Protein AF-0000000080269291 (afdb_homodimer)

Sequence (770 aa):
MTKKIFLEDVLQRSSEAVVTDCVELKTGFGIVLDQTVFYPEGGGQLSDTGKLICGDREVVVTHVRETEGRILHETAEPLSVGTQVLAEIDWQTRFDHMQQHCGEHLLSYGFWKICGADNVGFHMSPEMVTIDLSREVTSAEIAQVEALANLHIQENRPIKAEWMEAEKAAKCATRKFNDKLTGSVRVVQIEGSDACTCCGTHPPMTGMVGLVKIFKAEKHKQGTRIYFLCGRLAMEKISRCWQELSGAVQLLSIKDEEIRLGVERLQDEIKELKEKLSGAELRWVQEKARQLLQDTPLTDGVKSIILQEEDISADAARKLAQVLSEDPQAEVTIYYSSGGRINYVLASGSEVKVSCRERIKAINERLGGRGGGKDNFAQGSAEVRMTKKIFLEDVLQRSSEAVVTDCVELKTGFGIVLDQTVFYPEGGGQLSDTGKLICGDREVVVTHVRETEGRILHETAEPLSVGTQVLAEIDWQTRFDHMQQHCGEHLLSYGFWKICGADNVGFHMSPEMVTIDLSREVTSAEIAQVEALANLHIQENRPIKAEWMEAEKAAKCATRKFNDKLTGSVRVVQIEGSDACTCCGTHPPMTGMVGLVKIFKAEKHKQGTRIYFLCGRLAMEKISRCWQELSGAVQLLSIKDEEIRLGVERLQDEIKELKEKLSGAELRWVQEKARQLLQDTPLTDGVKSIILQEEDISADAARKLAQVLSEDPQAEVTIYYSSGGRINYVLASGSEVKVSCRERIKAINERLGGRGGGKDNFAQGSAEVR

InterPro domains:
  IPR003156 DHHA1 domain [PF02272] (304-382)
  IPR009000 Translation protein, beta-barrel domain superfamily [SSF50447] (1-89)
  IPR012947 Threonyl/alanyl tRNA synthetase, SAD [PF07973] (185-227)
  IPR012947 Threonyl/alanyl tRNA synthetase, SAD [SM00863] (185-227)
  IPR018163 Threonyl/alanyl tRNA synthetase, class II-like, putative editing domain superfamily [SSF55186] (90-231)
  IPR018164 Alanyl-tRNA synthetase, class IIc, N-terminal [PF01411] (26-92)
  IPR018165 Alanyl-tRNA synthetase, class IIc, core domain [PS50860] (1-225)
  IPR051335 Alanyl-tRNA Editing Enzymes [PTHR43462] (2-230)

pLDDT: mean 94.76, std 4.74, range [57.72, 98.88]

Structure (mmCIF, N/CA/C/O backbone):
data_AF-0000000080269291-model_v1
#
loop_
_entity.id
_entity.type
_entity.pdbx_description
1 polymer 'Alanyl-tRNA synthetase'
#
loop_
_atom_site.group_PDB
_atom_site.id
_atom_site.type_symbol
_atom_site.label_atom_id
_atom_site.label_alt_id
_atom_site.label_comp_id
_atom_site.label_asym_id
_atom_site.label_entity_id
_atom_site.label_seq_id
_atom_site.pdbx_PDB_ins_code
_atom_site.Cartn_x
_atom_site.Cartn_y
_atom_site.Cartn_z
_atom_site.occupancy
_atom_site.B_iso_or_equiv
_atom_site.auth_seq_id
_atom_site.auth_comp_id
_atom_site.auth_asym_id
_atom_site.auth_atom_id
_atom_site.pdbx_PDB_model_num
ATOM 1 N N . MET A 1 1 ? 33.375 -31.594 -16.406 1 85.38 1 MET A N 1
ATOM 2 C CA . MET A 1 1 ? 32.469 -30.453 -16.422 1 85.38 1 MET A CA 1
ATOM 3 C C . MET A 1 1 ? 31.328 -30.656 -15.453 1 85.38 1 MET A C 1
ATOM 5 O O . MET A 1 1 ? 30.812 -31.766 -15.32 1 85.38 1 MET A O 1
ATOM 9 N N . THR A 1 2 ? 31.047 -29.688 -14.602 1 94.94 2 THR A N 1
ATOM 10 C CA . THR A 1 2 ? 30.016 -29.766 -13.57 1 94.94 2 THR A CA 1
ATOM 11 C C . THR A 1 2 ? 28.641 -29.922 -14.211 1 94.94 2 THR A C 1
ATOM 13 O O . THR A 1 2 ? 28.281 -29.188 -15.125 1 94.94 2 THR A O 1
ATOM 16 N N . LYS A 1 3 ? 27.922 -31.031 -13.859 1 96.81 3 LYS A N 1
ATOM 17 C CA . LYS A 1 3 ? 26.531 -31.156 -14.305 1 96.81 3 LYS A CA 1
ATOM 18 C C . LYS A 1 3 ? 25.641 -30.094 -13.664 1 96.81 3 LYS A C 1
ATOM 20 O O . LYS A 1 3 ? 25.594 -29.969 -12.438 1 96.81 3 LYS A O 1
ATOM 25 N N . LYS A 1 4 ? 24.969 -29.406 -14.5 1 96.44 4 LYS A N 1
ATOM 26 C CA . LYS A 1 4 ? 24.156 -28.281 -14.055 1 96.44 4 LYS A CA 1
ATOM 27 C C . LYS A 1 4 ? 22.719 -28.719 -13.773 1 96.44 4 LYS A C 1
ATOM 29 O O . LYS A 1 4 ? 21.828 -28.516 -14.594 1 96.44 4 LYS A O 1
ATOM 34 N N . ILE A 1 5 ? 22.422 -29.188 -12.57 1 97 5 ILE A N 1
ATOM 35 C CA . ILE A 1 5 ? 21.125 -29.703 -12.148 1 97 5 ILE A CA 1
ATOM 36 C C . ILE A 1 5 ? 20.109 -28.562 -12.102 1 97 5 ILE A C 1
ATOM 38 O O . ILE A 1 5 ? 18.922 -28.766 -12.406 1 97 5 ILE A O 1
ATOM 42 N N . PHE A 1 6 ? 20.578 -27.344 -11.789 1 95.81 6 PHE A N 1
ATOM 43 C CA . PHE A 1 6 ? 19.703 -26.172 -11.664 1 95.81 6 PHE A CA 1
ATOM 44 C C . PHE A 1 6 ? 19.031 -25.844 -12.992 1 95.81 6 PHE A C 1
ATOM 46 O O . PHE A 1 6 ? 18.047 -25.109 -13.031 1 95.81 6 PHE A O 1
ATOM 53 N N . LEU A 1 7 ? 19.5 -26.312 -14.102 1 92.81 7 LEU A N 1
ATOM 54 C CA . LEU A 1 7 ? 18.906 -26.078 -15.414 1 92.81 7 LEU A CA 1
ATOM 55 C C . LEU A 1 7 ? 17.906 -27.188 -15.75 1 92.81 7 LEU A C 1
ATOM 57 O O . LEU A 1 7 ? 16.984 -26.984 -16.547 1 92.81 7 LEU A O 1
ATOM 61 N N . GLU A 1 8 ? 18.094 -28.344 -15.148 1 92.75 8 GLU A N 1
ATOM 62 C CA . GLU A 1 8 ? 17.266 -29.5 -15.422 1 92.75 8 GLU A CA 1
ATOM 63 C C . GLU A 1 8 ? 16.016 -29.516 -14.539 1 92.75 8 GLU A C 1
ATOM 65 O O . GLU A 1 8 ? 14.922 -29.828 -15 1 92.75 8 GLU A O 1
ATOM 70 N N . ASP A 1 9 ? 16.219 -29.219 -13.344 1 95.5 9 ASP A N 1
ATOM 71 C CA . ASP A 1 9 ? 15.141 -29.156 -12.359 1 95.5 9 ASP A CA 1
ATOM 72 C C . ASP A 1 9 ? 15.312 -27.969 -11.43 1 95.5 9 ASP A C 1
ATOM 74 O O . ASP A 1 9 ? 16 -28.062 -10.414 1 95.5 9 ASP A O 1
ATOM 78 N N . VAL A 1 10 ? 14.562 -26.984 -11.727 1 96 10 VAL A N 1
ATOM 79 C CA . VAL A 1 10 ? 14.742 -25.719 -11.016 1 96 10 VAL A CA 1
ATOM 80 C C . VAL A 1 10 ? 14.195 -25.844 -9.602 1 96 10 VAL A C 1
ATOM 82 O O . VAL A 1 10 ? 14.508 -25.031 -8.734 1 96 10 VAL A O 1
ATOM 85 N N . LEU A 1 11 ? 13.383 -26.875 -9.328 1 97 11 LEU A N 1
ATOM 86 C CA . LEU A 1 11 ? 12.734 -27 -8.031 1 97 11 LEU A CA 1
ATOM 87 C C . LEU A 1 11 ? 13.531 -27.922 -7.105 1 97 11 LEU A C 1
ATOM 89 O O . LEU A 1 11 ? 13.219 -28.031 -5.922 1 97 11 LEU A O 1
ATOM 93 N N . GLN A 1 12 ? 14.539 -28.641 -7.68 1 97.88 12 GLN A N 1
ATOM 94 C CA . GLN A 1 12 ? 15.352 -29.5 -6.84 1 97.88 12 GLN A CA 1
ATOM 95 C C . GLN A 1 12 ? 16.203 -28.688 -5.863 1 97.88 12 GLN A C 1
ATOM 97 O O . GLN A 1 12 ? 16.938 -27.797 -6.273 1 97.88 12 GLN A O 1
ATOM 102 N N . ARG A 1 13 ? 16.156 -29.047 -4.574 1 98.31 13 ARG A N 1
ATOM 103 C CA . ARG A 1 13 ? 16.719 -28.188 -3.541 1 98.31 13 ARG A CA 1
ATOM 104 C C . ARG A 1 13 ? 18.062 -28.734 -3.045 1 98.31 13 ARG A C 1
ATOM 106 O O . ARG A 1 13 ? 18.812 -28.016 -2.381 1 98.31 13 ARG A O 1
ATOM 113 N N . SER A 1 14 ? 18.312 -30 -3.33 1 98.56 14 SER A N 1
ATOM 114 C CA . SER A 1 14 ? 19.562 -30.594 -2.877 1 98.56 14 SER A CA 1
ATOM 115 C C . SER A 1 14 ? 20 -31.719 -3.809 1 98.56 14 SER A C 1
ATOM 117 O O . SER A 1 14 ? 19.203 -32.219 -4.609 1 98.56 14 SER A O 1
ATOM 119 N N . SER A 1 15 ? 21.297 -32 -3.801 1 98.12 15 SER A N 1
ATOM 120 C CA . SER A 1 15 ? 21.859 -33.125 -4.582 1 98.12 15 SER A CA 1
ATOM 121 C C . SER A 1 15 ? 23.156 -33.625 -3.979 1 98.12 15 SER A C 1
ATOM 123 O O . SER A 1 15 ? 23.969 -32.812 -3.479 1 98.12 15 SER A O 1
ATOM 125 N N . GLU A 1 16 ? 23.281 -34.875 -4.051 1 98.31 16 GLU A N 1
ATOM 126 C CA . GLU A 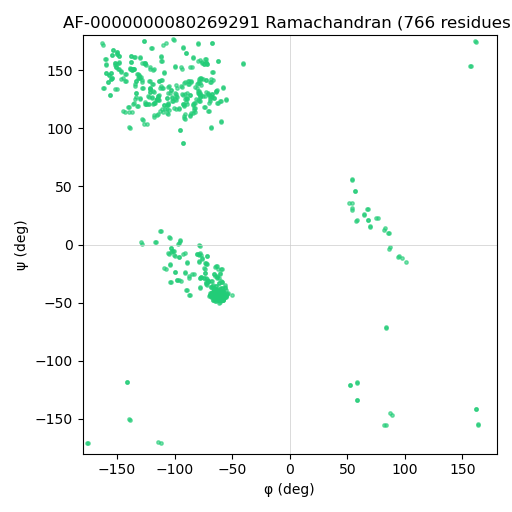1 16 ? 24.594 -35.438 -3.734 1 98.31 16 GLU A CA 1
ATOM 127 C C . GLU A 1 16 ? 25.625 -35.062 -4.797 1 98.31 16 GLU A C 1
ATOM 129 O O . GLU A 1 16 ? 25.312 -35.031 -5.988 1 98.31 16 GLU A O 1
ATOM 134 N N . ALA A 1 17 ? 26.828 -34.75 -4.289 1 98.56 17 ALA A N 1
ATOM 135 C CA . ALA A 1 17 ? 27.891 -34.375 -5.215 1 98.56 17 ALA A CA 1
ATOM 136 C C . ALA A 1 17 ? 29.25 -34.75 -4.668 1 98.56 17 ALA A C 1
ATOM 138 O O . ALA A 1 17 ? 29.375 -35.156 -3.506 1 98.56 17 ALA A O 1
ATOM 139 N N . VAL A 1 18 ? 30.219 -34.719 -5.551 1 98.44 18 VAL A N 1
ATOM 140 C CA . VAL A 1 18 ? 31.594 -35 -5.184 1 98.44 18 VAL A CA 1
ATOM 141 C C . VAL A 1 18 ? 32.469 -33.781 -5.527 1 98.44 18 VAL A C 1
ATOM 143 O O . VAL A 1 18 ? 32.344 -33.219 -6.605 1 98.44 18 VAL A O 1
ATOM 146 N N . VAL A 1 19 ? 33.344 -33.438 -4.543 1 98.44 19 VAL A N 1
ATOM 147 C CA . VAL A 1 19 ? 34.25 -32.344 -4.781 1 98.44 19 VAL A CA 1
ATOM 148 C C . VAL A 1 19 ? 35.281 -32.75 -5.824 1 98.44 19 VAL A C 1
ATOM 150 O O . VAL A 1 19 ? 36 -33.75 -5.652 1 98.44 19 VAL A O 1
ATOM 153 N N . THR A 1 20 ? 35.375 -31.969 -6.836 1 98.44 20 THR A N 1
ATOM 154 C CA . THR A 1 20 ? 36.312 -32.312 -7.902 1 98.44 20 THR A CA 1
ATOM 155 C C . THR A 1 20 ? 37.531 -31.391 -7.891 1 98.44 20 THR A C 1
ATOM 157 O O . THR A 1 20 ? 38.562 -31.703 -8.492 1 98.44 20 THR A O 1
ATOM 160 N N . ASP A 1 21 ? 37.344 -30.25 -7.27 1 97.81 21 ASP A N 1
ATOM 161 C CA . ASP A 1 21 ? 38.438 -29.297 -7.148 1 97.81 21 ASP A CA 1
ATOM 162 C C . ASP A 1 21 ? 38.188 -28.312 -6.008 1 97.81 21 ASP A C 1
ATOM 164 O O . ASP A 1 21 ? 37.062 -28.172 -5.543 1 97.81 21 ASP A O 1
ATOM 168 N N . CYS A 1 22 ? 39.219 -27.812 -5.5 1 97.75 22 CYS A N 1
ATOM 169 C CA . CYS A 1 22 ? 39.188 -26.766 -4.477 1 97.75 22 CYS A CA 1
ATOM 170 C C . CYS A 1 22 ? 40.219 -25.703 -4.75 1 97.75 22 CYS A C 1
ATOM 172 O O . CYS A 1 22 ? 41.438 -25.984 -4.66 1 97.75 22 CYS A O 1
ATOM 174 N N . VAL A 1 23 ? 39.75 -24.453 -5.059 1 96.38 23 VAL A N 1
ATOM 175 C CA . VAL A 1 23 ? 40.688 -23.406 -5.434 1 96.38 23 VAL A CA 1
ATOM 176 C C . VAL A 1 23 ? 40.75 -22.328 -4.348 1 96.38 23 VAL A C 1
ATOM 178 O O . VAL A 1 23 ? 39.719 -22 -3.762 1 96.38 23 VAL A O 1
ATOM 181 N N . GLU A 1 24 ? 41.906 -21.828 -4.094 1 96.56 24 GLU A N 1
ATOM 182 C CA . GLU A 1 24 ? 42.031 -20.719 -3.158 1 96.56 24 GLU A CA 1
ATOM 183 C C . GLU A 1 24 ? 41.656 -19.406 -3.812 1 96.56 24 GLU A C 1
ATOM 185 O O . GLU A 1 24 ? 42.062 -19.094 -4.926 1 96.56 24 GLU A O 1
ATOM 190 N N . LEU A 1 25 ? 40.812 -18.672 -3.137 1 95.75 25 LEU A N 1
ATOM 191 C CA . LEU A 1 25 ? 40.375 -17.359 -3.6 1 95.75 25 LEU A CA 1
ATOM 192 C C . LEU A 1 25 ? 41 -16.266 -2.746 1 95.75 25 LEU A C 1
ATOM 194 O O . LEU A 1 25 ? 41.75 -16.547 -1.795 1 95.75 25 LEU A O 1
ATOM 198 N N . LYS A 1 26 ? 40.812 -14.898 -3.137 1 92.94 26 LYS A N 1
ATOM 199 C CA . LYS A 1 26 ? 41.344 -13.789 -2.33 1 92.94 26 LYS A CA 1
ATOM 200 C C . LYS A 1 26 ? 40.875 -13.898 -0.883 1 92.94 26 LYS A C 1
ATOM 202 O O . LYS A 1 26 ? 41.656 -13.672 0.046 1 92.94 26 LYS A O 1
ATOM 207 N N . THR A 1 27 ? 39.594 -14.258 -0.859 1 92.88 27 THR A N 1
ATOM 208 C CA . THR A 1 27 ? 38.969 -14.523 0.443 1 92.88 27 THR A CA 1
ATOM 209 C C . THR A 1 27 ? 38.281 -15.875 0.449 1 92.88 27 THR A C 1
ATOM 211 O O . THR A 1 27 ? 37.312 -16.094 -0.304 1 92.88 27 THR A O 1
ATOM 214 N N . GLY A 1 28 ? 38.781 -16.828 1.103 1 97 28 GLY A N 1
ATOM 215 C CA . GLY A 1 28 ? 38.188 -18.141 1.234 1 97 28 GLY A CA 1
ATOM 216 C C . GLY A 1 28 ? 38.562 -19.094 0.113 1 97 28 GLY A C 1
ATOM 217 O O . GLY A 1 28 ? 39.688 -19.078 -0.355 1 97 28 GLY A O 1
ATOM 218 N N . PHE A 1 29 ? 37.531 -19.984 -0.259 1 98 29 PHE A N 1
ATOM 219 C CA . PHE A 1 29 ? 37.812 -21.047 -1.22 1 98 29 PHE A CA 1
ATOM 220 C C . PHE A 1 29 ? 36.688 -21.188 -2.223 1 98 29 PHE A C 1
ATOM 222 O O . PHE A 1 29 ? 35.531 -20.812 -1.925 1 98 29 PHE A O 1
ATOM 229 N N . GLY A 1 30 ? 37 -21.594 -3.375 1 98 30 GLY A N 1
ATOM 230 C CA . GLY A 1 30 ? 36.031 -22 -4.383 1 98 30 GLY A CA 1
ATOM 231 C C . GLY A 1 30 ? 36 -23.516 -4.59 1 98 30 GLY A C 1
ATOM 232 O O . GLY A 1 30 ? 36.938 -24.094 -5.109 1 98 30 GLY A O 1
ATOM 233 N N . ILE A 1 31 ? 34.875 -24.047 -4.211 1 98.25 31 ILE A N 1
ATOM 234 C CA . ILE A 1 31 ? 34.719 -25.5 -4.305 1 98.25 31 ILE A CA 1
ATOM 235 C C . ILE A 1 31 ? 34.062 -25.859 -5.625 1 98.25 31 ILE A C 1
ATOM 237 O O . ILE A 1 31 ? 33.031 -25.281 -5.988 1 98.25 31 ILE A O 1
ATOM 241 N N . VAL A 1 32 ? 34.656 -26.797 -6.359 1 98.5 32 VAL A N 1
ATOM 242 C CA . VAL A 1 32 ? 34.062 -27.297 -7.602 1 98.5 32 VAL A CA 1
ATOM 243 C C . VAL A 1 32 ? 33.438 -28.672 -7.379 1 98.5 32 VAL A C 1
ATOM 245 O O . VAL A 1 32 ? 34.094 -29.547 -6.797 1 98.5 32 VAL A O 1
ATOM 248 N N . LEU A 1 33 ? 32.219 -28.812 -7.805 1 98.56 33 LEU A N 1
ATOM 249 C CA . LEU A 1 33 ? 31.484 -30.078 -7.648 1 98.56 33 LEU A CA 1
ATOM 250 C C . LEU A 1 33 ? 31.25 -30.734 -9 1 98.56 33 LEU A C 1
ATOM 252 O O . LEU A 1 33 ? 31.219 -30.062 -10.031 1 98.56 33 LEU A O 1
ATOM 256 N N . ASP A 1 34 ? 31.031 -32.031 -8.992 1 98.38 34 ASP A N 1
ATOM 257 C CA . ASP A 1 34 ? 30.75 -32.75 -10.234 1 98.38 34 ASP A CA 1
ATOM 258 C C . ASP A 1 34 ? 29.359 -32.406 -10.758 1 98.38 34 ASP A C 1
ATOM 260 O O . ASP A 1 34 ? 29.094 -32.531 -11.961 1 98.38 34 ASP A O 1
ATOM 264 N N . GLN A 1 35 ? 28.469 -32.094 -9.906 1 98.25 35 GLN A N 1
ATOM 265 C CA . GLN A 1 35 ? 27.125 -31.641 -10.219 1 98.25 35 GLN A CA 1
ATOM 266 C C . GLN A 1 35 ? 26.625 -30.672 -9.156 1 98.25 35 GLN A C 1
ATOM 268 O O . GLN A 1 35 ? 27.078 -30.703 -8.016 1 98.25 35 GLN A O 1
ATOM 273 N N . THR A 1 36 ? 25.719 -29.875 -9.5 1 98.25 36 THR A N 1
ATOM 274 C CA . THR A 1 36 ? 25.297 -28.922 -8.484 1 98.25 36 THR A CA 1
ATOM 275 C C . THR A 1 36 ? 23.891 -28.406 -8.766 1 98.25 36 THR A C 1
ATOM 277 O O . THR A 1 36 ? 23.516 -28.203 -9.922 1 98.25 36 THR A O 1
ATOM 280 N N . VAL A 1 37 ? 23.125 -28.141 -7.711 1 98.44 37 VAL A N 1
ATOM 281 C CA . VAL A 1 37 ? 21.797 -27.531 -7.773 1 98.44 37 VAL A CA 1
ATOM 282 C C . VAL A 1 37 ? 21.938 -26.016 -7.629 1 98.44 37 VAL A C 1
ATOM 284 O O . VAL A 1 37 ? 20.969 -25.266 -7.828 1 98.44 37 VAL A O 1
ATOM 287 N N . PHE A 1 38 ? 23.172 -25.547 -7.316 1 98.62 38 PHE A N 1
ATOM 288 C CA . PHE A 1 38 ? 23.406 -24.109 -7.109 1 98.62 38 PHE A CA 1
ATOM 289 C C . PHE A 1 38 ? 23.484 -23.375 -8.445 1 98.62 38 PHE A C 1
ATOM 291 O O . PHE A 1 38 ? 24.266 -23.766 -9.328 1 98.62 38 PHE A O 1
ATOM 298 N N . TYR A 1 39 ? 22.688 -22.391 -8.656 1 97.88 39 TYR A N 1
ATOM 299 C CA . TYR A 1 39 ? 22.812 -21.5 -9.812 1 97.88 39 TYR A CA 1
ATOM 300 C C . TYR A 1 39 ? 23.922 -20.484 -9.602 1 97.88 39 TYR A C 1
ATOM 302 O O . TYR A 1 39 ? 23.953 -19.781 -8.586 1 97.88 39 TYR A O 1
ATOM 310 N N . PRO A 1 40 ? 24.734 -20.5 -10.578 1 95.44 40 PRO A N 1
ATOM 311 C CA . PRO A 1 40 ? 25.703 -19.406 -10.508 1 95.44 40 PRO A CA 1
ATOM 312 C C . PRO A 1 40 ? 25.141 -18.078 -10.977 1 95.44 40 PRO A C 1
ATOM 314 O O . PRO A 1 40 ? 24.078 -18.031 -11.617 1 95.44 40 PRO A O 1
ATOM 317 N N . GLU A 1 41 ? 25.406 -16.984 -10.469 1 91.19 41 GLU A N 1
ATOM 318 C CA . GLU A 1 41 ? 24.953 -15.688 -10.953 1 91.19 41 GLU A CA 1
ATOM 319 C C . GLU A 1 41 ? 25 -15.617 -12.477 1 91.19 41 GLU A C 1
ATOM 321 O O . GLU A 1 41 ? 25.656 -16.438 -13.117 1 91.19 41 GLU A O 1
ATOM 326 N N . GLY A 1 42 ? 24.203 -14.758 -13.086 1 89.19 42 GLY A N 1
ATOM 327 C CA . GLY A 1 42 ? 24.141 -14.594 -14.531 1 89.19 42 GLY A CA 1
ATOM 328 C C . GLY A 1 42 ? 22.828 -14.008 -15.008 1 89.19 42 GLY A C 1
ATOM 329 O O . GLY A 1 42 ? 21.797 -14.172 -14.352 1 89.19 42 GLY A O 1
ATOM 330 N N . GLY A 1 43 ? 22.875 -13.344 -16.156 1 84.31 43 GLY A N 1
ATOM 331 C CA . GLY A 1 43 ? 21.672 -12.75 -16.719 1 84.31 43 GLY A CA 1
ATOM 332 C C . GLY A 1 43 ? 21 -11.75 -15.781 1 84.31 43 GLY A C 1
ATOM 333 O O . GLY A 1 43 ? 19.781 -11.602 -15.805 1 84.31 43 GLY A O 1
ATOM 334 N N . GLY A 1 44 ? 21.703 -11.258 -14.875 1 89.56 44 GLY A N 1
ATOM 335 C CA . GLY A 1 44 ? 21.172 -10.281 -13.938 1 89.56 44 GLY A CA 1
ATOM 336 C C . GLY A 1 44 ? 20.672 -10.898 -12.648 1 89.56 44 GLY A C 1
ATOM 337 O O . GLY A 1 44 ? 20.391 -10.195 -11.68 1 89.56 44 GLY A O 1
ATOM 338 N N . GLN A 1 45 ? 20.594 -12.234 -12.617 1 94.69 45 GLN A N 1
ATOM 339 C CA . GLN A 1 45 ? 20.109 -12.938 -11.43 1 94.69 45 GLN A CA 1
ATOM 340 C C . GLN A 1 45 ? 21.266 -13.234 -10.469 1 94.69 45 GLN A C 1
ATOM 342 O O . GLN A 1 45 ? 22.344 -13.641 -10.891 1 94.69 45 GLN A O 1
ATOM 347 N N . LEU A 1 46 ? 21.016 -13.039 -9.234 1 96.5 46 LEU A N 1
ATOM 348 C CA . LEU A 1 46 ? 22 -13.305 -8.188 1 96.5 46 LEU A CA 1
ATOM 349 C C . LEU A 1 46 ? 22.172 -14.805 -7.984 1 96.5 46 LEU A C 1
ATOM 351 O O . LEU A 1 46 ? 21.297 -15.594 -8.336 1 96.5 46 LEU A O 1
ATOM 355 N N . SER A 1 47 ? 23.312 -15.141 -7.465 1 97.31 47 SER A N 1
ATOM 356 C CA . SER A 1 47 ? 23.641 -16.547 -7.25 1 97.31 47 SER A CA 1
ATOM 357 C C . SER A 1 47 ? 22.844 -17.125 -6.09 1 97.31 47 SER A C 1
ATOM 359 O O . SER A 1 47 ? 22.359 -16.391 -5.23 1 97.31 47 SER A O 1
ATOM 361 N N . ASP A 1 48 ? 22.75 -18.438 -6.102 1 98 48 ASP A N 1
ATOM 362 C CA . ASP A 1 48 ? 22.203 -19.141 -4.945 1 98 48 ASP A CA 1
ATOM 363 C C . ASP A 1 48 ? 23.188 -19.109 -3.777 1 98 48 ASP A C 1
ATOM 365 O O . ASP A 1 48 ? 24.391 -18.875 -3.969 1 98 48 ASP A O 1
ATOM 369 N N . THR A 1 49 ? 22.688 -19.234 -2.631 1 98.5 49 THR A N 1
ATOM 370 C CA . THR A 1 49 ? 23.438 -19.516 -1.41 1 98.5 49 THR A CA 1
ATOM 371 C C . THR A 1 49 ? 22.984 -20.812 -0.768 1 98.5 49 THR A C 1
ATOM 373 O O . THR A 1 49 ? 22 -21.422 -1.217 1 98.5 49 THR A O 1
ATOM 376 N N . GLY A 1 50 ? 23.703 -21.297 0.211 1 98.62 50 GLY A N 1
ATOM 377 C CA . GLY A 1 50 ? 23.328 -22.547 0.876 1 98.62 50 GLY A CA 1
ATOM 378 C C . GLY A 1 50 ? 24.469 -23.172 1.65 1 98.62 50 GLY A C 1
ATOM 379 O O . GLY A 1 50 ? 25.219 -22.484 2.348 1 98.62 50 GLY A O 1
ATOM 380 N N . LYS A 1 51 ? 24.516 -24.531 1.572 1 98.62 51 LYS A N 1
ATOM 381 C CA . LYS A 1 51 ? 25.547 -25.219 2.34 1 98.62 51 LYS A CA 1
ATOM 382 C C . LYS A 1 51 ? 25.953 -26.531 1.671 1 98.62 51 LYS A C 1
ATOM 384 O O . LYS A 1 51 ? 25.172 -27.094 0.889 1 98.62 51 LYS A O 1
ATOM 389 N N . LEU A 1 52 ? 27.141 -26.938 1.907 1 98.56 52 LEU A N 1
ATOM 390 C CA . LEU A 1 52 ? 27.656 -28.266 1.618 1 98.56 52 LEU A CA 1
ATOM 391 C C . LEU A 1 52 ? 27.812 -29.078 2.898 1 98.56 52 LEU A C 1
ATOM 393 O O . LEU A 1 52 ? 28.547 -28.672 3.807 1 98.56 52 LEU A O 1
ATOM 397 N N . ILE A 1 53 ? 27.109 -30.156 2.904 1 98.25 53 ILE A N 1
ATOM 398 C CA . ILE A 1 53 ? 27.078 -30.953 4.129 1 98.25 53 ILE A CA 1
ATOM 399 C C . ILE A 1 53 ? 27.938 -32.219 3.951 1 98.25 53 ILE A C 1
ATOM 401 O O . ILE A 1 53 ? 27.719 -32.969 3.014 1 98.25 53 ILE A O 1
ATOM 405 N N . CYS A 1 54 ? 28.891 -32.406 4.727 1 94.44 54 CYS A N 1
ATOM 406 C CA . CYS A 1 54 ? 29.75 -33.594 4.773 1 94.44 54 CYS A CA 1
ATOM 407 C C . CYS A 1 54 ? 29.766 -34.219 6.172 1 94.44 54 CYS A C 1
ATOM 409 O O . CYS A 1 54 ? 30.562 -33.812 7.02 1 94.44 54 CYS A O 1
ATOM 411 N N . GLY A 1 55 ? 29.047 -35.312 6.344 1 91.56 55 GLY A N 1
ATOM 412 C CA . GLY A 1 55 ? 28.906 -35.844 7.691 1 91.56 55 GLY A CA 1
ATOM 413 C C . GLY A 1 55 ? 28.281 -34.844 8.656 1 91.56 55 GLY A C 1
ATOM 414 O O . GLY A 1 55 ? 27.188 -34.312 8.414 1 91.56 55 GLY A O 1
ATOM 415 N N . ASP A 1 56 ? 29.031 -34.469 9.68 1 91.56 56 ASP A N 1
ATOM 416 C CA . ASP A 1 56 ? 28.547 -33.531 10.68 1 91.56 56 ASP A CA 1
ATOM 417 C C . ASP A 1 56 ? 29.016 -32.125 10.398 1 91.56 56 ASP A C 1
ATOM 419 O O . ASP A 1 56 ? 28.656 -31.188 11.109 1 91.56 56 ASP A O 1
ATOM 423 N N . ARG A 1 57 ? 29.75 -32.062 9.312 1 94.25 57 ARG A N 1
ATOM 424 C CA . ARG A 1 57 ? 30.312 -30.75 8.961 1 94.25 57 ARG A CA 1
ATOM 425 C C . ARG A 1 57 ? 29.469 -30.047 7.902 1 94.25 57 ARG A C 1
ATOM 427 O O . ARG A 1 57 ? 29.031 -30.688 6.934 1 94.25 57 ARG A O 1
ATOM 434 N N . GLU A 1 58 ? 29.141 -28.781 8.211 1 97.12 58 GLU A N 1
ATOM 435 C CA . GLU A 1 58 ? 28.438 -27.922 7.246 1 97.12 58 GLU A CA 1
ATOM 436 C C . GLU A 1 58 ? 29.328 -26.766 6.789 1 97.12 58 GLU A C 1
ATOM 438 O O . GLU A 1 58 ? 29.844 -26.016 7.613 1 97.12 58 GLU A O 1
ATOM 443 N N . VAL A 1 59 ? 29.5 -26.672 5.551 1 97.75 59 VAL A N 1
ATOM 444 C CA . VAL A 1 59 ? 30.266 -25.578 4.969 1 97.75 59 VAL A CA 1
ATOM 445 C C . VAL A 1 59 ? 29.328 -24.625 4.234 1 97.75 59 VAL A C 1
ATOM 447 O O . VAL A 1 59 ? 28.703 -25 3.24 1 97.75 59 VAL A O 1
ATOM 450 N N . VAL A 1 60 ? 29.328 -23.359 4.68 1 98.44 60 VAL A N 1
ATOM 451 C CA . VAL A 1 60 ? 28.391 -22.375 4.152 1 98.44 60 VAL A CA 1
ATOM 452 C C . VAL A 1 60 ? 28.859 -21.891 2.785 1 98.44 60 VAL A C 1
ATOM 454 O O . VAL A 1 60 ? 30.031 -21.578 2.602 1 98.44 60 VAL A O 1
ATOM 457 N N . VAL A 1 61 ? 27.953 -21.938 1.785 1 98.62 61 VAL A N 1
ATOM 458 C CA . VAL A 1 61 ? 28.188 -21.359 0.469 1 98.62 61 VAL A CA 1
ATOM 459 C C . VAL A 1 61 ? 27.578 -19.969 0.399 1 98.62 61 VAL A C 1
ATOM 461 O O . VAL A 1 61 ? 26.344 -19.828 0.417 1 98.62 61 VAL A O 1
ATOM 464 N N . THR A 1 62 ? 28.375 -18.953 0.216 1 97.81 62 THR A N 1
ATOM 465 C CA . THR A 1 62 ? 27.891 -17.578 0.294 1 97.81 62 THR A CA 1
ATOM 466 C C . THR A 1 62 ? 27.641 -17.016 -1.102 1 97.81 62 THR A C 1
ATOM 468 O O . THR A 1 62 ? 26.906 -16.031 -1.259 1 97.81 62 THR A O 1
ATOM 471 N N . HIS A 1 63 ? 28.281 -17.562 -2.023 1 97.44 63 HIS A N 1
ATOM 472 C CA . HIS A 1 63 ? 28.203 -17.109 -3.404 1 97.44 63 HIS A CA 1
ATOM 473 C C . HIS A 1 63 ? 28.656 -18.188 -4.375 1 97.44 63 HIS A C 1
ATOM 475 O O . HIS A 1 63 ? 29.484 -19.031 -4.031 1 97.44 63 HIS A O 1
ATOM 481 N N . VAL A 1 64 ? 28.062 -18.172 -5.5 1 98.19 64 VAL A N 1
ATOM 482 C CA . VAL A 1 64 ? 28.469 -19.094 -6.559 1 98.19 64 VAL A CA 1
ATOM 483 C C . VAL A 1 64 ? 28.734 -18.328 -7.844 1 98.19 64 VAL A C 1
ATOM 485 O O . VAL A 1 64 ? 27.938 -17.469 -8.234 1 98.19 64 VAL A O 1
ATOM 488 N N . ARG A 1 65 ? 29.797 -18.625 -8.492 1 96.12 65 ARG A N 1
ATOM 489 C CA . ARG A 1 65 ? 30.125 -17.938 -9.75 1 96.12 65 ARG A CA 1
ATOM 490 C C . ARG A 1 65 ? 30.641 -18.938 -10.781 1 96.12 65 ARG A C 1
ATOM 492 O O . ARG A 1 65 ? 31.188 -19.984 -10.43 1 96.12 65 ARG A O 1
ATOM 499 N N . GLU A 1 66 ? 30.438 -18.656 -11.945 1 94.69 66 GLU A N 1
ATOM 500 C CA . GLU A 1 66 ? 31.016 -19.438 -13.039 1 94.69 66 GLU A CA 1
ATOM 501 C C . GLU A 1 66 ? 32.156 -18.688 -13.711 1 94.69 66 GLU A C 1
ATOM 503 O O . GLU A 1 66 ? 31.984 -17.562 -14.172 1 94.69 66 GLU A O 1
ATOM 508 N N . THR A 1 67 ? 33.281 -19.203 -13.633 1 90.25 67 THR A N 1
ATOM 509 C CA . THR A 1 67 ? 34.5 -18.625 -14.234 1 90.25 67 THR A CA 1
ATOM 510 C C . THR A 1 67 ? 35.25 -19.672 -15.055 1 90.25 67 THR A C 1
ATOM 512 O O . THR A 1 67 ? 35.594 -20.75 -14.547 1 90.25 67 THR A O 1
ATOM 515 N N . GLU A 1 68 ? 35.5 -19.281 -16.328 1 88.31 68 GLU A N 1
ATOM 516 C CA . GLU A 1 68 ? 36.219 -20.156 -17.234 1 88.31 68 GLU A CA 1
ATOM 517 C C . GLU A 1 68 ? 35.625 -21.547 -17.297 1 88.31 68 GLU A C 1
ATOM 519 O O . GLU A 1 68 ? 36.312 -22.547 -17.188 1 88.31 68 GLU A O 1
ATOM 524 N N . GLY A 1 69 ? 34.344 -21.594 -17.203 1 87.25 69 GLY A N 1
ATOM 525 C CA . GLY A 1 69 ? 33.625 -22.844 -17.375 1 87.25 69 GLY A CA 1
ATOM 526 C C . GLY A 1 69 ? 33.5 -23.656 -16.094 1 87.25 69 GLY A C 1
ATOM 527 O O . GLY A 1 69 ? 32.938 -24.75 -16.094 1 87.25 69 GLY A O 1
ATOM 528 N N . ARG A 1 70 ? 34.094 -23.141 -15.016 1 94.5 70 ARG A N 1
ATOM 529 C CA . ARG A 1 70 ? 34.031 -23.797 -13.719 1 94.5 70 ARG A CA 1
ATOM 530 C C . ARG A 1 70 ? 33.031 -23.094 -12.805 1 94.5 70 ARG A C 1
ATOM 532 O O . ARG A 1 70 ? 33 -21.859 -12.766 1 94.5 70 ARG A O 1
ATOM 539 N N . ILE A 1 71 ? 32.219 -23.859 -12.203 1 97.81 71 ILE A N 1
ATOM 540 C CA . ILE A 1 71 ? 31.281 -23.312 -11.219 1 97.81 71 ILE A CA 1
ATOM 541 C C . ILE A 1 71 ? 31.906 -23.375 -9.828 1 97.81 71 ILE A C 1
ATOM 543 O O . ILE A 1 71 ? 32.094 -24.469 -9.273 1 97.81 71 ILE A O 1
ATOM 547 N N . LEU A 1 72 ? 32.219 -22.219 -9.32 1 98 72 LEU A N 1
ATOM 548 C CA . LEU A 1 72 ? 32.875 -22.109 -8.031 1 98 72 LEU A CA 1
ATOM 549 C C . LEU A 1 72 ? 31.891 -21.781 -6.922 1 98 72 LEU A C 1
ATOM 551 O O . LEU A 1 72 ? 31.25 -20.734 -6.957 1 98 72 LEU A O 1
ATOM 555 N N . HIS A 1 73 ? 31.75 -22.703 -5.961 1 98.69 73 HIS A N 1
ATOM 556 C CA . HIS A 1 73 ? 31 -22.422 -4.738 1 98.69 73 HIS A CA 1
ATOM 557 C C . HIS A 1 73 ? 31.891 -21.781 -3.684 1 98.69 73 HIS A C 1
ATOM 559 O O . HIS A 1 73 ? 32.781 -22.422 -3.141 1 98.69 73 HIS A O 1
ATOM 565 N N . GLU A 1 74 ? 31.656 -20.547 -3.381 1 98.44 74 GLU A N 1
ATOM 566 C CA . GLU A 1 74 ? 32.562 -19.797 -2.486 1 98.44 74 GLU A CA 1
ATOM 567 C C . GLU A 1 74 ? 32.25 -20.125 -1.024 1 98.44 74 GLU A C 1
ATOM 569 O O . GLU A 1 74 ? 31.109 -19.984 -0.57 1 98.44 74 GLU A O 1
ATOM 574 N N . THR A 1 75 ? 33.312 -20.562 -0.319 1 98.31 75 THR A N 1
ATOM 575 C CA . THR A 1 75 ? 33.188 -20.953 1.082 1 98.31 75 THR A CA 1
ATOM 576 C C . THR A 1 75 ? 34.344 -20.359 1.896 1 98.31 75 THR A C 1
ATOM 578 O O . THR A 1 75 ? 35.344 -19.922 1.334 1 98.31 75 THR A O 1
ATOM 581 N N . ALA A 1 76 ? 34.125 -20.328 3.186 1 97.06 76 ALA A N 1
ATOM 582 C CA . ALA A 1 76 ? 35.188 -19.859 4.078 1 97.06 76 ALA A CA 1
ATOM 583 C C . ALA A 1 76 ? 36.25 -20.938 4.297 1 97.06 76 ALA A C 1
ATOM 585 O O . ALA A 1 76 ? 37.406 -20.641 4.52 1 97.06 76 ALA A O 1
ATOM 586 N N . GLU A 1 77 ? 35.844 -22.266 4.211 1 95.88 77 GLU A N 1
ATOM 587 C CA . GLU A 1 77 ? 36.719 -23.391 4.484 1 95.88 77 GLU A CA 1
ATOM 588 C C . GLU A 1 77 ? 36.875 -24.281 3.256 1 95.88 77 GLU A C 1
ATOM 590 O O . GLU A 1 77 ? 35.969 -24.375 2.434 1 95.88 77 GLU A O 1
ATOM 595 N N . PRO A 1 78 ? 38.031 -24.906 3.168 1 96.62 78 PRO A N 1
ATOM 596 C CA . PRO A 1 78 ? 38.281 -25.812 2.037 1 96.62 78 PRO A CA 1
ATOM 597 C C . PRO A 1 78 ? 37.594 -27.172 2.229 1 96.62 78 PRO A C 1
ATOM 599 O O . PRO A 1 78 ? 37.219 -27.531 3.344 1 96.62 78 PRO A O 1
ATOM 602 N N . LEU A 1 79 ? 37.406 -27.812 1.156 1 97.25 79 LEU A N 1
ATOM 603 C CA . LEU A 1 79 ? 37.031 -29.219 1.128 1 97.25 79 LEU A CA 1
ATOM 604 C C . LEU A 1 79 ? 37.969 -30.016 0.222 1 97.25 79 LEU A C 1
ATOM 606 O O . LEU A 1 79 ? 38.344 -29.547 -0.86 1 97.25 79 LEU A O 1
ATOM 610 N N . SER A 1 80 ? 38.312 -31.172 0.656 1 96.5 80 SER A N 1
ATOM 611 C CA . SER A 1 80 ? 39.281 -31.984 -0.098 1 96.5 80 SER A CA 1
ATOM 612 C C . SER A 1 80 ? 38.625 -32.594 -1.328 1 96.5 80 SER A C 1
ATOM 614 O O . SER A 1 80 ? 37.469 -33.031 -1.271 1 96.5 80 SER A O 1
ATOM 616 N N . VAL A 1 81 ? 39.438 -32.625 -2.371 1 97.88 81 VAL A N 1
ATOM 617 C CA . VAL A 1 81 ? 38.969 -33.312 -3.586 1 97.88 81 VAL A CA 1
ATOM 618 C C . VAL A 1 81 ? 38.625 -34.75 -3.264 1 97.88 81 VAL A C 1
ATOM 620 O O . VAL A 1 81 ? 39.312 -35.438 -2.51 1 97.88 81 VAL A O 1
ATOM 623 N N . GLY A 1 82 ? 37.5 -35.188 -3.783 1 97.75 82 GLY A N 1
ATOM 624 C CA . GLY A 1 82 ? 37.031 -36.531 -3.531 1 97.75 82 GLY A CA 1
ATOM 625 C C . GLY A 1 82 ? 36 -36.625 -2.428 1 97.75 82 GLY A C 1
ATOM 626 O O . GLY A 1 82 ? 35.312 -37.625 -2.291 1 97.75 82 GLY A O 1
ATOM 627 N N . THR A 1 83 ? 35.844 -35.562 -1.699 1 97.25 83 THR A N 1
ATOM 628 C CA . THR A 1 83 ? 34.906 -35.531 -0.599 1 97.25 83 THR A CA 1
ATOM 629 C C . THR A 1 83 ? 33.469 -35.594 -1.125 1 97.25 83 THR A C 1
ATOM 631 O O . THR A 1 83 ? 33.125 -34.875 -2.074 1 97.25 83 THR A O 1
ATOM 634 N N . GLN A 1 84 ? 32.688 -36.531 -0.584 1 97.94 84 GLN A N 1
ATOM 635 C CA . GLN A 1 84 ? 31.266 -36.594 -0.881 1 97.94 84 GLN A CA 1
ATOM 636 C C . GLN A 1 84 ? 30.5 -35.562 -0.042 1 97.94 84 GLN A C 1
ATOM 638 O O . GLN A 1 84 ? 30.719 -35.438 1.165 1 97.94 84 GLN A O 1
ATOM 643 N N . VAL A 1 85 ? 29.625 -34.812 -0.71 1 98.38 85 VAL A N 1
ATOM 644 C CA . VAL A 1 85 ? 28.859 -33.812 0.014 1 98.38 85 VAL A CA 1
ATOM 645 C C . VAL A 1 85 ? 27.391 -33.844 -0.414 1 98.38 85 VAL A C 1
ATOM 647 O O . VAL A 1 85 ? 27.062 -34.375 -1.494 1 98.38 85 VAL A O 1
ATOM 650 N N . LEU A 1 86 ? 26.5 -33.469 0.48 1 98.69 86 LEU A N 1
ATOM 651 C CA . LEU A 1 86 ? 25.141 -33.062 0.119 1 98.69 86 LEU A CA 1
ATOM 652 C C . LEU A 1 86 ? 25.062 -31.562 -0.118 1 98.69 86 LEU A C 1
ATOM 654 O O . LEU A 1 86 ? 25.219 -30.766 0.817 1 98.69 86 LEU A O 1
ATOM 658 N N . ALA A 1 87 ? 24.922 -31.156 -1.373 1 98.75 87 ALA A N 1
ATOM 659 C CA . ALA A 1 87 ? 24.75 -29.734 -1.712 1 98.75 87 ALA A CA 1
ATOM 660 C C . ALA A 1 87 ? 23.297 -29.297 -1.555 1 98.75 87 ALA A C 1
ATOM 662 O O . ALA A 1 87 ? 22.422 -29.797 -2.248 1 98.75 87 ALA A O 1
ATOM 663 N N . GLU A 1 88 ? 23.062 -28.375 -0.653 1 98.69 88 GLU A N 1
ATOM 664 C CA . GLU A 1 88 ? 21.703 -27.922 -0.359 1 98.69 88 GLU A CA 1
ATOM 665 C C . GLU A 1 88 ? 21.594 -26.406 -0.491 1 98.69 88 GLU A C 1
ATOM 667 O O . GLU A 1 88 ? 22.312 -25.656 0.177 1 98.69 88 GLU A O 1
ATOM 672 N N . ILE A 1 89 ? 20.719 -25.953 -1.318 1 98.75 89 ILE A N 1
ATOM 673 C CA . ILE A 1 89 ? 20.578 -24.516 -1.515 1 98.75 89 ILE A CA 1
ATOM 674 C C . ILE A 1 89 ? 19.625 -23.938 -0.469 1 98.75 89 ILE A C 1
ATOM 676 O O . ILE A 1 89 ? 18.781 -24.672 0.077 1 98.75 89 ILE A O 1
ATOM 680 N N . ASP A 1 90 ? 19.828 -22.625 -0.155 1 98.38 90 ASP A N 1
ATOM 681 C CA . ASP A 1 90 ? 18.766 -21.875 0.527 1 98.38 90 ASP A CA 1
ATOM 682 C C . ASP A 1 90 ? 17.562 -21.656 -0.389 1 98.38 90 ASP A C 1
ATOM 684 O O . ASP A 1 90 ? 17.578 -20.766 -1.236 1 98.38 90 ASP A O 1
ATOM 688 N N . TRP A 1 91 ? 16.594 -22.406 -0.207 1 98.06 91 TRP A N 1
ATOM 689 C CA . TRP A 1 91 ? 15.461 -22.453 -1.119 1 98.06 91 TRP A CA 1
ATOM 690 C C . TRP A 1 91 ? 14.797 -21.078 -1.213 1 98.06 91 TRP A C 1
ATOM 692 O O . TRP A 1 91 ? 14.43 -20.625 -2.303 1 98.06 91 TRP A O 1
ATOM 702 N N . GLN A 1 92 ? 14.617 -20.469 -0.096 1 97.06 92 GLN A N 1
ATOM 703 C CA . GLN A 1 92 ? 13.945 -19.172 -0.107 1 97.06 92 GLN A CA 1
ATOM 704 C C . GLN A 1 92 ? 14.68 -18.172 -0.993 1 97.06 92 GLN A C 1
ATOM 706 O O . GLN A 1 92 ? 14.062 -17.422 -1.748 1 97.06 92 GLN A O 1
ATOM 711 N N . THR A 1 93 ? 15.977 -18.172 -0.878 1 96.94 93 THR A N 1
ATOM 712 C CA . THR A 1 93 ? 16.797 -17.281 -1.696 1 96.94 93 THR A CA 1
ATOM 713 C C . THR A 1 93 ? 16.609 -17.578 -3.18 1 96.94 93 THR A C 1
ATOM 715 O O . THR A 1 93 ? 16.344 -16.688 -3.979 1 96.94 93 THR A O 1
ATOM 718 N N . ARG A 1 94 ? 16.719 -18.859 -3.555 1 97.5 94 ARG A N 1
ATOM 719 C CA . ARG A 1 94 ? 16.5 -19.281 -4.934 1 97.5 94 ARG A CA 1
ATOM 720 C C . ARG A 1 94 ? 15.117 -18.875 -5.418 1 97.5 94 ARG A C 1
ATOM 722 O O . ARG A 1 94 ? 14.977 -18.328 -6.512 1 97.5 94 ARG A O 1
ATOM 729 N N . PHE A 1 95 ? 14.172 -19.109 -4.59 1 97.69 95 PHE A N 1
ATOM 730 C CA . PHE A 1 95 ? 12.781 -18.875 -4.965 1 97.69 95 PHE A CA 1
ATOM 731 C C . PHE A 1 95 ? 12.531 -17.375 -5.18 1 97.69 95 PHE A C 1
ATOM 733 O O . PHE A 1 95 ? 11.906 -16.984 -6.164 1 97.69 95 PHE A O 1
ATOM 740 N N . ASP A 1 96 ? 13.047 -16.578 -4.27 1 97.56 96 ASP A N 1
ATOM 741 C CA . ASP A 1 96 ? 12.953 -15.125 -4.418 1 97.56 96 ASP A CA 1
ATOM 742 C C . ASP A 1 96 ? 13.578 -14.672 -5.73 1 97.56 96 ASP A C 1
ATOM 744 O O . ASP A 1 96 ? 12.992 -13.859 -6.453 1 97.56 96 ASP A O 1
ATOM 748 N N . HIS A 1 97 ? 14.703 -15.188 -5.992 1 97.69 97 HIS A N 1
ATOM 749 C CA . HIS A 1 97 ? 15.414 -14.789 -7.203 1 97.69 97 HIS A CA 1
ATOM 750 C C . HIS A 1 97 ? 14.625 -15.18 -8.453 1 97.69 97 HIS A C 1
ATOM 752 O O . HIS A 1 97 ? 14.539 -14.398 -9.406 1 97.69 97 HIS A O 1
ATOM 758 N N . MET A 1 98 ? 14.094 -16.375 -8.438 1 97.5 98 MET A N 1
ATOM 759 C CA . MET A 1 98 ? 13.305 -16.859 -9.57 1 97.5 98 MET A CA 1
ATOM 760 C C . MET A 1 98 ? 12.086 -15.969 -9.797 1 97.5 98 MET A C 1
ATOM 762 O O . MET A 1 98 ? 11.75 -15.641 -10.938 1 97.5 98 MET A O 1
ATOM 766 N N . GLN A 1 99 ? 11.445 -15.594 -8.711 1 98.25 99 GLN A N 1
ATOM 767 C CA . GLN A 1 99 ? 10.266 -14.742 -8.797 1 98.25 99 GLN A CA 1
ATOM 768 C C . GLN A 1 99 ? 10.609 -13.383 -9.414 1 98.25 99 GLN A C 1
ATOM 770 O O . GLN A 1 99 ? 9.914 -12.914 -10.312 1 98.25 99 GLN A O 1
ATOM 775 N N . GLN A 1 100 ? 11.703 -12.82 -8.891 1 98.38 100 GLN A N 1
ATOM 776 C CA . GLN A 1 100 ? 12.102 -11.508 -9.391 1 98.38 100 GLN A CA 1
ATOM 777 C C . GLN A 1 100 ? 12.469 -11.57 -10.867 1 98.38 100 GLN A C 1
ATOM 779 O O . GLN A 1 100 ? 12.062 -10.703 -11.648 1 98.38 100 GLN A O 1
ATOM 784 N N . HIS A 1 101 ? 13.227 -12.547 -11.211 1 97.75 101 HIS A N 1
ATOM 785 C CA . HIS A 1 101 ? 13.664 -12.695 -12.594 1 97.75 101 HIS A CA 1
ATOM 786 C C . HIS A 1 101 ? 12.484 -12.906 -13.531 1 97.75 101 HIS A C 1
ATOM 788 O O . HIS A 1 101 ? 12.406 -12.289 -14.594 1 97.75 101 HIS A O 1
ATOM 794 N N . CYS A 1 102 ? 11.617 -13.789 -13.133 1 98.06 102 CYS A N 1
ATOM 795 C CA . CYS A 1 102 ? 10.414 -14.016 -13.93 1 98.06 102 CYS A CA 1
ATOM 796 C C . CYS A 1 102 ? 9.578 -12.742 -14.031 1 98.06 102 CYS A C 1
ATOM 798 O O . CYS A 1 102 ? 9.031 -12.438 -15.094 1 98.06 102 CYS A O 1
ATOM 800 N N . GLY A 1 103 ? 9.445 -12.023 -12.906 1 98.38 103 GLY A N 1
ATOM 801 C CA . GLY A 1 103 ? 8.766 -10.734 -12.93 1 98.38 103 GLY A CA 1
ATOM 802 C C . GLY A 1 103 ? 9.352 -9.773 -13.945 1 98.38 103 GLY A C 1
ATOM 803 O O . GLY A 1 103 ? 8.609 -9.047 -14.617 1 98.38 103 GLY A O 1
ATOM 804 N N . GLU A 1 104 ? 10.68 -9.75 -13.992 1 98.12 104 GLU A N 1
ATOM 805 C CA . GLU A 1 104 ? 11.359 -8.914 -14.977 1 98.12 104 GLU A CA 1
ATOM 806 C C . GLU A 1 104 ? 10.93 -9.289 -16.391 1 98.12 104 GLU A C 1
ATOM 808 O O . GLU A 1 104 ? 10.664 -8.406 -17.219 1 98.12 104 GLU A O 1
ATOM 813 N N . HIS A 1 105 ? 10.82 -10.586 -16.703 1 98 105 HIS A N 1
ATOM 814 C CA . HIS A 1 105 ? 10.367 -11.039 -18 1 98 105 HIS A CA 1
ATOM 815 C C . HIS A 1 105 ? 8.945 -10.555 -18.297 1 98 105 HIS A C 1
ATOM 817 O O . HIS A 1 105 ? 8.672 -10.039 -19.375 1 98 105 HIS A O 1
ATOM 823 N N . LEU A 1 106 ? 8.086 -10.727 -17.344 1 98.69 106 LEU A N 1
ATOM 824 C CA . LEU A 1 106 ? 6.684 -10.352 -17.5 1 98.69 106 LEU A CA 1
ATOM 825 C C . LEU A 1 106 ? 6.543 -8.852 -17.734 1 98.69 106 LEU A C 1
ATOM 827 O O . LEU A 1 106 ? 5.793 -8.43 -18.625 1 98.69 106 LEU A O 1
ATOM 831 N N . LEU A 1 107 ? 7.27 -8.086 -16.969 1 98.69 107 LEU A N 1
ATOM 832 C CA . LEU A 1 107 ? 7.207 -6.637 -17.109 1 98.69 107 LEU A CA 1
ATOM 833 C C . LEU A 1 107 ? 7.809 -6.191 -18.438 1 98.69 107 LEU A C 1
ATOM 835 O O . LEU A 1 107 ? 7.25 -5.332 -19.125 1 98.69 107 LEU A O 1
ATOM 839 N N . SER A 1 108 ? 8.984 -6.777 -18.75 1 97.88 108 SER A N 1
ATOM 840 C CA . SER A 1 108 ? 9.617 -6.43 -20.016 1 97.88 108 SER A CA 1
ATOM 841 C C . SER A 1 108 ? 8.688 -6.699 -21.203 1 97.88 108 SER A C 1
ATOM 843 O O . SER A 1 108 ? 8.562 -5.875 -22.109 1 97.88 108 SER A O 1
ATOM 845 N N . TYR A 1 109 ? 8.055 -7.816 -21.203 1 98 109 TYR A N 1
ATOM 846 C CA . TYR A 1 109 ? 7.07 -8.141 -22.234 1 98 109 TYR A CA 1
ATOM 847 C C . TYR A 1 109 ? 5.945 -7.113 -22.25 1 98 109 TYR A C 1
ATOM 849 O O . TYR A 1 109 ? 5.543 -6.641 -23.312 1 98 109 TYR A O 1
ATOM 857 N N . GLY A 1 110 ? 5.379 -6.777 -21.062 1 98.44 110 GLY A N 1
ATOM 858 C CA . GLY A 1 110 ? 4.301 -5.809 -20.969 1 98.44 110 GLY A CA 1
ATOM 859 C C . GLY A 1 110 ? 4.668 -4.449 -21.531 1 98.44 110 GLY A C 1
ATOM 860 O O . GLY A 1 110 ? 3.891 -3.855 -22.281 1 98.44 110 GLY A O 1
ATOM 861 N N . PHE A 1 111 ? 5.84 -3.949 -21.141 1 98.38 111 PHE A N 1
ATOM 862 C CA . PHE A 1 111 ? 6.273 -2.639 -21.625 1 98.38 111 PHE A CA 1
ATOM 863 C C . PHE A 1 111 ? 6.473 -2.648 -23.125 1 98.38 111 PHE A C 1
ATOM 865 O O . PHE A 1 111 ? 6.125 -1.682 -23.812 1 98.38 111 PHE A O 1
ATOM 872 N N . TRP A 1 112 ? 7.031 -3.729 -23.641 1 97.44 112 TRP A N 1
ATOM 873 C CA . TRP A 1 112 ? 7.203 -3.861 -25.078 1 97.44 112 TRP A CA 1
ATOM 874 C C . TRP A 1 112 ? 5.855 -3.924 -25.797 1 97.44 112 TRP A C 1
ATOM 876 O O . TRP A 1 112 ? 5.613 -3.188 -26.75 1 97.44 112 TRP A O 1
ATOM 886 N N . LYS A 1 113 ? 4.949 -4.699 -25.344 1 97.25 113 LYS A N 1
ATOM 887 C CA . LYS A 1 113 ? 3.654 -4.965 -25.953 1 97.25 113 LYS A CA 1
ATOM 888 C C . LYS A 1 113 ? 2.766 -3.727 -25.938 1 97.25 113 LYS A C 1
ATOM 890 O O . LYS A 1 113 ? 2.104 -3.41 -26.922 1 97.25 113 LYS A O 1
ATOM 895 N N . ILE A 1 114 ? 2.75 -3.035 -24.828 1 97.5 114 ILE A N 1
ATOM 896 C CA . ILE A 1 114 ? 1.787 -1.964 -24.594 1 97.5 114 ILE A CA 1
ATOM 897 C C . ILE A 1 114 ? 2.357 -0.642 -25.109 1 97.5 114 ILE A C 1
ATOM 899 O O . ILE A 1 114 ? 1.633 0.175 -25.688 1 97.5 114 ILE A O 1
ATOM 903 N N . CYS A 1 115 ? 3.682 -0.406 -24.906 1 94.56 115 CYS A N 1
ATOM 904 C CA . CYS A 1 115 ? 4.18 0.934 -25.203 1 94.56 115 CYS A CA 1
ATOM 905 C C . CYS A 1 115 ? 5.406 0.875 -26.109 1 94.56 115 CYS A C 1
ATOM 907 O O . CYS A 1 115 ? 5.984 1.909 -26.438 1 94.56 115 CYS A O 1
ATOM 909 N N . GLY A 1 116 ? 5.809 -0.275 -26.516 1 96 116 GLY A N 1
ATOM 910 C CA . GLY A 1 116 ? 6.949 -0.382 -27.406 1 96 116 GLY A CA 1
ATOM 911 C C . GLY A 1 116 ? 8.258 0.004 -26.75 1 96 116 GLY A C 1
ATOM 912 O O . GLY A 1 116 ? 9.18 0.489 -27.406 1 96 116 GLY A O 1
ATOM 913 N N . ALA A 1 117 ? 8.32 -0.039 -25.438 1 97 117 ALA A N 1
ATOM 914 C CA . ALA A 1 117 ? 9.539 0.285 -24.703 1 97 117 ALA A CA 1
ATOM 915 C C . ALA A 1 117 ? 10.406 -0.955 -24.5 1 97 117 ALA A C 1
ATOM 917 O O . ALA A 1 117 ? 9.945 -1.966 -23.969 1 97 117 ALA A O 1
ATOM 918 N N . ASP A 1 118 ? 11.648 -0.922 -24.891 1 96.12 118 ASP A N 1
ATOM 919 C CA . ASP A 1 118 ? 12.578 -2.037 -24.719 1 96.12 118 ASP A CA 1
ATOM 920 C C . ASP A 1 118 ? 13.273 -1.978 -23.359 1 96.12 118 ASP A C 1
ATOM 922 O O . ASP A 1 118 ? 13.609 -0.895 -22.875 1 96.12 118 ASP A O 1
ATOM 926 N N . ASN A 1 119 ? 13.414 -3.148 -22.797 1 95.5 119 ASN A N 1
ATOM 927 C CA . ASN A 1 119 ? 14.273 -3.277 -21.625 1 95.5 119 ASN A CA 1
ATOM 928 C C . ASN A 1 119 ? 15.75 -3.193 -22.016 1 95.5 119 ASN A C 1
ATOM 930 O O . ASN A 1 119 ? 16.266 -4.062 -22.719 1 95.5 119 ASN A O 1
ATOM 934 N N . VAL A 1 120 ? 16.453 -2.182 -21.484 1 95.38 120 VAL A N 1
ATOM 935 C CA . VAL A 1 120 ? 17.844 -1.989 -21.875 1 95.38 120 VAL A CA 1
ATOM 936 C C . VAL A 1 120 ? 18.75 -2.164 -20.656 1 95.38 120 VAL A C 1
ATOM 938 O O . VAL A 1 120 ? 19.953 -1.917 -20.719 1 95.38 120 VAL A O 1
ATOM 941 N N . GLY A 1 121 ? 18.188 -2.469 -19.562 1 95.19 121 GLY A N 1
ATOM 942 C CA . GLY A 1 121 ? 18.922 -2.688 -18.328 1 95.19 121 GLY A CA 1
ATOM 943 C C . GLY A 1 121 ? 18.141 -3.451 -17.281 1 95.19 121 GLY A C 1
ATOM 944 O O . GLY A 1 121 ? 16.938 -3.203 -17.094 1 95.19 121 GLY A O 1
ATOM 945 N N . PHE A 1 122 ? 18.797 -4.398 -16.688 1 95.06 122 PHE A N 1
ATOM 946 C CA . PHE A 1 122 ? 18.219 -5.223 -15.633 1 95.06 122 PHE A CA 1
ATOM 947 C C . PHE A 1 122 ? 19.203 -5.398 -14.484 1 95.06 122 PHE A C 1
ATOM 949 O O . PHE A 1 122 ? 20.344 -5.852 -14.695 1 95.06 122 PHE A O 1
ATOM 956 N N . HIS A 1 123 ? 18.734 -4.949 -13.289 1 96.31 123 HIS A N 1
ATOM 957 C CA . HIS A 1 123 ? 19.594 -5.07 -12.109 1 96.31 123 HIS A CA 1
ATOM 958 C C . HIS A 1 123 ? 18.812 -5.625 -10.922 1 96.31 123 HIS A C 1
ATOM 960 O O . HIS A 1 123 ? 17.766 -5.09 -10.555 1 96.31 123 HIS A O 1
ATOM 966 N N . MET A 1 124 ? 19.344 -6.703 -10.328 1 96 124 MET A N 1
ATOM 967 C CA . MET A 1 124 ? 18.734 -7.309 -9.148 1 96 124 MET A CA 1
ATOM 968 C C . MET A 1 124 ? 19.609 -7.082 -7.914 1 96 124 MET A C 1
ATOM 970 O O . MET A 1 124 ? 20.797 -7.402 -7.922 1 96 124 MET A O 1
ATOM 974 N N . SER A 1 125 ? 19.094 -6.375 -6.98 1 92.44 125 SER A N 1
ATOM 975 C CA . SER A 1 125 ? 19.688 -6.301 -5.648 1 92.44 125 SER A CA 1
ATOM 976 C C . SER A 1 125 ? 18.797 -6.973 -4.609 1 92.44 125 SER A C 1
ATOM 978 O O . SER A 1 125 ? 17.641 -7.277 -4.883 1 92.44 125 SER A O 1
ATOM 980 N N . PRO A 1 126 ? 19.359 -7.309 -3.453 1 84.56 126 PRO A N 1
ATOM 981 C CA . PRO A 1 126 ? 18.547 -7.953 -2.42 1 84.56 126 PRO A CA 1
ATOM 982 C C . PRO A 1 126 ? 17.359 -7.098 -1.983 1 84.56 126 PRO A C 1
ATOM 984 O O . PRO A 1 126 ? 16.359 -7.625 -1.499 1 84.56 126 PRO A O 1
ATOM 987 N N . GLU A 1 127 ? 17.422 -5.852 -2.207 1 89.88 127 GLU A N 1
ATOM 988 C CA . GLU A 1 127 ? 16.406 -4.961 -1.659 1 89.88 127 GLU A CA 1
ATOM 989 C C . GLU A 1 127 ? 15.406 -4.535 -2.734 1 89.88 127 GLU A C 1
ATOM 991 O O . GLU A 1 127 ? 14.242 -4.234 -2.432 1 89.88 127 GLU A O 1
ATOM 996 N N . MET A 1 128 ? 15.93 -4.426 -3.967 1 95.88 128 MET A N 1
ATOM 997 C CA . MET A 1 128 ? 15.102 -3.891 -5.043 1 95.88 128 MET A CA 1
ATOM 998 C C . MET A 1 128 ? 15.586 -4.383 -6.402 1 95.88 128 MET A C 1
ATOM 1000 O O . MET A 1 128 ? 16.781 -4.656 -6.578 1 95.88 128 MET A O 1
ATOM 1004 N N . VAL A 1 129 ? 14.695 -4.547 -7.281 1 98.19 129 VAL A N 1
ATOM 1005 C CA . VAL A 1 129 ? 15.008 -4.91 -8.664 1 98.19 129 VAL A CA 1
ATOM 1006 C C . VAL A 1 129 ? 14.633 -3.758 -9.594 1 98.19 129 VAL A C 1
ATOM 1008 O O . VAL A 1 129 ? 13.609 -3.098 -9.398 1 98.19 129 VAL A O 1
ATOM 1011 N N . THR A 1 130 ? 15.492 -3.508 -10.625 1 98.12 130 THR A N 1
ATOM 1012 C CA . THR A 1 130 ? 15.195 -2.406 -11.539 1 98.12 130 THR A CA 1
ATOM 1013 C C . THR A 1 130 ? 15.297 -2.867 -12.984 1 98.12 130 THR A C 1
ATOM 1015 O O . THR A 1 130 ? 16.062 -3.779 -13.305 1 98.12 130 THR A O 1
ATOM 1018 N N . ILE A 1 131 ? 14.469 -2.322 -13.789 1 97.75 131 ILE A N 1
ATOM 1019 C CA . ILE A 1 131 ? 14.586 -2.383 -15.242 1 97.75 131 ILE A CA 1
ATOM 1020 C C . ILE A 1 131 ? 14.719 -0.971 -15.812 1 97.75 131 ILE A C 1
ATOM 1022 O O . ILE A 1 131 ? 14.055 -0.044 -15.344 1 97.75 131 ILE A O 1
ATOM 1026 N N . ASP A 1 132 ? 15.602 -0.816 -16.766 1 98.19 132 ASP A N 1
ATOM 1027 C CA . ASP A 1 132 ? 15.727 0.436 -17.5 1 98.19 132 ASP A CA 1
ATOM 1028 C C . ASP A 1 132 ? 15.07 0.331 -18.875 1 98.19 132 ASP A C 1
ATOM 1030 O O . ASP A 1 132 ? 15.367 -0.585 -19.656 1 98.19 132 ASP A O 1
ATOM 1034 N N . LEU A 1 133 ? 14.211 1.241 -19.141 1 98.31 133 LEU A N 1
ATOM 1035 C CA . LEU A 1 133 ? 13.477 1.224 -20.406 1 98.31 133 LEU A CA 1
ATOM 1036 C C . LEU A 1 133 ? 14.094 2.188 -21.406 1 98.31 133 LEU A C 1
ATOM 1038 O O . LEU A 1 133 ? 14.648 3.225 -21.016 1 98.31 133 LEU A O 1
ATOM 1042 N N . SER A 1 134 ? 13.977 1.979 -22.703 1 97 134 SER A N 1
ATOM 1043 C CA . SER A 1 134 ? 14.594 2.721 -23.797 1 97 134 SER A CA 1
ATOM 1044 C C . SER A 1 134 ? 13.875 4.043 -24.047 1 97 134 SER A C 1
ATOM 1046 O O . SER A 1 134 ? 14.359 4.883 -24.812 1 97 134 SER A O 1
ATOM 1048 N N . ARG A 1 135 ? 12.75 4.273 -23.438 1 97.44 135 ARG A N 1
ATOM 1049 C CA . ARG A 1 135 ? 12 5.512 -23.578 1 97.44 135 ARG A CA 1
ATOM 1050 C C . ARG A 1 135 ? 11.211 5.82 -22.312 1 97.44 135 ARG A C 1
ATOM 1052 O O . ARG A 1 135 ? 10.984 4.938 -21.484 1 97.44 135 ARG A O 1
ATOM 1059 N N . GLU A 1 136 ? 10.812 7.02 -22.25 1 97.81 136 GLU A N 1
ATOM 1060 C CA . GLU A 1 136 ? 9.969 7.422 -21.125 1 97.81 136 GLU A CA 1
ATOM 1061 C C . GLU A 1 136 ? 8.562 6.84 -21.266 1 97.81 136 GLU A C 1
ATOM 1063 O O . GLU A 1 136 ? 8.016 6.773 -22.359 1 97.81 136 GLU A O 1
ATOM 1068 N N . VAL A 1 137 ? 8.016 6.434 -20.141 1 98.06 137 VAL A N 1
ATOM 1069 C CA . VAL A 1 137 ? 6.66 5.898 -20.125 1 98.06 137 VAL A CA 1
ATOM 1070 C C . VAL A 1 137 ? 5.805 6.672 -19.125 1 98.06 137 VAL A C 1
ATOM 1072 O O . VAL A 1 137 ? 6.328 7.242 -18.172 1 98.06 137 VAL A O 1
ATOM 1075 N N . THR A 1 138 ? 4.512 6.691 -19.328 1 96.69 138 THR A N 1
ATOM 1076 C CA . THR A 1 138 ? 3.584 7.434 -18.484 1 96.69 138 THR A CA 1
ATOM 1077 C C . THR A 1 138 ? 3.096 6.566 -17.328 1 96.69 138 THR A C 1
ATOM 1079 O O . THR A 1 138 ? 3.256 5.344 -17.344 1 96.69 138 THR A O 1
ATOM 1082 N N . SER A 1 139 ? 2.512 7.215 -16.328 1 95.56 139 SER A N 1
ATOM 1083 C CA . SER A 1 139 ? 1.931 6.5 -15.195 1 95.56 139 SER A CA 1
ATOM 1084 C C . SER A 1 139 ? 0.818 5.559 -15.648 1 95.56 139 SER A C 1
ATOM 1086 O O . SER A 1 139 ? 0.643 4.48 -15.078 1 95.56 139 SER A O 1
ATOM 1088 N N . ALA A 1 140 ? 0.061 5.973 -16.594 1 96.75 140 ALA A N 1
ATOM 1089 C CA . ALA A 1 140 ? -1.023 5.145 -17.109 1 96.75 140 ALA A CA 1
ATOM 1090 C C . ALA A 1 140 ? -0.48 3.885 -17.781 1 96.75 140 ALA A C 1
ATOM 1092 O O . ALA A 1 140 ? -1.027 2.795 -17.609 1 96.75 140 ALA A O 1
ATOM 1093 N N . GLU A 1 141 ? 0.573 4.031 -18.547 1 98.25 141 GLU A N 1
ATOM 1094 C CA . GLU A 1 141 ? 1.23 2.889 -19.172 1 98.25 141 GLU A CA 1
ATOM 1095 C C . GLU A 1 141 ? 1.762 1.915 -18.125 1 98.25 141 GLU A C 1
ATOM 1097 O O . GLU A 1 141 ? 1.597 0.701 -18.25 1 98.25 141 GLU A O 1
ATOM 1102 N N . ILE A 1 142 ? 2.379 2.453 -17.125 1 98.25 142 ILE A N 1
ATOM 1103 C CA . ILE A 1 142 ? 2.941 1.651 -16.047 1 98.25 142 ILE A CA 1
ATOM 1104 C C . ILE A 1 142 ? 1.834 0.839 -15.375 1 98.25 142 ILE A C 1
ATOM 1106 O O . ILE A 1 142 ? 1.997 -0.358 -15.133 1 98.25 142 ILE A O 1
ATOM 1110 N N . ALA A 1 143 ? 0.723 1.512 -15.141 1 97.44 143 ALA A N 1
ATOM 1111 C CA . ALA A 1 143 ? -0.403 0.836 -14.5 1 97.44 143 ALA A CA 1
ATOM 1112 C C . ALA A 1 143 ? -0.932 -0.297 -15.367 1 97.44 143 ALA A C 1
ATOM 1114 O O . ALA A 1 143 ? -1.257 -1.376 -14.867 1 97.44 143 ALA A O 1
ATOM 1115 N N . GLN A 1 144 ? -1.031 -0.088 -16.625 1 98.31 144 GLN A N 1
ATOM 1116 C CA . GLN A 1 144 ? -1.51 -1.102 -17.547 1 98.31 144 GLN A CA 1
ATOM 1117 C C . GLN A 1 144 ? -0.562 -2.297 -17.594 1 98.31 144 GLN A C 1
ATOM 1119 O O . GLN A 1 144 ? -1.006 -3.445 -17.641 1 98.31 144 GLN A O 1
ATOM 1124 N N . VAL A 1 145 ? 0.733 -2.02 -17.625 1 98.69 145 VAL A N 1
ATOM 1125 C CA . VAL A 1 145 ? 1.739 -3.074 -17.703 1 98.69 145 VAL A CA 1
ATOM 1126 C C . VAL A 1 145 ? 1.695 -3.912 -16.422 1 98.69 145 VAL A C 1
ATOM 1128 O O . VAL A 1 145 ? 1.753 -5.141 -16.469 1 98.69 145 VAL A O 1
ATOM 1131 N N . GLU A 1 146 ? 1.632 -3.229 -15.305 1 98.62 146 GLU A N 1
ATOM 1132 C CA . GLU A 1 146 ? 1.54 -3.939 -14.031 1 98.62 146 GLU A CA 1
ATOM 1133 C C . GLU A 1 146 ? 0.31 -4.84 -13.992 1 98.62 146 GLU A C 1
ATOM 1135 O O . GLU A 1 146 ? 0.389 -5.988 -13.547 1 98.62 146 GLU A O 1
ATOM 1140 N N . ALA A 1 147 ? -0.809 -4.312 -14.453 1 98.25 147 ALA A N 1
ATOM 1141 C CA . ALA A 1 147 ? -2.049 -5.086 -14.492 1 98.25 147 ALA A CA 1
ATOM 1142 C C . ALA A 1 147 ? -1.909 -6.301 -15.406 1 98.25 147 ALA A C 1
ATOM 1144 O O . ALA A 1 147 ? -2.328 -7.406 -15.047 1 98.25 147 ALA A O 1
ATOM 1145 N N . LEU A 1 148 ? -1.307 -6.145 -16.516 1 98.56 148 LEU A N 1
ATOM 1146 C CA . LEU A 1 148 ? -1.116 -7.238 -17.469 1 98.56 148 LEU A CA 1
ATOM 1147 C C . LEU A 1 148 ? -0.219 -8.32 -16.875 1 98.56 148 LEU A C 1
ATOM 1149 O O . LEU A 1 148 ? -0.514 -9.508 -17 1 98.56 148 LEU A O 1
ATOM 1153 N N . ALA A 1 149 ? 0.898 -7.891 -16.328 1 98.75 149 ALA A N 1
ATOM 1154 C CA . ALA A 1 149 ? 1.825 -8.836 -15.719 1 98.75 149 ALA A CA 1
ATOM 1155 C C . ALA A 1 149 ? 1.129 -9.672 -14.648 1 98.75 149 ALA A C 1
ATOM 1157 O O . ALA A 1 149 ? 1.289 -10.898 -14.602 1 98.75 149 ALA A O 1
ATOM 1158 N N . ASN A 1 150 ? 0.347 -9.023 -13.844 1 98.81 150 ASN A N 1
ATOM 1159 C CA . ASN A 1 150 ? -0.337 -9.742 -12.773 1 98.81 150 ASN A CA 1
ATOM 1160 C C . ASN A 1 150 ? -1.442 -10.641 -13.32 1 98.81 150 ASN A C 1
ATOM 1162 O O . ASN A 1 150 ? -1.706 -11.711 -12.773 1 98.81 150 ASN A O 1
ATOM 1166 N N . LEU A 1 151 ? -2.047 -10.195 -14.398 1 98.5 151 LEU A N 1
ATOM 1167 C CA . LEU A 1 151 ? -3.008 -11.078 -15.055 1 98.5 151 LEU A CA 1
ATOM 1168 C C . LEU A 1 151 ? -2.338 -12.367 -15.508 1 98.5 151 LEU A C 1
ATOM 1170 O O . LEU A 1 151 ? -2.863 -13.461 -15.273 1 98.5 151 LEU A O 1
ATOM 1174 N N . HIS A 1 152 ? -1.184 -12.273 -16.125 1 98.75 152 HIS A N 1
ATOM 1175 C CA . HIS A 1 152 ? -0.446 -13.445 -16.562 1 98.75 152 HIS A CA 1
ATOM 1176 C C . HIS A 1 152 ? -0.038 -14.328 -15.391 1 98.75 152 HIS A C 1
ATOM 1178 O O . HIS A 1 152 ? -0.022 -15.555 -15.508 1 98.75 152 HIS A O 1
ATOM 1184 N N . ILE A 1 153 ? 0.348 -13.703 -14.312 1 98.81 153 ILE A N 1
ATOM 1185 C CA . ILE A 1 153 ? 0.689 -14.438 -13.094 1 98.81 153 ILE A CA 1
ATOM 1186 C C . ILE A 1 153 ? -0.521 -15.234 -12.617 1 98.81 153 ILE A C 1
ATOM 1188 O O . ILE A 1 153 ? -0.418 -16.438 -12.375 1 98.81 153 ILE A O 1
ATOM 1192 N N . GLN A 1 154 ? -1.686 -14.609 -12.602 1 98.56 154 GLN A N 1
ATOM 1193 C CA . GLN A 1 154 ? -2.896 -15.219 -12.055 1 98.56 154 GLN A CA 1
ATOM 1194 C C . GLN A 1 154 ? -3.453 -16.281 -13.008 1 98.56 154 GLN A C 1
ATOM 1196 O O . GLN A 1 154 ? -4.172 -17.188 -12.578 1 98.56 154 GLN A O 1
ATOM 1201 N N . GLU A 1 155 ? -3.086 -16.203 -14.219 1 98.38 155 GLU A N 1
ATOM 1202 C CA . GLU A 1 155 ? -3.5 -17.219 -15.18 1 98.38 155 GLU A CA 1
ATOM 1203 C C . GLU A 1 155 ? -2.633 -18.469 -15.07 1 98.38 155 GLU A C 1
ATOM 1205 O O . GLU A 1 155 ? -2.91 -19.484 -15.711 1 98.38 155 GLU A O 1
ATOM 1210 N N . ASN A 1 156 ? -1.602 -18.359 -14.281 1 98.62 156 ASN A N 1
ATOM 1211 C CA . ASN A 1 156 ? -0.757 -19.516 -13.992 1 98.62 156 ASN A CA 1
ATOM 1212 C C . ASN A 1 156 ? -0.254 -20.172 -15.281 1 98.62 156 ASN A C 1
ATOM 1214 O O . ASN A 1 156 ? -0.407 -21.391 -15.461 1 98.62 156 ASN A O 1
ATOM 1218 N N . ARG A 1 157 ? 0.371 -19.422 -16.047 1 98.62 157 ARG A N 1
ATOM 1219 C CA . ARG A 1 157 ? 0.842 -19.859 -17.359 1 98.62 157 ARG A CA 1
ATOM 1220 C C . ARG A 1 157 ? 2.107 -20.703 -17.234 1 98.62 157 ARG A C 1
ATOM 1222 O O . ARG A 1 157 ? 2.982 -20.391 -16.422 1 98.62 157 ARG A O 1
ATOM 1229 N N . PRO A 1 158 ? 2.232 -21.719 -18.078 1 98.5 158 PRO A N 1
ATOM 1230 C CA . PRO A 1 158 ? 3.453 -22.531 -18.078 1 98.5 158 PRO A CA 1
ATOM 1231 C C . PRO A 1 158 ? 4.68 -21.766 -18.547 1 98.5 158 PRO A C 1
ATOM 1233 O O . PRO A 1 158 ? 4.578 -20.938 -19.469 1 98.5 158 PRO A O 1
ATOM 1236 N N . ILE A 1 159 ? 5.77 -22.016 -17.938 1 98.38 159 ILE A N 1
ATOM 1237 C CA . ILE A 1 159 ? 7.07 -21.484 -18.344 1 98.38 159 ILE A CA 1
ATOM 1238 C C . ILE A 1 159 ? 7.98 -22.625 -18.781 1 98.38 159 ILE A C 1
ATOM 1240 O O . ILE A 1 159 ? 8.172 -23.594 -18.047 1 98.38 159 ILE A O 1
ATOM 1244 N N . LYS A 1 160 ? 8.477 -22.484 -19.984 1 96.38 160 LYS A N 1
ATOM 1245 C CA . LYS A 1 160 ? 9.359 -23.516 -20.531 1 96.38 160 LYS A CA 1
ATOM 1246 C C . LYS A 1 160 ? 10.727 -22.938 -20.891 1 96.38 160 LYS A C 1
ATOM 1248 O O . LYS A 1 160 ? 10.812 -21.828 -21.422 1 96.38 160 LYS A O 1
ATOM 1253 N N . ALA A 1 161 ? 11.703 -23.641 -20.484 1 94.62 161 ALA A N 1
ATOM 1254 C CA . ALA A 1 161 ? 13.07 -23.312 -20.859 1 94.62 161 ALA A CA 1
ATOM 1255 C C . ALA A 1 161 ? 13.672 -24.391 -21.75 1 94.62 161 ALA A C 1
ATOM 1257 O O . ALA A 1 161 ? 13.617 -25.578 -21.422 1 94.62 161 ALA A O 1
ATOM 1258 N N . GLU A 1 162 ? 14.227 -23.953 -22.906 1 93.38 162 GLU A N 1
ATOM 1259 C CA . GLU A 1 162 ? 14.781 -24.922 -23.844 1 93.38 162 GLU A CA 1
ATOM 1260 C C . GLU A 1 162 ? 15.992 -24.359 -24.578 1 93.38 162 GLU A C 1
ATOM 1262 O O . GLU A 1 162 ? 16.062 -23.172 -24.859 1 93.38 162 GLU A O 1
ATOM 1267 N N . TRP A 1 163 ? 16.922 -25.297 -24.766 1 94 163 TRP A N 1
ATOM 1268 C CA . TRP A 1 163 ? 18.031 -24.938 -25.625 1 94 163 TRP A CA 1
ATOM 1269 C C . TRP A 1 163 ? 17.656 -25.109 -27.094 1 94 163 TRP A C 1
ATOM 1271 O O . TRP A 1 163 ? 17 -26.078 -27.469 1 94 163 TRP A O 1
ATOM 1281 N N . MET A 1 164 ? 18.016 -24.094 -27.938 1 93.38 164 MET A N 1
ATOM 1282 C CA . MET A 1 164 ? 17.734 -24.172 -29.359 1 93.38 164 MET A CA 1
ATOM 1283 C C . MET A 1 164 ? 18.734 -23.344 -30.156 1 93.38 164 MET A C 1
ATOM 1285 O O . MET A 1 164 ? 19.531 -22.594 -29.578 1 93.38 164 MET A O 1
ATOM 1289 N N . GLU A 1 165 ? 18.703 -23.578 -31.453 1 93.69 165 GLU A N 1
ATOM 1290 C CA . GLU A 1 165 ? 19.594 -22.797 -32.312 1 93.69 165 GLU A CA 1
ATOM 1291 C C . GLU A 1 165 ? 19.188 -21.328 -32.344 1 93.69 165 GLU A C 1
ATOM 1293 O O . GLU A 1 165 ? 18 -21 -32.312 1 93.69 165 GLU A O 1
ATOM 1298 N N . ALA A 1 166 ? 20.203 -20.578 -32.5 1 92.06 166 ALA A N 1
ATOM 1299 C CA . ALA A 1 166 ? 20 -19.125 -32.469 1 92.06 166 ALA A CA 1
ATOM 1300 C C . ALA A 1 166 ? 18.953 -18.719 -33.5 1 92.06 166 ALA A C 1
ATOM 1302 O O . ALA A 1 166 ? 18.141 -17.828 -33.25 1 92.06 166 ALA A O 1
ATOM 1303 N N . GLU A 1 167 ? 18.969 -19.328 -34.625 1 91.12 167 GLU A N 1
ATOM 1304 C CA . GLU A 1 167 ? 18.031 -18.984 -35.688 1 91.12 167 GLU A CA 1
ATOM 1305 C C . GLU A 1 167 ? 16.594 -19.281 -35.25 1 91.12 167 GLU A C 1
ATOM 1307 O O . GLU A 1 167 ? 15.695 -18.469 -35.469 1 91.12 167 GLU A O 1
ATOM 1312 N N . LYS A 1 168 ? 16.406 -20.344 -34.688 1 91.88 168 LYS A N 1
ATOM 1313 C CA . LYS A 1 168 ? 15.086 -20.703 -34.188 1 91.88 168 LYS A CA 1
ATOM 1314 C C . LYS A 1 168 ? 14.688 -19.797 -33.031 1 91.88 168 LYS A C 1
ATOM 1316 O O . LYS A 1 168 ? 13.523 -19.391 -32.938 1 91.88 168 LYS A O 1
ATOM 1321 N N . ALA A 1 169 ? 15.633 -19.531 -32.156 1 91.44 169 ALA A N 1
ATOM 1322 C CA . ALA A 1 169 ? 15.398 -18.656 -31.016 1 91.44 169 ALA A CA 1
ATOM 1323 C C . ALA A 1 169 ? 14.922 -17.281 -31.469 1 91.44 169 ALA A C 1
ATOM 1325 O O . ALA A 1 169 ? 14.055 -16.672 -30.844 1 91.44 169 ALA A O 1
ATOM 1326 N N . ALA A 1 170 ? 15.516 -16.828 -32.5 1 90.44 170 ALA A N 1
ATOM 1327 C CA . ALA A 1 170 ? 15.133 -15.516 -33.031 1 90.44 170 ALA A CA 1
ATOM 1328 C C . ALA A 1 170 ? 13.672 -15.5 -33.469 1 90.44 170 ALA A C 1
ATOM 1330 O O . ALA A 1 170 ? 12.984 -14.492 -33.312 1 90.44 170 ALA A O 1
ATOM 1331 N N . LYS A 1 171 ? 13.203 -16.594 -33.938 1 89.75 171 LYS A N 1
ATOM 1332 C CA . LYS A 1 171 ? 11.82 -16.719 -34.406 1 89.75 171 LYS A CA 1
ATOM 1333 C C . LYS A 1 171 ? 10.859 -16.828 -33.219 1 89.75 171 LYS A C 1
ATOM 1335 O O . LYS A 1 171 ? 9.703 -16.422 -33.312 1 89.75 171 LYS A O 1
ATOM 1340 N N . CYS A 1 172 ? 11.297 -17.328 -32.125 1 87.81 172 CYS A N 1
ATOM 1341 C CA . CYS A 1 172 ? 10.484 -17.547 -30.938 1 87.81 172 CYS A CA 1
ATOM 1342 C C . CYS A 1 172 ? 10.398 -16.281 -30.078 1 87.81 172 CYS A C 1
ATOM 1344 O O . CYS A 1 172 ? 9.461 -16.109 -29.297 1 87.81 172 CYS A O 1
ATOM 1346 N N . ALA A 1 173 ? 11.43 -15.484 -30.266 1 86.81 173 ALA A N 1
ATOM 1347 C CA . ALA A 1 173 ? 11.523 -14.305 -29.406 1 86.81 173 ALA A CA 1
ATOM 1348 C C . ALA A 1 173 ? 10.352 -13.359 -29.641 1 86.81 173 ALA A C 1
ATOM 1350 O O . ALA A 1 173 ? 9.945 -13.125 -30.781 1 86.81 173 ALA A O 1
ATOM 1351 N N . THR A 1 174 ? 9.781 -12.984 -28.5 1 87.5 174 THR A N 1
ATOM 1352 C CA . THR A 1 174 ? 8.641 -12.086 -28.594 1 87.5 174 THR A CA 1
ATOM 1353 C C . THR A 1 174 ? 9.102 -10.625 -28.625 1 87.5 174 THR A C 1
ATOM 1355 O O . THR A 1 174 ? 8.375 -9.75 -29.094 1 87.5 174 THR A O 1
ATOM 1358 N N . ARG A 1 175 ? 10.258 -10.406 -28.031 1 87.06 175 ARG A N 1
ATOM 1359 C CA . ARG A 1 175 ? 10.844 -9.07 -28.031 1 87.06 175 ARG A CA 1
ATOM 1360 C C . ARG A 1 175 ? 12.148 -9.047 -28.828 1 87.06 175 ARG A C 1
ATOM 1362 O O . ARG A 1 175 ? 12.508 -10.039 -29.469 1 87.06 175 ARG A O 1
ATOM 1369 N N . LYS A 1 176 ? 12.852 -7.926 -28.703 1 76.25 176 LYS A N 1
ATOM 1370 C CA . LYS A 1 176 ? 14.062 -7.754 -29.5 1 76.25 176 LYS A CA 1
ATOM 1371 C C . LYS A 1 176 ? 15.086 -8.844 -29.203 1 76.25 176 LYS A C 1
ATOM 1373 O O . LYS A 1 176 ? 15.383 -9.109 -28.031 1 76.25 176 LYS A O 1
ATOM 1378 N N . PHE A 1 177 ? 15.461 -9.516 -30.266 1 82.19 177 PHE A N 1
ATOM 1379 C CA . PHE A 1 177 ? 16.453 -10.57 -30.156 1 82.19 177 PHE A CA 1
ATOM 1380 C C . PHE A 1 177 ? 17.859 -10.031 -30.453 1 82.19 177 PHE A C 1
ATOM 1382 O O . PHE A 1 177 ? 18.031 -9.211 -31.359 1 82.19 177 PHE A O 1
ATOM 1389 N N . ASN A 1 178 ? 18.766 -10.422 -29.656 1 78.62 178 ASN A N 1
ATOM 1390 C CA . ASN A 1 178 ? 20.156 -10.086 -29.938 1 78.62 178 ASN A CA 1
ATOM 1391 C C . ASN A 1 178 ? 20.703 -10.867 -31.125 1 78.62 178 ASN A C 1
ATOM 1393 O O . ASN A 1 178 ? 21.016 -12.055 -31.016 1 78.62 178 ASN A O 1
ATOM 1397 N N . ASP A 1 179 ? 21.016 -10.211 -32.156 1 80.06 179 ASP A N 1
ATOM 1398 C CA . ASP A 1 179 ? 21.422 -10.852 -33.406 1 80.06 179 ASP A CA 1
ATOM 1399 C C . ASP A 1 179 ? 22.875 -11.328 -33.344 1 80.06 179 ASP A C 1
ATOM 1401 O O . ASP A 1 179 ? 23.344 -12.031 -34.219 1 80.06 179 ASP A O 1
ATOM 1405 N N . LYS A 1 180 ? 23.609 -10.906 -32.438 1 79.69 180 LYS A N 1
ATOM 1406 C CA . LYS A 1 180 ? 25 -11.297 -32.312 1 79.69 180 LYS A CA 1
ATOM 1407 C C . LYS A 1 180 ? 25.141 -12.703 -31.734 1 79.69 180 LYS A C 1
ATOM 1409 O O . LYS A 1 180 ? 26.219 -13.289 -31.766 1 79.69 180 LYS A O 1
ATOM 1414 N N . LEU A 1 181 ? 23.953 -13.266 -31.188 1 83.5 181 LEU A N 1
ATOM 1415 C CA . LEU A 1 181 ? 23.984 -14.594 -30.594 1 83.5 181 LEU A CA 1
ATOM 1416 C C . LEU A 1 181 ? 24.047 -15.672 -31.672 1 83.5 181 LEU A C 1
ATOM 1418 O O . LEU A 1 181 ? 23.344 -15.586 -32.688 1 83.5 181 LEU A O 1
ATOM 1422 N N . THR A 1 182 ? 25.094 -16.609 -31.5 1 86.56 182 THR A N 1
ATOM 1423 C CA . THR A 1 182 ? 25.266 -17.719 -32.438 1 86.56 182 THR A CA 1
ATOM 1424 C C . THR A 1 182 ? 25.297 -19.047 -31.672 1 86.56 182 THR A C 1
ATOM 1426 O O . THR A 1 182 ? 25.484 -19.078 -30.453 1 86.56 182 THR A O 1
ATOM 1429 N N . GLY A 1 183 ? 24.953 -20.047 -32.406 1 90.25 183 GLY A N 1
ATOM 1430 C CA . GLY A 1 183 ? 25 -21.359 -31.781 1 90.25 183 GLY A CA 1
ATOM 1431 C C . GLY A 1 183 ? 23.766 -21.703 -30.969 1 90.25 183 GLY A C 1
ATOM 1432 O O . GLY A 1 183 ? 22.656 -21.25 -31.297 1 90.25 183 GLY A O 1
ATOM 1433 N N . SER A 1 184 ? 23.969 -22.609 -29.984 1 92.12 184 SER A N 1
ATOM 1434 C CA . SER A 1 184 ? 22.859 -23.031 -29.125 1 92.12 184 SER A CA 1
ATOM 1435 C C . SER A 1 184 ? 22.641 -22.047 -27.984 1 92.12 184 SER A C 1
ATOM 1437 O O . SER A 1 184 ? 23.562 -21.719 -27.25 1 92.12 184 SER A O 1
ATOM 1439 N N . VAL A 1 185 ? 21.391 -21.531 -27.984 1 91.94 185 VAL A N 1
ATOM 1440 C CA . VAL A 1 185 ? 21.062 -20.578 -26.938 1 91.94 185 VAL A CA 1
ATOM 1441 C C . VAL A 1 185 ? 19.875 -21.094 -26.125 1 91.94 185 VAL A C 1
ATOM 1443 O O . VAL A 1 185 ? 19.047 -21.859 -26.641 1 91.94 185 VAL A O 1
ATOM 1446 N N . ARG A 1 186 ? 19.844 -20.672 -24.891 1 93.12 186 ARG A N 1
ATOM 1447 C CA . ARG A 1 186 ? 18.75 -21.047 -24.016 1 93.12 186 ARG A CA 1
ATOM 1448 C C . ARG A 1 186 ? 17.625 -20.016 -24.078 1 93.12 186 ARG A C 1
ATOM 1450 O O . ARG A 1 186 ? 17.859 -18.828 -23.875 1 93.12 186 ARG A O 1
ATOM 1457 N N . VAL A 1 187 ? 16.406 -20.531 -24.391 1 94.81 187 VAL A N 1
ATOM 1458 C CA . VAL A 1 187 ? 15.242 -19.656 -24.516 1 94.81 187 VAL A CA 1
ATOM 1459 C C . VAL A 1 187 ? 14.234 -19.984 -23.422 1 94.81 187 VAL A C 1
ATOM 1461 O O . VAL A 1 187 ? 13.898 -21.141 -23.203 1 94.81 187 VAL A O 1
ATOM 1464 N N . VAL A 1 188 ? 13.844 -18.984 -22.672 1 95.81 188 VAL A N 1
ATOM 1465 C CA . VAL A 1 188 ? 12.758 -19.094 -21.703 1 95.81 188 VAL A CA 1
ATOM 1466 C C . VAL A 1 188 ? 11.469 -18.531 -22.297 1 95.81 188 VAL A C 1
ATOM 1468 O O . VAL A 1 188 ? 11.43 -17.391 -22.766 1 95.81 188 VAL A O 1
ATOM 1471 N N . GLN A 1 189 ? 10.453 -19.375 -22.281 1 97.12 189 GLN A N 1
ATOM 1472 C CA . GLN A 1 189 ? 9.18 -19 -22.891 1 97.12 189 GLN A CA 1
ATOM 1473 C C . GLN A 1 189 ? 8.039 -19.078 -21.875 1 97.12 189 GLN A C 1
ATOM 1475 O O . GLN A 1 189 ? 7.82 -20.125 -21.266 1 97.12 189 GLN A O 1
ATOM 1480 N N . ILE A 1 190 ? 7.387 -17.984 -21.672 1 98.06 190 ILE A N 1
ATOM 1481 C CA . ILE A 1 190 ? 6.117 -17.953 -20.953 1 98.06 190 ILE A CA 1
ATOM 1482 C C . ILE A 1 190 ? 4.961 -18.062 -21.953 1 98.06 190 ILE A C 1
ATOM 1484 O O . ILE A 1 190 ? 4.812 -17.219 -22.844 1 98.06 190 ILE A O 1
ATOM 1488 N N . GLU A 1 191 ? 4.172 -19.047 -21.797 1 97.56 191 GLU A N 1
ATOM 1489 C CA . GLU A 1 191 ? 3.125 -19.344 -22.781 1 97.56 191 GLU A CA 1
ATOM 1490 C C . GLU A 1 191 ? 2.225 -18.125 -23.016 1 97.56 191 GLU A C 1
ATOM 1492 O O . GLU A 1 191 ? 1.64 -17.594 -22.062 1 97.56 191 GLU A O 1
ATOM 1497 N N . GLY A 1 192 ? 2.113 -17.719 -24.344 1 96 192 GLY A N 1
ATOM 1498 C CA . GLY A 1 192 ? 1.239 -16.609 -24.703 1 96 192 GLY A CA 1
ATOM 1499 C C . GLY A 1 192 ? 1.737 -15.266 -24.219 1 96 192 GLY A C 1
ATOM 1500 O O . GLY A 1 192 ? 0.976 -14.297 -24.156 1 96 192 GLY A O 1
ATOM 1501 N N . SER A 1 193 ? 2.93 -15.219 -23.844 1 96.38 193 SER A N 1
ATOM 1502 C CA . SER A 1 193 ? 3.518 -14.008 -23.281 1 96.38 193 SER A CA 1
ATOM 1503 C C . SER A 1 193 ? 4.953 -13.82 -23.75 1 96.38 193 SER A C 1
ATOM 1505 O O . SER A 1 193 ? 5.207 -13.711 -24.953 1 96.38 193 SER A O 1
ATOM 1507 N N . ASP A 1 194 ? 5.918 -13.82 -22.844 1 95.19 194 ASP A N 1
ATOM 1508 C CA . ASP A 1 194 ? 7.309 -13.492 -23.125 1 95.19 194 ASP A CA 1
ATOM 1509 C C . ASP A 1 194 ? 8.086 -14.711 -23.609 1 95.19 194 ASP A C 1
ATOM 1511 O O . ASP A 1 194 ? 7.848 -15.828 -23.141 1 95.19 194 ASP A O 1
ATOM 1515 N N . ALA A 1 195 ? 8.938 -14.516 -24.578 1 95.69 195 ALA A N 1
ATOM 1516 C CA . ALA A 1 195 ? 9.938 -15.484 -25 1 95.69 195 ALA A CA 1
ATOM 1517 C C . ALA A 1 195 ? 11.266 -14.797 -25.312 1 95.69 195 ALA A C 1
ATOM 1519 O O . ALA A 1 195 ? 11.328 -13.93 -26.188 1 95.69 195 ALA A O 1
ATOM 1520 N N . CYS A 1 196 ? 12.281 -15.141 -24.594 1 93.56 196 CYS A N 1
ATOM 1521 C CA . CYS A 1 196 ? 13.57 -14.5 -24.812 1 93.56 196 CYS A CA 1
ATOM 1522 C C . CYS A 1 196 ? 14.719 -15.406 -24.375 1 93.56 196 CYS A C 1
ATOM 1524 O O . CYS A 1 196 ? 14.492 -16.422 -23.719 1 93.56 196 CYS A O 1
ATOM 1526 N N . THR A 1 197 ? 15.891 -15.062 -24.859 1 92.31 197 THR A N 1
ATOM 1527 C CA . THR A 1 197 ? 17.094 -15.766 -24.391 1 92.31 197 THR A CA 1
ATOM 1528 C C . THR A 1 197 ? 17.422 -15.398 -22.953 1 92.31 197 THR A C 1
ATOM 1530 O O . THR A 1 197 ? 17.422 -14.219 -22.594 1 92.31 197 THR A O 1
ATOM 1533 N N . CYS A 1 198 ? 17.609 -16.438 -22.172 1 91.88 198 CYS A N 1
ATOM 1534 C CA . CYS A 1 198 ? 17.906 -16.172 -20.766 1 91.88 198 CYS A CA 1
ATOM 1535 C C . CYS A 1 198 ? 18.609 -17.375 -20.125 1 91.88 198 CYS A C 1
ATOM 1537 O O . CYS A 1 198 ? 18.25 -18.516 -20.391 1 91.88 198 CYS A O 1
ATOM 1539 N N . CYS A 1 199 ? 19.578 -17.047 -19.312 1 90.94 199 CYS A N 1
ATOM 1540 C CA . CYS A 1 199 ? 20.344 -18.109 -18.688 1 90.94 199 CYS A CA 1
ATOM 1541 C C . CYS A 1 199 ? 19.875 -18.344 -17.25 1 90.94 199 CYS A C 1
ATOM 1543 O O . CYS A 1 199 ? 20.312 -19.281 -16.578 1 90.94 199 CYS A O 1
ATOM 1545 N N . GLY A 1 200 ? 18.969 -17.5 -16.797 1 93.12 200 GLY A N 1
ATOM 1546 C CA . GLY A 1 200 ? 18.562 -17.547 -15.391 1 93.12 200 GLY A CA 1
ATOM 1547 C C . GLY A 1 200 ? 17.562 -18.656 -15.102 1 93.12 200 GLY A C 1
ATOM 1548 O O . GLY A 1 200 ? 17.109 -19.344 -16.016 1 93.12 200 GLY A O 1
ATOM 1549 N N . THR A 1 201 ? 17.281 -18.844 -13.781 1 96.06 201 THR A N 1
ATOM 1550 C CA . THR A 1 201 ? 16.266 -19.797 -13.336 1 96.06 201 THR A CA 1
ATOM 1551 C C . THR A 1 201 ? 14.906 -19.125 -13.219 1 96.06 201 THR A C 1
ATOM 1553 O O . THR A 1 201 ? 14.805 -17.969 -12.805 1 96.06 201 THR A O 1
ATOM 1556 N N . HIS A 1 202 ? 13.859 -19.875 -13.656 1 97.62 202 HIS A N 1
ATOM 1557 C CA . HIS A 1 202 ? 12.484 -19.391 -13.609 1 97.62 202 HIS A CA 1
ATOM 1558 C C . HIS A 1 202 ? 11.555 -20.453 -13.023 1 97.62 202 HIS A C 1
ATOM 1560 O O . HIS A 1 202 ? 11.797 -21.656 -13.188 1 97.62 202 HIS A O 1
ATOM 1566 N N . PRO A 1 203 ? 10.523 -20 -12.312 1 98.06 203 PRO A N 1
ATOM 1567 C CA . PRO A 1 203 ? 9.539 -21 -11.898 1 98.06 203 PRO A CA 1
ATOM 1568 C C . PRO A 1 203 ? 8.852 -21.672 -13.078 1 98.06 203 PRO A C 1
ATOM 1570 O O . PRO A 1 203 ? 8.82 -21.125 -14.18 1 98.06 203 PRO A O 1
ATOM 1573 N N . PRO A 1 204 ? 8.305 -22.844 -12.859 1 98.12 204 PRO A N 1
ATOM 1574 C CA . PRO A 1 204 ? 7.66 -23.562 -13.961 1 98.12 204 PRO A CA 1
ATOM 1575 C C . PRO A 1 204 ? 6.316 -22.953 -14.359 1 98.12 204 PRO A C 1
ATOM 1577 O O . PRO A 1 204 ? 5.809 -23.219 -15.453 1 98.12 204 PRO A O 1
ATOM 1580 N N . MET A 1 205 ? 5.652 -22.234 -13.422 1 98.69 205 MET A N 1
ATOM 1581 C CA . MET A 1 205 ? 4.367 -21.578 -13.648 1 98.69 205 MET A CA 1
ATOM 1582 C C . MET A 1 205 ? 4.406 -20.141 -13.172 1 98.69 205 MET A C 1
ATOM 1584 O O . MET A 1 205 ? 5 -19.828 -12.133 1 98.69 205 MET A O 1
ATOM 1588 N N . THR A 1 206 ? 3.711 -19.297 -13.945 1 98.88 206 THR A N 1
ATOM 1589 C CA . THR A 1 206 ? 3.742 -17.875 -13.594 1 98.88 206 THR A CA 1
ATOM 1590 C C . THR A 1 206 ? 3.068 -17.641 -12.25 1 98.88 206 THR A C 1
ATOM 1592 O O . THR A 1 206 ? 3.408 -16.703 -11.539 1 98.88 206 THR A O 1
ATOM 1595 N N . GLY A 1 207 ? 2.141 -18.547 -11.859 1 98.81 207 GLY A N 1
ATOM 1596 C CA . GLY A 1 207 ? 1.453 -18.391 -10.586 1 98.81 207 GLY A CA 1
ATOM 1597 C C . GLY A 1 207 ? 2.391 -18.406 -9.391 1 98.81 207 GLY A C 1
ATOM 1598 O O . GLY A 1 207 ? 2.084 -17.828 -8.344 1 98.81 207 GLY A O 1
ATOM 1599 N N . MET A 1 208 ? 3.529 -19.031 -9.539 1 98.81 208 MET A N 1
ATOM 1600 C CA . MET A 1 208 ? 4.492 -19.156 -8.453 1 98.81 208 MET A CA 1
ATOM 1601 C C . MET A 1 208 ? 5.172 -17.828 -8.172 1 98.81 208 MET A C 1
ATOM 1603 O O . MET A 1 208 ? 5.832 -17.656 -7.141 1 98.81 208 MET A O 1
ATOM 1607 N N . VAL A 1 209 ? 4.957 -16.828 -9.055 1 98.75 209 VAL A N 1
ATOM 1608 C CA . VAL A 1 209 ? 5.523 -15.5 -8.859 1 98.75 209 VAL A CA 1
ATOM 1609 C C . VAL A 1 209 ? 4.754 -14.766 -7.758 1 98.75 209 VAL A C 1
ATOM 1611 O O . VAL A 1 209 ? 5.32 -13.938 -7.039 1 98.75 209 VAL A O 1
ATOM 1614 N N . GLY A 1 210 ? 3.445 -15.094 -7.594 1 98.44 210 GLY A N 1
ATOM 1615 C CA . GLY A 1 210 ? 2.613 -14.453 -6.594 1 98.44 210 GLY A CA 1
ATOM 1616 C C . GLY A 1 210 ? 2.031 -13.133 -7.062 1 98.44 210 GLY A C 1
ATOM 1617 O O . GLY A 1 210 ? 0.874 -13.07 -7.484 1 98.44 210 GLY A O 1
ATOM 1618 N N . LEU A 1 211 ? 2.877 -12.156 -7.152 1 98.69 211 LEU A N 1
ATOM 1619 C CA . LEU A 1 211 ? 2.52 -10.844 -7.672 1 98.69 211 LEU A CA 1
ATOM 1620 C C . LEU A 1 211 ? 3.76 -10.078 -8.125 1 98.69 211 LEU A C 1
ATOM 1622 O O . LEU A 1 211 ? 4.883 -10.438 -7.75 1 98.69 211 LEU A O 1
ATOM 1626 N N . VAL A 1 212 ? 3.527 -9.125 -8.938 1 98.75 212 VAL A N 1
ATOM 1627 C CA . VAL A 1 212 ? 4.539 -8.117 -9.219 1 98.75 212 VAL A CA 1
ATOM 1628 C C . VAL A 1 212 ? 3.998 -6.73 -8.867 1 98.75 212 VAL A C 1
ATOM 1630 O O . VAL A 1 212 ? 2.84 -6.422 -9.156 1 98.75 212 VAL A O 1
ATOM 1633 N N . LYS A 1 213 ? 4.746 -5.949 -8.133 1 98.69 213 LYS A N 1
ATOM 1634 C CA . LYS A 1 213 ? 4.371 -4.582 -7.785 1 98.69 213 LYS A CA 1
ATOM 1635 C C . LYS A 1 213 ? 5.461 -3.592 -8.188 1 98.69 213 LYS A C 1
ATOM 1637 O O . LYS A 1 213 ? 6.629 -3.764 -7.82 1 98.69 213 LYS A O 1
ATOM 1642 N N . ILE A 1 214 ? 5.102 -2.67 -9.016 1 98.5 214 ILE A N 1
ATOM 1643 C CA . ILE A 1 214 ? 5.988 -1.558 -9.328 1 98.5 214 ILE A CA 1
ATOM 1644 C C . ILE A 1 214 ? 5.855 -0.472 -8.266 1 98.5 214 ILE A C 1
ATOM 1646 O O . ILE A 1 214 ? 4.781 0.114 -8.102 1 98.5 214 ILE A O 1
ATOM 1650 N N . PHE A 1 215 ? 6.914 -0.135 -7.57 1 96.75 215 PHE A N 1
ATOM 1651 C CA . PHE A 1 215 ? 6.855 0.774 -6.434 1 96.75 215 PHE A CA 1
ATOM 1652 C C . PHE A 1 215 ? 7.238 2.189 -6.852 1 96.75 215 PHE A C 1
ATOM 1654 O O . PHE A 1 215 ? 6.793 3.164 -6.238 1 96.75 215 PHE A O 1
ATOM 1661 N N . LYS A 1 216 ? 8.094 2.301 -7.832 1 94.44 216 LYS A N 1
ATOM 1662 C CA . LYS A 1 216 ? 8.648 3.598 -8.211 1 94.44 216 LYS A CA 1
ATOM 1663 C C . LYS A 1 216 ? 9.078 3.605 -9.672 1 94.44 216 LYS A C 1
ATOM 1665 O O . LYS A 1 216 ? 9.422 2.561 -10.234 1 94.44 216 LYS A O 1
ATOM 1670 N N . ALA A 1 217 ? 8.898 4.672 -10.32 1 96.88 217 ALA A N 1
ATOM 1671 C CA . ALA A 1 217 ? 9.414 4.945 -11.656 1 96.88 217 ALA A CA 1
ATOM 1672 C C . ALA A 1 217 ? 10.055 6.328 -11.727 1 96.88 217 ALA A C 1
ATOM 1674 O O . ALA A 1 217 ? 9.516 7.301 -11.203 1 96.88 217 ALA A O 1
ATOM 1675 N N . GLU A 1 218 ? 11.258 6.363 -12.266 1 96.12 218 GLU A N 1
ATOM 1676 C CA . GLU A 1 218 ? 11.93 7.652 -12.383 1 96.12 218 GLU A CA 1
ATOM 1677 C C . GLU A 1 218 ? 12.617 7.793 -13.734 1 96.12 218 GLU A C 1
ATOM 1679 O O . GLU A 1 218 ? 12.938 6.793 -14.383 1 96.12 218 GLU A O 1
ATOM 1684 N N . LYS A 1 219 ? 12.805 9.039 -14.086 1 96.69 219 LYS A N 1
ATOM 1685 C CA . LYS A 1 219 ? 13.57 9.281 -15.305 1 96.69 219 LYS A CA 1
ATOM 1686 C C . LYS A 1 219 ? 15 8.766 -15.172 1 96.69 219 LYS A C 1
ATOM 1688 O O . LYS A 1 219 ? 15.641 8.953 -14.133 1 96.69 219 LYS A O 1
ATOM 1693 N N . HIS A 1 220 ? 15.438 8.078 -16.141 1 95.56 220 HIS A N 1
ATOM 1694 C CA . HIS A 1 220 ? 16.797 7.531 -16.188 1 95.56 220 HIS A CA 1
ATOM 1695 C C . HIS A 1 220 ? 17.328 7.547 -17.609 1 95.56 220 HIS A C 1
ATOM 1697 O O . HIS A 1 220 ? 16.812 6.852 -18.484 1 95.56 220 HIS A O 1
ATOM 1703 N N . LYS A 1 221 ? 18.422 8.398 -17.781 1 94.62 221 LYS A N 1
ATOM 1704 C CA . LYS A 1 221 ? 18.969 8.594 -19.109 1 94.62 221 LYS A CA 1
ATOM 1705 C C . LYS A 1 221 ? 17.891 8.984 -20.109 1 94.62 221 LYS A C 1
ATOM 1707 O O . LYS A 1 221 ? 17.141 9.938 -19.875 1 94.62 221 LYS A O 1
ATOM 1712 N N . GLN A 1 222 ? 17.703 8.195 -21.172 1 94.12 222 GLN A N 1
ATOM 1713 C CA . GLN A 1 222 ? 16.734 8.547 -22.203 1 94.12 222 GLN A CA 1
ATOM 1714 C C . GLN A 1 222 ? 15.398 7.859 -21.953 1 94.12 222 GLN A C 1
ATOM 1716 O O . GLN A 1 222 ? 14.461 8.031 -22.734 1 94.12 222 GLN A O 1
ATOM 1721 N N . GLY A 1 223 ? 15.328 7.156 -20.844 1 97.94 223 GLY A N 1
ATOM 1722 C CA . GLY A 1 223 ? 14.094 6.422 -20.609 1 97.94 223 GLY A CA 1
ATOM 1723 C C . GLY A 1 223 ? 13.633 6.469 -19.172 1 97.94 223 GLY A C 1
ATOM 1724 O O . GLY A 1 223 ? 13.75 7.504 -18.516 1 97.94 223 GLY A O 1
ATOM 1725 N N . THR A 1 224 ? 12.977 5.48 -18.75 1 98.56 224 THR A N 1
ATOM 1726 C CA . THR A 1 224 ? 12.422 5.375 -17.406 1 98.56 224 THR A CA 1
ATOM 1727 C C . THR A 1 224 ? 13.008 4.164 -16.688 1 98.56 224 THR A C 1
ATOM 1729 O O . THR A 1 224 ? 13.102 3.078 -17.25 1 98.56 224 THR A O 1
ATOM 1732 N N . ARG A 1 225 ? 13.547 4.34 -15.547 1 98.69 225 ARG A N 1
ATOM 1733 C CA . ARG A 1 225 ? 13.898 3.229 -14.68 1 98.69 225 ARG A CA 1
ATOM 1734 C C . ARG A 1 225 ? 12.719 2.812 -13.812 1 98.69 225 ARG A C 1
ATOM 1736 O O . ARG A 1 225 ? 12.117 3.646 -13.125 1 98.69 225 ARG A O 1
ATOM 1743 N N . ILE A 1 226 ? 12.375 1.51 -13.789 1 98.69 226 ILE A N 1
ATOM 1744 C CA . ILE A 1 226 ? 11.258 0.94 -13.047 1 98.69 226 ILE A CA 1
ATOM 1745 C C . ILE A 1 226 ? 11.781 0.165 -11.844 1 98.69 226 ILE A C 1
ATOM 1747 O O . ILE A 1 226 ? 12.656 -0.69 -11.977 1 98.69 226 ILE A O 1
ATOM 1751 N N . TYR A 1 227 ? 11.32 0.465 -10.68 1 98.44 227 TYR A N 1
ATOM 1752 C CA . TYR A 1 227 ? 11.633 -0.262 -9.453 1 98.44 227 TYR A CA 1
ATOM 1753 C C . TYR A 1 227 ? 10.492 -1.19 -9.062 1 98.44 227 TYR A C 1
ATOM 1755 O O . TYR A 1 227 ? 9.359 -0.741 -8.852 1 98.44 227 TYR A O 1
ATOM 1763 N N . PHE A 1 228 ? 10.805 -2.514 -8.922 1 98.69 228 PHE A N 1
ATOM 1764 C CA . PHE A 1 228 ? 9.711 -3.439 -8.648 1 98.69 228 PHE A CA 1
ATOM 1765 C C . PHE A 1 228 ? 10.188 -4.605 -7.793 1 98.69 228 PHE A C 1
ATOM 1767 O O . PHE A 1 228 ? 11.391 -4.801 -7.617 1 98.69 228 PHE A O 1
ATOM 1774 N N . LEU A 1 229 ? 9.25 -5.301 -7.184 1 98.75 229 LEU A N 1
ATOM 1775 C CA . LEU A 1 229 ? 9.469 -6.562 -6.484 1 98.75 229 LEU A CA 1
ATOM 1776 C C . LEU A 1 229 ? 8.352 -7.555 -6.785 1 98.75 229 LEU A C 1
ATOM 1778 O O . LEU A 1 229 ? 7.277 -7.16 -7.242 1 98.75 229 LEU A O 1
ATOM 1782 N N . CYS A 1 230 ? 8.625 -8.797 -6.516 1 98.62 230 CYS A N 1
ATOM 1783 C CA . CYS A 1 230 ? 7.66 -9.867 -6.715 1 98.62 230 CYS A CA 1
ATOM 1784 C C . CYS A 1 230 ? 7.551 -10.742 -5.469 1 98.62 230 CYS A C 1
ATOM 1786 O O . CYS A 1 230 ? 8.43 -10.711 -4.609 1 98.62 230 CYS A O 1
ATOM 1788 N N . GLY A 1 231 ? 6.449 -11.477 -5.402 1 98 231 GLY A N 1
ATOM 1789 C CA . GLY A 1 231 ? 6.281 -12.547 -4.43 1 98 231 GLY A CA 1
ATOM 1790 C C . GLY A 1 231 ? 6.418 -12.07 -2.994 1 98 231 GLY A C 1
ATOM 1791 O O . GLY A 1 231 ? 5.824 -11.07 -2.605 1 98 231 GLY A O 1
ATOM 1792 N N . ARG A 1 232 ? 7.168 -12.836 -2.312 1 96.5 232 ARG A N 1
ATOM 1793 C CA . ARG A 1 232 ? 7.305 -12.625 -0.874 1 96.5 232 ARG A CA 1
ATOM 1794 C C . ARG A 1 232 ? 7.895 -11.25 -0.574 1 96.5 232 ARG A C 1
ATOM 1796 O O . ARG A 1 232 ? 7.43 -10.555 0.33 1 96.5 232 ARG A O 1
ATOM 1803 N N . LEU A 1 233 ? 8.891 -10.875 -1.327 1 97.75 233 LEU A N 1
ATOM 1804 C CA . LEU A 1 233 ? 9.57 -9.602 -1.084 1 97.75 233 LEU A CA 1
ATOM 1805 C C . LEU A 1 233 ? 8.633 -8.43 -1.34 1 97.75 233 LEU A C 1
ATOM 1807 O O . LEU A 1 233 ? 8.633 -7.453 -0.586 1 97.75 233 LEU A O 1
ATOM 1811 N N . ALA A 1 234 ? 7.82 -8.531 -2.375 1 98.25 234 ALA A N 1
ATOM 1812 C CA . ALA A 1 234 ? 6.82 -7.504 -2.645 1 98.25 234 ALA A CA 1
ATOM 1813 C C . ALA A 1 234 ? 5.805 -7.418 -1.512 1 98.25 234 ALA A C 1
ATOM 1815 O O . ALA A 1 234 ? 5.48 -6.324 -1.04 1 98.25 234 ALA A O 1
ATOM 1816 N N . MET A 1 235 ? 5.324 -8.555 -1.085 1 97.88 235 MET A N 1
ATOM 1817 C CA . MET A 1 235 ? 4.312 -8.602 -0.032 1 97.88 235 MET A CA 1
ATOM 1818 C C . MET A 1 235 ? 4.855 -8.023 1.271 1 97.88 235 MET A C 1
ATOM 1820 O O . MET A 1 235 ? 4.129 -7.355 2.008 1 97.88 235 MET A O 1
ATOM 1824 N N . GLU A 1 236 ? 6.082 -8.336 1.541 1 96.88 236 GLU A N 1
ATOM 1825 C CA . GLU A 1 236 ? 6.695 -7.809 2.754 1 96.88 236 GLU A CA 1
ATOM 1826 C C . GLU A 1 236 ? 6.766 -6.285 2.719 1 96.88 236 GLU A C 1
ATOM 1828 O O . GLU A 1 236 ? 6.438 -5.621 3.703 1 96.88 236 GLU A O 1
ATOM 1833 N N . LYS A 1 237 ? 7.195 -5.75 1.634 1 96.62 237 LYS A N 1
ATOM 1834 C CA . LYS A 1 237 ? 7.262 -4.297 1.514 1 96.62 237 LYS A CA 1
ATOM 1835 C C . LYS A 1 237 ? 5.871 -3.674 1.601 1 96.62 237 LYS A C 1
ATOM 1837 O O . LYS A 1 237 ? 5.676 -2.672 2.291 1 96.62 237 LYS A O 1
ATOM 1842 N N . ILE A 1 238 ? 4.918 -4.246 0.93 1 97.38 238 ILE A N 1
ATOM 1843 C CA . ILE A 1 238 ? 3.545 -3.76 0.961 1 97.38 238 ILE A CA 1
ATOM 1844 C C . ILE A 1 238 ? 3.027 -3.764 2.398 1 97.38 238 ILE A C 1
ATOM 1846 O O . ILE A 1 238 ? 2.447 -2.779 2.857 1 97.38 238 ILE A O 1
ATOM 1850 N N . SER A 1 239 ? 3.279 -4.867 3.035 1 96.25 239 SER A N 1
ATOM 1851 C CA . SER A 1 239 ? 2.777 -5.012 4.398 1 96.25 239 SER A CA 1
ATOM 1852 C C . SER A 1 239 ? 3.389 -3.967 5.324 1 96.25 239 SER A C 1
ATOM 1854 O O . SER A 1 239 ? 2.688 -3.369 6.145 1 96.25 239 SER A O 1
ATOM 1856 N N . ARG A 1 240 ? 4.668 -3.762 5.199 1 94.75 240 ARG A N 1
ATOM 1857 C CA . ARG A 1 240 ? 5.355 -2.777 6.027 1 94.75 240 ARG A CA 1
ATOM 1858 C C . ARG A 1 240 ? 4.801 -1.378 5.793 1 94.75 240 ARG A C 1
ATOM 1860 O O . ARG A 1 240 ? 4.508 -0.651 6.742 1 94.75 240 ARG A O 1
ATOM 1867 N N . CYS A 1 241 ? 4.656 -1.016 4.586 1 95.75 241 CYS A N 1
ATOM 1868 C CA . CYS A 1 241 ? 4.145 0.307 4.242 1 95.75 241 CYS A CA 1
ATOM 1869 C C . CYS A 1 241 ? 2.68 0.445 4.633 1 95.75 241 CYS A C 1
ATOM 1871 O O . CYS A 1 241 ? 2.246 1.515 5.066 1 95.75 241 CYS A O 1
ATOM 1873 N N . TRP A 1 242 ? 1.994 -0.688 4.453 1 95.38 242 TRP A N 1
ATOM 1874 C CA . TRP A 1 242 ? 0.571 -0.664 4.777 1 95.38 242 TRP A CA 1
ATOM 1875 C C . TRP A 1 242 ? 0.356 -0.429 6.27 1 95.38 242 TRP A C 1
ATOM 1877 O O . TRP A 1 242 ? -0.596 0.245 6.668 1 95.38 242 TRP A O 1
ATOM 1887 N N . GLN A 1 243 ? 1.165 -0.995 7.078 1 94.56 243 GLN A N 1
ATOM 1888 C CA . GLN A 1 243 ? 1.082 -0.776 8.516 1 94.56 243 GLN A CA 1
ATOM 1889 C C . GLN A 1 243 ? 1.248 0.702 8.859 1 94.56 243 GLN A C 1
ATOM 1891 O O . GLN A 1 243 ? 0.516 1.237 9.695 1 94.56 243 GLN A O 1
ATOM 1896 N N . GLU A 1 244 ? 2.219 1.343 8.25 1 95.94 244 GLU A N 1
ATOM 1897 C CA . GLU A 1 244 ? 2.453 2.768 8.461 1 95.94 244 GLU A CA 1
ATOM 1898 C C . GLU A 1 244 ? 1.279 3.602 7.953 1 95.94 244 GLU A C 1
ATOM 1900 O O . GLU A 1 244 ? 0.852 4.551 8.617 1 95.94 244 GLU A O 1
ATOM 1905 N N . LEU A 1 245 ? 0.799 3.211 6.82 1 96.5 245 LEU A N 1
ATOM 1906 C CA . LEU A 1 245 ? -0.348 3.898 6.238 1 96.5 245 LEU A CA 1
ATOM 1907 C C . LEU A 1 245 ? -1.563 3.797 7.156 1 96.5 245 LEU A C 1
ATOM 1909 O O . LEU A 1 245 ? -2.232 4.801 7.418 1 96.5 245 LEU A O 1
ATOM 1913 N N . SER A 1 246 ? -1.793 2.631 7.617 1 94.94 246 SER A N 1
ATOM 1914 C CA . SER A 1 246 ? -2.924 2.402 8.508 1 94.94 246 SER A CA 1
ATOM 1915 C C . SER A 1 246 ? -2.801 3.236 9.781 1 94.94 246 SER A C 1
ATOM 1917 O O . SER A 1 246 ? -3.789 3.799 10.258 1 94.94 246 SER A O 1
ATOM 1919 N N . GLY A 1 247 ? -1.629 3.279 10.312 1 95 247 GLY A N 1
ATOM 1920 C CA . GLY A 1 247 ? -1.396 4.121 11.477 1 95 247 GLY A CA 1
ATOM 1921 C C . GLY A 1 247 ? -1.658 5.594 11.211 1 95 247 GLY A C 1
ATOM 1922 O O . GLY A 1 247 ? -2.266 6.277 12.039 1 95 247 GLY A O 1
ATOM 1923 N N . ALA A 1 248 ? -1.236 6.059 10.102 1 96.5 248 ALA A N 1
ATOM 1924 C CA . ALA A 1 248 ? -1.387 7.465 9.734 1 96.5 24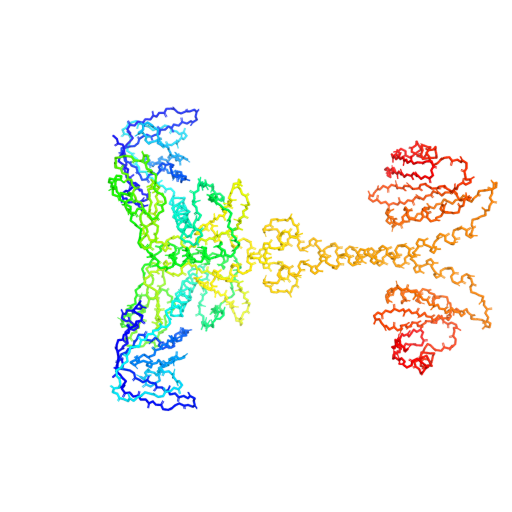8 ALA A CA 1
ATOM 1925 C C . ALA A 1 248 ? -2.857 7.832 9.555 1 96.5 248 ALA A C 1
ATOM 1927 O O . ALA A 1 248 ? -3.307 8.875 10.039 1 96.5 248 ALA A O 1
ATOM 1928 N N . VAL A 1 249 ? -3.578 6.98 8.898 1 96 249 VAL A N 1
ATOM 1929 C CA . VAL A 1 249 ? -4.973 7.289 8.609 1 96 249 VAL A CA 1
ATOM 1930 C C . VAL A 1 249 ? -5.797 7.219 9.891 1 96 249 VAL A C 1
ATOM 1932 O O . VAL A 1 249 ? -6.762 7.969 10.062 1 96 249 VAL A O 1
ATOM 1935 N N . GLN A 1 250 ? -5.414 6.387 10.758 1 94.31 250 GLN A N 1
ATOM 1936 C CA . GLN A 1 250 ? -6.066 6.328 12.055 1 94.31 250 GLN A CA 1
ATOM 1937 C C . GLN A 1 250 ? -5.855 7.625 12.836 1 94.31 250 GLN A C 1
ATOM 1939 O O . GLN A 1 250 ? -6.785 8.141 13.461 1 94.31 250 GLN A O 1
ATOM 1944 N N . LEU A 1 251 ? -4.648 8.109 12.789 1 94.88 251 LEU A N 1
ATOM 1945 C CA . LEU A 1 251 ? -4.328 9.367 13.453 1 94.88 251 LEU A CA 1
ATOM 1946 C C . LEU A 1 251 ? -5.195 10.5 12.914 1 94.88 251 LEU A C 1
ATOM 1948 O O . LEU A 1 251 ? -5.57 11.406 13.664 1 94.88 251 LEU A O 1
ATOM 1952 N N . LEU A 1 252 ? -5.523 10.406 11.688 1 96.12 252 LEU A N 1
ATOM 1953 C CA . LEU A 1 252 ? -6.223 11.5 11.016 1 96.12 252 LEU A CA 1
ATOM 1954 C C . LEU A 1 252 ? -7.719 11.211 10.93 1 96.12 252 LEU A C 1
ATOM 1956 O O . LEU A 1 252 ? -8.5 12.07 10.516 1 96.12 252 LEU A O 1
ATOM 1960 N N . SER A 1 253 ? -8.148 9.945 11.273 1 94.19 253 SER A N 1
ATOM 1961 C CA . SER A 1 253 ? -9.531 9.5 11.164 1 94.19 253 SER A CA 1
ATOM 1962 C C . SER A 1 253 ? -10.055 9.656 9.742 1 94.19 253 SER A C 1
ATOM 1964 O O . SER A 1 253 ? -11.109 10.25 9.516 1 94.19 253 SER A O 1
ATOM 1966 N N . ILE A 1 254 ? -9.305 9.25 8.844 1 94.12 254 ILE A N 1
ATOM 1967 C CA . ILE A 1 254 ? -9.672 9.289 7.434 1 94.12 254 ILE A CA 1
ATOM 1968 C C . ILE A 1 254 ? -9.516 7.902 6.816 1 94.12 254 ILE A C 1
ATOM 1970 O O . ILE A 1 254 ? -9.023 6.98 7.473 1 94.12 254 ILE A O 1
ATOM 1974 N N . LYS A 1 255 ? -9.906 7.742 5.547 1 91.81 255 LYS A N 1
ATOM 1975 C CA . LYS A 1 255 ? -9.75 6.492 4.812 1 91.81 255 LYS A CA 1
ATOM 1976 C C . LYS A 1 255 ? -8.359 6.379 4.203 1 91.81 255 LYS A C 1
ATOM 1978 O O . LYS A 1 255 ? -7.691 7.391 3.975 1 91.81 255 LYS A O 1
ATOM 1983 N N . ASP A 1 256 ? -7.98 5.152 3.873 1 91.62 256 ASP A N 1
ATOM 1984 C CA . ASP A 1 256 ? -6.648 4.902 3.332 1 91.62 256 ASP A CA 1
ATOM 1985 C C . ASP A 1 256 ? -6.418 5.699 2.051 1 91.62 256 ASP A C 1
ATOM 1987 O O . ASP A 1 256 ? -5.34 6.266 1.849 1 91.62 256 ASP A O 1
ATOM 1991 N N . GLU A 1 257 ? -7.438 5.801 1.272 1 94.25 257 GLU A N 1
ATOM 1992 C CA . GLU A 1 257 ? -7.328 6.414 -0.048 1 94.25 257 GLU A CA 1
ATOM 1993 C C . GLU A 1 257 ? -7.309 7.938 0.052 1 94.25 257 GLU A C 1
ATOM 1995 O O . GLU A 1 257 ? -7.152 8.625 -0.956 1 94.25 257 GLU A O 1
ATOM 2000 N N . GLU A 1 258 ? -7.395 8.445 1.242 1 95.94 258 GLU A N 1
ATOM 2001 C CA . GLU A 1 258 ? -7.492 9.891 1.436 1 95.94 258 GLU A CA 1
ATOM 2002 C C . GLU A 1 258 ? -6.238 10.438 2.113 1 95.94 258 GLU A C 1
ATOM 2004 O O . GLU A 1 258 ? -6.203 11.609 2.508 1 95.94 258 GLU A O 1
ATOM 2009 N N . ILE A 1 259 ? -5.23 9.633 2.189 1 97.5 259 ILE A N 1
ATOM 2010 C CA . ILE A 1 259 ? -4.047 10 2.959 1 97.5 259 ILE A CA 1
ATOM 2011 C C . ILE A 1 259 ? -3.406 11.25 2.359 1 97.5 259 ILE A C 1
ATOM 2013 O O . ILE A 1 259 ? -2.943 12.125 3.088 1 97.5 259 ILE A O 1
ATOM 2017 N N . ARG A 1 260 ? -3.348 11.336 1.083 1 96.94 260 ARG A N 1
ATOM 2018 C CA . ARG A 1 260 ? -2.758 12.508 0.447 1 96.94 260 ARG A CA 1
ATOM 2019 C C . ARG A 1 260 ? -3.533 13.773 0.804 1 96.94 260 ARG A C 1
ATOM 2021 O O . ARG A 1 260 ? -2.939 14.781 1.181 1 96.94 260 ARG A O 1
ATOM 2028 N N . LEU A 1 261 ? -4.82 13.695 0.688 1 97.19 261 LEU A N 1
ATOM 2029 C CA . LEU A 1 261 ? -5.68 14.82 1.044 1 97.19 261 LEU A CA 1
ATOM 2030 C C . LEU A 1 261 ? -5.508 15.195 2.512 1 97.19 261 LEU A C 1
ATOM 2032 O O . LEU A 1 261 ? -5.5 16.375 2.859 1 97.19 261 LEU A O 1
ATOM 2036 N N . GLY A 1 262 ? -5.43 14.164 3.354 1 97.38 262 GLY A N 1
ATOM 2037 C CA . GLY A 1 262 ? -5.211 14.414 4.77 1 97.38 262 GLY A CA 1
ATOM 2038 C C . GLY A 1 262 ? -3.936 15.188 5.047 1 97.38 262 GLY A C 1
ATOM 2039 O O . GLY A 1 262 ? -3.936 16.125 5.852 1 97.38 262 GLY A O 1
ATOM 2040 N N . VAL A 1 263 ? -2.918 14.883 4.379 1 97.69 263 VAL A N 1
ATOM 2041 C CA . VAL A 1 263 ? -1.631 15.555 4.543 1 97.69 263 VAL A CA 1
ATOM 2042 C C . VAL A 1 263 ? -1.718 16.984 4.023 1 97.69 263 VAL A C 1
ATOM 2044 O O . VAL A 1 263 ? -1.224 17.922 4.668 1 97.69 263 VAL A O 1
ATOM 2047 N N . GLU A 1 264 ? -2.34 17.141 2.904 1 97.88 264 GLU A N 1
ATOM 2048 C CA . GLU A 1 264 ? -2.518 18.469 2.332 1 97.88 264 GLU A CA 1
ATOM 2049 C C . GLU A 1 264 ? -3.283 19.375 3.285 1 97.88 264 GLU A C 1
ATOM 2051 O O . GLU A 1 264 ? -2.943 20.547 3.438 1 97.88 264 GLU A O 1
ATOM 2056 N N . ARG A 1 265 ? -4.254 18.859 3.893 1 97.44 265 ARG A N 1
ATOM 2057 C CA . ARG A 1 265 ? -5.051 19.609 4.852 1 97.44 265 ARG A CA 1
ATOM 2058 C C . ARG A 1 265 ? -4.199 20.062 6.039 1 97.44 265 ARG A C 1
ATOM 2060 O O . ARG A 1 265 ? -4.336 21.188 6.516 1 97.44 265 ARG A O 1
ATOM 2067 N N . LEU A 1 266 ? -3.381 19.172 6.508 1 98 266 LEU A N 1
ATOM 2068 C CA . LEU A 1 266 ? -2.494 19.516 7.617 1 98 266 LEU A CA 1
ATOM 2069 C C . LEU A 1 266 ? -1.517 20.609 7.211 1 98 266 LEU A C 1
ATOM 2071 O O . LEU A 1 266 ? -1.274 21.547 7.98 1 98 266 LEU A O 1
ATOM 2075 N N . GLN A 1 267 ? -1.028 20.516 6.047 1 97.88 267 GLN A N 1
ATOM 2076 C CA . GLN A 1 267 ? -0.098 21.531 5.559 1 97.88 267 GLN A CA 1
ATOM 2077 C C . GLN A 1 267 ? -0.788 22.875 5.402 1 97.88 267 GLN A C 1
ATOM 2079 O O . GLN A 1 267 ? -0.203 23.922 5.711 1 97.88 267 GLN A O 1
ATOM 2084 N N . ASP A 1 268 ? -1.965 22.844 4.938 1 97.81 268 ASP A N 1
ATOM 2085 C CA . ASP A 1 268 ? -2.744 24.062 4.805 1 97.81 268 ASP A CA 1
ATOM 2086 C C . ASP A 1 268 ? -3.018 24.703 6.168 1 97.81 268 ASP A C 1
ATOM 2088 O O . ASP A 1 268 ? -2.936 25.922 6.32 1 97.81 268 ASP A O 1
ATOM 2092 N N . GLU A 1 269 ? -3.361 23.922 7.082 1 97.56 269 GLU A N 1
ATOM 2093 C CA . GLU A 1 269 ? -3.607 24.422 8.43 1 97.56 269 GLU A CA 1
ATOM 2094 C C . GLU A 1 269 ? -2.352 25.047 9.023 1 97.56 269 GLU A C 1
ATOM 2096 O O . GLU A 1 269 ? -2.426 26.078 9.703 1 97.56 269 GLU A O 1
ATOM 2101 N N . ILE A 1 270 ? -1.291 24.438 8.82 1 97.81 270 ILE A N 1
ATOM 2102 C CA . ILE A 1 270 ? -0.017 24.969 9.297 1 97.81 270 ILE A CA 1
ATOM 2103 C C . ILE A 1 270 ? 0.243 26.344 8.664 1 97.81 270 ILE A C 1
ATOM 2105 O O . ILE A 1 270 ? 0.614 27.281 9.359 1 97.81 270 ILE A O 1
ATOM 2109 N N . LYS A 1 271 ? 0.008 26.422 7.383 1 97.31 271 LYS A N 1
ATOM 2110 C CA . LYS A 1 271 ? 0.191 27.672 6.672 1 97.31 271 LYS A CA 1
ATOM 2111 C C . LYS A 1 271 ? -0.714 28.766 7.246 1 97.31 271 LYS A C 1
ATOM 2113 O O . LYS A 1 271 ? -0.273 29.891 7.465 1 97.31 271 LYS A O 1
ATOM 2118 N N . GLU A 1 272 ? -1.913 28.438 7.438 1 96.25 272 GLU A N 1
ATOM 2119 C CA . GLU A 1 272 ? -2.879 29.375 8 1 96.25 272 GLU A CA 1
ATOM 2120 C C . GLU A 1 272 ? -2.465 29.812 9.398 1 96.25 272 GLU A C 1
ATOM 2122 O O . GLU A 1 272 ? -2.541 31 9.727 1 96.25 272 GLU A O 1
ATOM 2127 N N . LEU A 1 273 ? -2.043 28.875 10.234 1 95.44 273 LEU A N 1
ATOM 2128 C CA . LEU A 1 273 ? -1.644 29.172 11.602 1 95.44 273 LEU A CA 1
ATOM 2129 C C . LEU A 1 273 ? -0.409 30.078 11.625 1 95.44 273 LEU A C 1
ATOM 2131 O O . LEU A 1 273 ? -0.304 30.969 12.461 1 95.44 273 LEU A O 1
ATOM 2135 N N . LYS A 1 274 ? 0.48 29.812 10.719 1 95.06 274 LYS A N 1
ATOM 2136 C CA . LYS A 1 274 ? 1.664 30.672 10.617 1 95.06 274 LYS A CA 1
ATOM 2137 C C . LYS A 1 274 ? 1.283 32.094 10.258 1 95.06 274 LYS A C 1
ATOM 2139 O O . LYS A 1 274 ? 1.852 33.062 10.797 1 95.06 274 LYS A O 1
ATOM 2144 N N . GLU A 1 275 ? 0.343 32.281 9.391 1 93.62 275 GLU A N 1
ATOM 2145 C CA . GLU A 1 275 ? -0.143 33.594 9.008 1 93.62 275 GLU A CA 1
ATOM 2146 C C . GLU A 1 275 ? -0.835 34.281 10.18 1 93.62 275 GLU A C 1
ATOM 2148 O O . GLU A 1 275 ? -0.599 35.469 10.43 1 93.62 275 GLU A O 1
ATOM 2153 N N . LYS A 1 276 ? -1.669 33.531 10.828 1 91.5 276 LYS A N 1
ATOM 2154 C CA . LYS A 1 276 ? -2.365 34.094 11.984 1 91.5 276 LYS A CA 1
ATOM 2155 C C . LYS A 1 276 ? -1.379 34.5 13.078 1 91.5 276 LYS A C 1
ATOM 2157 O O . LYS A 1 276 ? -1.556 35.531 13.727 1 91.5 276 LYS A O 1
ATOM 2162 N N . LEU A 1 277 ? -0.386 33.688 13.289 1 91.62 277 LEU A N 1
ATOM 2163 C CA . LEU A 1 277 ? 0.633 33.969 14.289 1 91.62 277 LEU A CA 1
ATOM 2164 C C . LEU A 1 277 ? 1.388 35.25 13.93 1 91.62 277 LEU A C 1
ATOM 2166 O O . LEU A 1 277 ? 1.597 36.125 14.781 1 91.62 277 LEU A O 1
ATOM 2170 N N . SER A 1 278 ? 1.762 35.312 12.688 1 90.69 278 SER A N 1
ATOM 2171 C CA . SER A 1 278 ? 2.445 36.5 12.211 1 90.69 278 SER A CA 1
ATOM 2172 C C . SER A 1 278 ? 1.58 37.75 12.398 1 90.69 278 SER A C 1
ATOM 2174 O O . SER A 1 278 ? 2.074 38.812 12.828 1 90.69 278 SER A O 1
ATOM 2176 N N . GLY A 1 279 ? 0.303 37.656 12.078 1 88.06 279 GLY A N 1
ATOM 2177 C CA . GLY A 1 279 ? -0.625 38.75 12.266 1 88.06 279 GLY A CA 1
ATOM 2178 C C . GLY A 1 279 ? -0.784 39.156 13.727 1 88.06 279 GLY A C 1
ATOM 2179 O O . GLY A 1 279 ? -0.792 40.344 14.047 1 88.06 279 GLY A O 1
ATOM 2180 N N . ALA A 1 280 ? -0.87 38.156 14.594 1 88.94 280 ALA A N 1
ATOM 2181 C CA . ALA A 1 280 ? -1.013 38.438 16.016 1 88.94 280 ALA A CA 1
ATOM 2182 C C . ALA A 1 280 ? 0.231 39.125 16.578 1 88.94 280 ALA A C 1
ATOM 2184 O O . ALA A 1 280 ? 0.129 40.031 17.391 1 88.94 280 ALA A O 1
ATOM 2185 N N . GLU A 1 281 ? 1.389 38.688 16.141 1 88.81 281 GLU A N 1
ATOM 2186 C CA . GLU A 1 281 ? 2.643 39.281 16.594 1 88.81 281 GLU A CA 1
ATOM 2187 C C . GLU A 1 281 ? 2.766 40.75 16.125 1 88.81 281 GLU A C 1
ATOM 2189 O O . GLU A 1 281 ? 3.221 41.625 16.859 1 88.81 281 GLU A O 1
ATOM 2194 N N . LEU A 1 282 ? 2.365 40.906 14.883 1 89.06 282 LEU A N 1
ATOM 2195 C CA . LEU A 1 282 ? 2.43 42.281 14.336 1 89.06 282 LEU A CA 1
ATOM 2196 C C . LEU A 1 282 ? 1.519 43.219 15.109 1 89.06 282 LEU A C 1
ATOM 2198 O O . LEU A 1 282 ? 1.884 44.375 15.367 1 89.06 282 LEU A O 1
ATOM 2202 N N . ARG A 1 283 ? 0.381 42.781 15.453 1 86.69 283 ARG A N 1
ATOM 2203 C CA . ARG A 1 283 ? -0.55 43.594 16.234 1 86.69 283 ARG A CA 1
ATOM 2204 C C . ARG A 1 283 ? 0.058 43.969 17.594 1 86.69 283 ARG A C 1
ATOM 2206 O O . ARG A 1 283 ? -0.044 45.125 18.016 1 86.69 283 ARG A O 1
ATOM 2213 N N . TRP A 1 284 ? 0.653 43.031 18.172 1 88.94 284 TRP A N 1
ATOM 2214 C CA . TRP A 1 284 ? 1.309 43.281 19.453 1 88.94 284 TRP A CA 1
ATOM 2215 C C . TRP A 1 284 ? 2.447 44.281 19.281 1 88.94 284 TRP A C 1
ATOM 2217 O O . TRP A 1 284 ? 2.592 45.219 20.094 1 88.94 284 TRP A O 1
ATOM 2227 N N . VAL A 1 285 ? 3.201 44.062 18.219 1 90.88 285 VAL A N 1
ATOM 2228 C CA . VAL A 1 285 ? 4.355 44.906 17.938 1 90.88 285 VAL A CA 1
ATOM 2229 C C . VAL A 1 285 ? 3.904 46.375 17.781 1 90.88 285 VAL A C 1
ATOM 2231 O O . VAL A 1 285 ? 4.508 47.281 18.344 1 90.88 285 VAL A O 1
ATOM 2234 N N . GLN A 1 286 ? 2.844 46.562 17.109 1 88.12 286 GLN A N 1
ATOM 2235 C CA . GLN A 1 286 ? 2.352 47.906 16.844 1 88.12 286 GLN A CA 1
ATOM 2236 C C . GLN A 1 286 ? 1.844 48.562 18.125 1 88.12 286 GLN A C 1
ATOM 2238 O O . GLN A 1 286 ? 2.139 49.75 18.391 1 88.12 286 GLN A O 1
ATOM 2243 N N . GLU A 1 287 ? 1.146 47.812 18.844 1 85.94 287 GLU A N 1
ATOM 2244 C CA . GLU A 1 287 ? 0.614 48.344 20.094 1 85.94 287 GLU A CA 1
ATOM 2245 C C . GLU A 1 287 ? 1.736 48.656 21.078 1 85.94 287 GLU A C 1
ATOM 2247 O O . GLU A 1 287 ? 1.721 49.719 21.734 1 85.94 287 GLU A O 1
ATOM 2252 N N . LYS A 1 288 ? 2.67 47.781 21.234 1 89.12 288 LYS A N 1
ATOM 2253 C CA . LYS A 1 288 ? 3.799 47.969 22.141 1 89.12 288 LYS A CA 1
ATOM 2254 C C . LYS A 1 288 ? 4.676 49.125 21.734 1 89.12 288 LYS A C 1
ATOM 2256 O O . LYS A 1 288 ? 5.105 49.938 22.578 1 89.12 288 LYS A O 1
ATOM 2261 N N . ALA A 1 289 ? 4.898 49.219 20.453 1 92.12 289 ALA A N 1
ATOM 2262 C CA . ALA A 1 289 ? 5.734 50.281 19.938 1 92.12 289 ALA A CA 1
ATOM 2263 C C . ALA A 1 289 ? 5.102 51.656 20.219 1 92.12 289 ALA A C 1
ATOM 2265 O O . ALA A 1 289 ? 5.785 52.594 20.656 1 92.12 2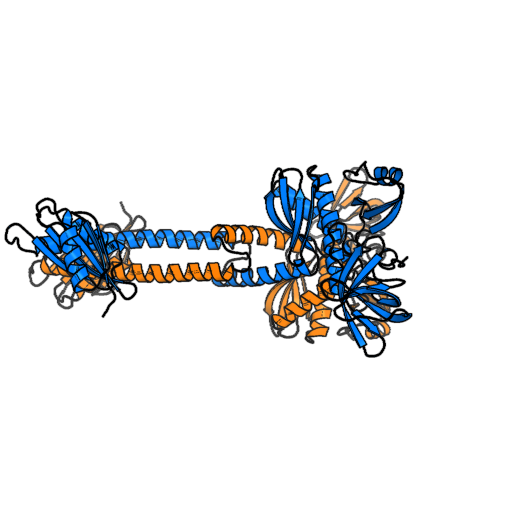89 ALA A O 1
ATOM 2266 N N . ARG A 1 290 ? 3.842 51.719 19.969 1 87.88 290 ARG A N 1
ATOM 2267 C CA . ARG A 1 290 ? 3.121 52.969 20.234 1 87.88 290 ARG A CA 1
ATOM 2268 C C . ARG A 1 290 ? 3.234 53.375 21.688 1 87.88 290 ARG A C 1
ATOM 2270 O O . ARG A 1 290 ? 3.518 54.531 22 1 87.88 290 ARG A O 1
ATOM 2277 N N . GLN A 1 291 ? 3.059 52.469 22.531 1 88.62 291 GLN A N 1
ATOM 2278 C CA . GLN A 1 291 ? 3.115 52.719 23.969 1 88.62 291 GLN A CA 1
ATOM 2279 C C . GLN A 1 291 ? 4.52 53.156 24.391 1 88.62 291 GLN A C 1
ATOM 2281 O O . GLN A 1 291 ? 4.68 54.125 25.141 1 88.62 291 GLN A O 1
ATOM 2286 N N . LEU A 1 292 ? 5.5 52.5 23.953 1 92 292 LEU A N 1
ATOM 2287 C CA . LEU A 1 292 ? 6.883 52.75 24.328 1 92 292 LEU A CA 1
ATOM 2288 C C . LEU A 1 292 ? 7.344 54.125 23.844 1 92 292 LEU A C 1
ATOM 2290 O O . LEU A 1 292 ? 8.023 54.844 24.562 1 92 292 LEU A O 1
ATOM 2294 N N . LEU A 1 293 ? 6.949 54.438 22.656 1 92.75 293 LEU A N 1
ATOM 2295 C CA . LEU A 1 293 ? 7.348 55.719 22.094 1 92.75 293 LEU A CA 1
ATOM 2296 C C . LEU A 1 293 ? 6.688 56.875 22.859 1 92.75 293 LEU A C 1
ATOM 2298 O O . LEU A 1 293 ? 7.297 57.938 23.031 1 92.75 293 LEU A O 1
ATOM 2302 N N . GLN A 1 294 ? 5.473 56.594 23.266 1 88.12 294 GLN A N 1
ATOM 2303 C CA . GLN A 1 294 ? 4.738 57.594 24.031 1 88.12 294 GLN A CA 1
ATOM 2304 C C . GLN A 1 294 ? 5.297 57.75 25.438 1 88.12 294 GLN A C 1
ATOM 2306 O O . GLN A 1 294 ? 5.352 58.844 25.969 1 88.12 294 GLN A O 1
ATOM 2311 N N . ASP A 1 295 ? 5.762 56.719 26.031 1 89.56 295 ASP A N 1
ATOM 2312 C CA . ASP A 1 295 ? 6.148 56.719 27.438 1 89.56 295 ASP A CA 1
ATOM 2313 C C . ASP A 1 295 ? 7.609 57.125 27.609 1 89.56 295 ASP A C 1
ATOM 2315 O O . ASP A 1 295 ? 8.031 57.5 28.719 1 89.56 295 ASP A O 1
ATOM 2319 N N . THR A 1 296 ? 8.375 57.094 26.547 1 93.44 296 THR A N 1
ATOM 2320 C CA . THR A 1 296 ? 9.805 57.344 26.656 1 93.44 296 THR A CA 1
ATOM 2321 C C . THR A 1 296 ? 10.102 58.812 26.453 1 93.44 296 THR A C 1
ATOM 2323 O O . THR A 1 296 ? 9.805 59.375 25.406 1 93.44 296 THR A O 1
ATOM 2326 N N . PRO A 1 297 ? 10.672 59.406 27.469 1 93.56 297 PRO A N 1
ATOM 2327 C CA . PRO A 1 297 ? 10.992 60.812 27.312 1 93.56 297 PRO A CA 1
ATOM 2328 C C . PRO A 1 297 ? 12.195 61.062 26.406 1 93.56 297 PRO A C 1
ATOM 2330 O O . PRO A 1 297 ? 13.047 60.188 26.25 1 93.56 297 PRO A O 1
ATOM 2333 N N . LEU A 1 298 ? 12.195 62.281 25.844 1 93.19 298 LEU A N 1
ATOM 2334 C CA . LEU A 1 298 ? 13.32 62.719 25.016 1 93.19 298 LEU A CA 1
ATOM 2335 C C . LEU A 1 298 ? 14.461 63.25 25.875 1 93.19 298 LEU A C 1
ATOM 2337 O O . LEU A 1 298 ? 14.266 64.188 26.641 1 93.19 298 LEU A O 1
ATOM 2341 N N . THR A 1 299 ? 15.523 62.562 25.844 1 93.19 299 THR A N 1
ATOM 2342 C CA . THR A 1 299 ? 16.719 63 26.562 1 93.19 299 THR A CA 1
ATOM 2343 C C . THR A 1 299 ? 17.859 63.25 25.594 1 93.19 299 THR A C 1
ATOM 2345 O O . THR A 1 299 ? 18.312 62.344 24.906 1 93.19 299 THR A O 1
ATOM 2348 N N . ASP A 1 300 ? 18.359 64.438 25.594 1 91.62 300 ASP A N 1
ATOM 2349 C CA . ASP A 1 300 ? 19.453 64.812 24.719 1 91.62 300 ASP A CA 1
ATOM 2350 C C . ASP A 1 300 ? 19.125 64.5 23.25 1 91.62 300 ASP A C 1
ATOM 2352 O O . ASP A 1 300 ? 19.969 63.969 22.531 1 91.62 300 ASP A O 1
ATOM 2356 N N . GLY A 1 301 ? 17.875 64.562 22.938 1 93 301 GLY A N 1
ATOM 2357 C CA . GLY A 1 301 ? 17.406 64.438 21.578 1 93 301 GLY A CA 1
ATOM 2358 C C . GLY A 1 301 ? 17.188 63 21.172 1 93 301 GLY A C 1
ATOM 2359 O O . GLY A 1 301 ? 16.938 62.719 19.984 1 93 301 GLY A O 1
ATOM 2360 N N . VAL A 1 302 ? 17.25 62.156 22.141 1 94.88 302 VAL A N 1
ATOM 2361 C CA . VAL A 1 302 ? 17.125 60.75 21.812 1 94.88 302 VAL A CA 1
ATOM 2362 C C . VAL A 1 302 ? 16.141 60.094 22.781 1 94.88 302 VAL A C 1
ATOM 2364 O O . VAL A 1 302 ? 16.094 60.438 23.953 1 94.88 302 VAL A O 1
ATOM 2367 N N . LYS A 1 303 ? 15.281 59.156 22.234 1 96.12 303 LYS A N 1
ATOM 2368 C CA . LYS A 1 303 ? 14.445 58.25 23.031 1 96.12 303 LYS A CA 1
ATOM 2369 C C . LYS A 1 303 ? 15.109 56.906 23.219 1 96.12 303 LYS A C 1
ATOM 2371 O O . LYS A 1 303 ? 15.031 56.062 22.328 1 96.12 303 LYS A O 1
ATOM 2376 N N . SER A 1 304 ? 15.703 56.719 24.297 1 95.75 304 SER A N 1
ATOM 2377 C CA . SER A 1 304 ? 16.406 55.469 24.562 1 95.75 304 SER A CA 1
ATOM 2378 C C . SER A 1 304 ? 15.445 54.406 25.094 1 95.75 304 SER A C 1
ATOM 2380 O O . SER A 1 304 ? 14.945 54.531 26.219 1 95.75 304 SER A O 1
ATOM 2382 N N . ILE A 1 305 ? 15.219 53.344 24.281 1 96.31 305 ILE A N 1
ATOM 2383 C CA . ILE A 1 305 ? 14.281 52.281 24.656 1 96.31 305 ILE A CA 1
ATOM 2384 C C . ILE A 1 305 ? 15.031 50.969 24.859 1 96.31 305 ILE A C 1
ATOM 2386 O O . ILE A 1 305 ? 15.609 50.438 23.906 1 96.31 305 ILE A O 1
ATOM 2390 N N . ILE A 1 306 ? 15.086 50.531 26 1 95.12 306 ILE A N 1
ATOM 2391 C CA . ILE A 1 306 ? 15.688 49.219 26.344 1 95.12 306 ILE A CA 1
ATOM 2392 C C . ILE A 1 306 ? 14.625 48.312 26.922 1 95.12 306 ILE A C 1
ATOM 2394 O O . ILE A 1 306 ? 13.984 48.625 27.922 1 95.12 306 ILE A O 1
ATOM 2398 N N . LEU A 1 307 ? 14.492 47.156 26.203 1 93.12 307 LEU A N 1
ATOM 2399 C CA . LEU A 1 307 ? 13.406 46.281 26.609 1 93.12 307 LEU A CA 1
ATOM 2400 C C . LEU A 1 307 ? 13.922 44.844 26.797 1 93.12 307 LEU A C 1
ATOM 2402 O O . LEU A 1 307 ? 14.812 44.406 26.078 1 93.12 307 LEU A O 1
ATOM 2406 N N . GLN A 1 308 ? 13.359 44.219 27.781 1 91.56 308 GLN A N 1
ATOM 2407 C CA . GLN A 1 308 ? 13.539 42.781 27.969 1 91.56 308 GLN A CA 1
ATOM 2408 C C . GLN A 1 308 ? 12.203 42.062 27.859 1 91.56 308 GLN A C 1
ATOM 2410 O O . GLN A 1 308 ? 11.266 42.344 28.609 1 91.56 308 GLN A O 1
ATOM 2415 N N . GLU A 1 309 ? 12.062 41.312 26.828 1 84.56 309 GLU A N 1
ATOM 2416 C CA . GLU A 1 309 ? 10.828 40.594 26.609 1 84.56 309 GLU A CA 1
ATOM 2417 C C . GLU A 1 309 ? 11.062 39.062 26.75 1 84.56 309 GLU A C 1
ATOM 2419 O O . GLU A 1 309 ? 12.07 38.562 26.281 1 84.56 309 GLU A O 1
ATOM 2424 N N . GLU A 1 310 ? 10.086 38.531 27.484 1 77.56 310 GLU A N 1
ATOM 2425 C CA . GLU A 1 310 ? 10.141 37.062 27.641 1 77.56 310 GLU A CA 1
ATOM 2426 C C . GLU A 1 310 ? 9.211 36.375 26.656 1 77.56 310 GLU A C 1
ATOM 2428 O O . GLU A 1 310 ? 8.156 36.906 26.312 1 77.56 310 GLU A O 1
ATOM 2433 N N . ASP A 1 311 ? 9.617 35.344 25.984 1 73.69 311 ASP A N 1
ATOM 2434 C CA . ASP A 1 311 ? 8.766 34.406 25.234 1 73.69 311 ASP A CA 1
ATOM 2435 C C . ASP A 1 311 ? 8.328 35.031 23.906 1 73.69 311 ASP A C 1
ATOM 2437 O O . ASP A 1 311 ? 7.156 34.938 23.531 1 73.69 311 ASP A O 1
ATOM 2441 N N . ILE A 1 312 ? 9.094 36 23.438 1 80.88 312 ILE A N 1
ATOM 2442 C CA . ILE A 1 312 ? 8.781 36.5 22.109 1 80.88 312 ILE A CA 1
ATOM 2443 C C . ILE A 1 312 ? 9.617 35.75 21.062 1 80.88 312 ILE A C 1
ATOM 2445 O O . ILE A 1 312 ? 10.695 35.25 21.391 1 80.88 312 ILE A O 1
ATOM 2449 N N . SER A 1 313 ? 9.031 35.688 19.938 1 84.12 313 SER A N 1
ATOM 2450 C CA . SER A 1 313 ? 9.781 35.094 18.844 1 84.12 313 SER A CA 1
ATOM 2451 C C . SER A 1 313 ? 10.836 36.062 18.297 1 84.12 313 SER A C 1
ATOM 2453 O O . SER A 1 313 ? 10.742 37.25 18.484 1 84.12 313 SER A O 1
ATOM 2455 N N . ALA A 1 314 ? 11.828 35.438 17.672 1 87.56 314 ALA A N 1
ATOM 2456 C CA . ALA A 1 314 ? 12.859 36.25 17.016 1 87.56 314 ALA A CA 1
ATOM 2457 C C . ALA A 1 314 ? 12.242 37.219 16 1 87.56 314 ALA A C 1
ATOM 2459 O O . ALA A 1 314 ? 12.648 38.375 15.906 1 87.56 314 ALA A O 1
ATOM 2460 N N . ASP A 1 315 ? 11.25 36.719 15.375 1 88.31 315 ASP A N 1
ATOM 2461 C CA . ASP A 1 315 ? 10.586 37.531 14.359 1 88.31 315 ASP A CA 1
ATOM 2462 C C . ASP A 1 315 ? 9.852 38.688 14.984 1 88.31 315 ASP A C 1
ATOM 2464 O O . ASP A 1 315 ? 9.93 39.812 14.484 1 88.31 315 ASP A O 1
ATOM 2468 N N . ALA A 1 316 ? 9.195 38.469 16.047 1 89.38 316 ALA A N 1
ATOM 2469 C CA . ALA A 1 316 ? 8.469 39.531 16.75 1 89.38 316 ALA A CA 1
ATOM 2470 C C . ALA A 1 316 ? 9.422 40.594 17.281 1 89.38 316 ALA A C 1
ATOM 2472 O O . ALA A 1 316 ? 9.141 41.781 17.203 1 89.38 316 ALA A O 1
ATOM 2473 N N . ALA A 1 317 ? 10.562 40.156 17.828 1 93 317 ALA A N 1
ATOM 2474 C CA . ALA A 1 317 ? 11.57 41.094 18.359 1 93 317 ALA A CA 1
ATOM 2475 C C . ALA A 1 317 ? 12.125 41.969 17.266 1 93 317 ALA A C 1
ATOM 2477 O O . ALA A 1 317 ? 12.266 43.188 17.453 1 93 317 ALA A O 1
ATOM 2478 N N . ARG A 1 318 ? 12.398 41.344 16.203 1 93.94 318 ARG A N 1
ATOM 2479 C CA . ARG A 1 318 ? 12.938 42.094 15.07 1 93.94 318 ARG A CA 1
ATOM 2480 C C . ARG A 1 318 ? 11.93 43.094 14.555 1 93.94 318 ARG A C 1
ATOM 2482 O O . ARG A 1 318 ? 12.289 44.25 14.289 1 93.94 318 ARG A O 1
ATOM 2489 N N . LYS A 1 319 ? 10.727 42.719 14.445 1 93.88 319 LYS A N 1
ATOM 2490 C CA . LYS A 1 319 ? 9.688 43.594 13.945 1 93.88 319 LYS A CA 1
ATOM 2491 C C . LYS A 1 319 ? 9.461 44.781 14.906 1 93.88 319 LYS A C 1
ATOM 2493 O O . LYS A 1 319 ? 9.273 45.906 14.469 1 93.88 319 LYS A O 1
ATOM 2498 N N . LEU A 1 320 ? 9.461 44.469 16.172 1 94.88 320 LEU A N 1
ATOM 2499 C CA . LEU A 1 320 ? 9.297 45.5 17.188 1 94.88 320 LEU A CA 1
ATOM 2500 C C . LEU A 1 320 ? 10.406 46.531 17.078 1 94.88 320 LEU A C 1
ATOM 2502 O O . LEU A 1 320 ? 10.148 47.75 17.078 1 94.88 320 LEU A O 1
ATOM 2506 N N . ALA A 1 321 ? 11.633 46.094 16.969 1 96.06 321 ALA A N 1
ATOM 2507 C CA . ALA A 1 321 ? 12.773 46.969 16.828 1 96.06 321 ALA A CA 1
ATOM 2508 C C . ALA A 1 321 ? 12.648 47.844 15.586 1 96.06 321 ALA A C 1
ATOM 2510 O O . ALA A 1 321 ? 12.953 49.031 15.617 1 96.06 321 ALA A O 1
ATOM 2511 N N . GLN A 1 322 ? 12.195 47.219 14.625 1 95.06 322 GLN A N 1
ATOM 2512 C CA . GLN A 1 322 ? 12.055 47.906 13.352 1 95.06 322 GLN A CA 1
ATOM 2513 C C . GLN A 1 322 ? 10.992 49 13.438 1 95.06 322 GLN A C 1
ATOM 2515 O O . GLN A 1 322 ? 11.211 50.125 12.984 1 95.06 322 GLN A O 1
ATOM 2520 N N . VAL A 1 323 ? 9.867 48.688 13.977 1 95.69 323 VAL A N 1
ATOM 2521 C CA . VAL A 1 323 ? 8.781 49.656 14.094 1 95.69 323 VAL A CA 1
ATOM 2522 C C . VAL A 1 323 ? 9.211 50.781 15 1 95.69 323 VAL A C 1
ATOM 2524 O O . VAL A 1 323 ? 8.93 51.969 14.703 1 95.69 323 VAL A O 1
ATOM 2527 N N . LEU A 1 324 ? 9.875 50.562 16.062 1 96.62 324 LEU A N 1
ATOM 2528 C CA . LEU A 1 324 ? 10.336 51.562 17 1 96.62 324 LEU A CA 1
ATOM 2529 C C . LEU A 1 324 ? 11.344 52.5 16.328 1 96.62 324 LEU A C 1
ATOM 2531 O O . LEU A 1 324 ? 11.328 53.719 16.562 1 96.62 324 LEU A O 1
ATOM 2535 N N . SER A 1 325 ? 12.141 51.969 15.453 1 95.81 325 SER A N 1
ATOM 2536 C CA . SER A 1 325 ? 13.219 52.75 14.828 1 95.81 325 SER A CA 1
ATOM 2537 C C . SER A 1 325 ? 12.68 53.656 13.719 1 95.81 325 SER A C 1
ATOM 2539 O O . SER A 1 325 ? 13.43 54.438 13.141 1 95.81 325 SER A O 1
ATOM 2541 N N . GLU A 1 326 ? 11.445 53.469 13.422 1 95.31 326 GLU A N 1
ATOM 2542 C CA . GLU A 1 326 ? 10.828 54.375 12.484 1 95.31 326 GLU A CA 1
ATOM 2543 C C . GLU A 1 326 ? 10.805 55.812 13.055 1 95.31 326 GLU A C 1
ATOM 2545 O O . GLU A 1 326 ? 10.766 56.781 12.305 1 95.31 326 GLU A O 1
ATOM 2550 N N . ASP A 1 327 ? 10.758 55.906 14.406 1 95.56 327 ASP A N 1
ATOM 2551 C CA . ASP A 1 327 ? 10.984 57.188 15.039 1 95.56 327 ASP A CA 1
ATOM 2552 C C . ASP A 1 327 ? 12.438 57.625 14.898 1 95.56 327 ASP A C 1
ATOM 2554 O O . ASP A 1 327 ? 13.352 56.938 15.359 1 95.56 327 ASP A O 1
ATOM 2558 N N . PRO A 1 328 ? 12.672 58.75 14.344 1 95.88 328 PRO A N 1
ATOM 2559 C CA . PRO A 1 328 ? 14.039 59.156 14.023 1 95.88 328 PRO A CA 1
ATOM 2560 C C . PRO A 1 328 ? 14.906 59.344 15.266 1 95.88 328 PRO A C 1
ATOM 2562 O O . PRO A 1 328 ? 16.141 59.25 15.188 1 95.88 328 PRO A O 1
ATOM 2565 N N . GLN A 1 329 ? 14.281 59.5 16.359 1 96.38 329 GLN A N 1
ATOM 2566 C CA . GLN A 1 329 ? 15.047 59.812 17.562 1 96.38 329 GLN A CA 1
ATOM 2567 C C . GLN A 1 329 ? 15.156 58.594 18.484 1 96.38 329 GLN A C 1
ATOM 2569 O O . GLN A 1 329 ? 15.773 58.656 19.547 1 96.38 329 GLN A O 1
ATOM 2574 N N . ALA A 1 330 ? 14.68 57.469 18 1 96.62 330 ALA A N 1
ATOM 2575 C CA . ALA A 1 330 ? 14.594 56.312 18.859 1 96.62 330 ALA A CA 1
ATOM 2576 C C . ALA A 1 330 ? 15.883 55.5 18.797 1 96.62 330 ALA A C 1
ATOM 2578 O O . ALA A 1 330 ? 16.391 55.219 17.719 1 96.62 330 ALA A O 1
ATOM 2579 N N . GLU A 1 331 ? 16.438 55.156 19.875 1 97.06 331 GLU A N 1
ATOM 2580 C CA . GLU A 1 331 ? 17.516 54.188 20.062 1 97.06 331 GLU A CA 1
ATOM 2581 C C . GLU A 1 331 ? 17.016 52.969 20.812 1 97.06 331 GLU A C 1
ATOM 2583 O O . GLU A 1 331 ? 16.703 53.031 22 1 97.06 331 GLU A O 1
ATOM 2588 N N . VAL A 1 332 ? 17.031 51.781 20.062 1 97.38 332 VAL A N 1
ATOM 2589 C CA . VAL A 1 332 ? 16.281 50.656 20.578 1 97.38 332 VAL A CA 1
ATOM 2590 C C . VAL A 1 332 ? 17.219 49.5 20.844 1 97.38 332 VAL A C 1
ATOM 2592 O O . VAL A 1 332 ? 18.094 49.188 20.031 1 97.38 332 VAL A O 1
ATOM 2595 N N . THR A 1 333 ? 17.141 48.875 21.984 1 96.81 333 THR A N 1
ATOM 2596 C CA . THR A 1 333 ? 17.781 47.594 22.297 1 96.81 333 THR A CA 1
ATOM 2597 C C . THR A 1 333 ? 16.781 46.656 22.953 1 96.81 333 THR A C 1
ATOM 2599 O O . THR A 1 333 ? 16.219 46.938 24 1 96.81 333 THR A O 1
ATOM 2602 N N . ILE A 1 334 ? 16.562 45.5 22.266 1 96.38 334 ILE A N 1
ATOM 2603 C CA . ILE A 1 334 ? 15.617 44.531 22.781 1 96.38 334 ILE A CA 1
ATOM 2604 C C . ILE A 1 334 ? 16.344 43.219 23.125 1 96.38 334 ILE A C 1
ATOM 2606 O O . ILE A 1 334 ? 17.016 42.625 22.281 1 96.38 334 ILE A O 1
ATOM 2610 N N . TYR A 1 335 ? 16.141 42.844 24.391 1 95.12 335 TYR A N 1
ATOM 2611 C CA . TYR A 1 335 ? 16.656 41.562 24.844 1 95.12 335 TYR A CA 1
ATOM 2612 C C . TYR A 1 335 ? 15.547 40.531 24.984 1 95.12 335 TYR A C 1
ATOM 2614 O O . TYR A 1 335 ? 14.445 40.844 25.422 1 95.12 335 TYR A O 1
ATOM 2622 N N . TYR A 1 336 ? 15.812 39.312 24.516 1 91.25 336 TYR A N 1
ATOM 2623 C CA . TYR A 1 336 ? 14.82 38.25 24.672 1 91.25 336 TYR A CA 1
ATOM 2624 C C . TYR A 1 336 ? 15.492 36.875 24.75 1 91.25 336 TYR A C 1
ATOM 2626 O O . TYR A 1 336 ? 16.625 36.719 24.297 1 91.25 336 TYR A O 1
ATOM 2634 N N . SER A 1 337 ? 14.773 35.969 25.406 1 88.25 337 SER A N 1
ATOM 2635 C CA . SER A 1 337 ? 15.289 34.594 25.547 1 88.25 337 SER A CA 1
ATOM 2636 C C . SER A 1 337 ? 14.688 33.656 24.5 1 88.25 337 SER A C 1
ATOM 2638 O O . SER A 1 337 ? 13.469 33.688 24.281 1 88.25 337 SER A O 1
ATOM 2640 N N . SER A 1 338 ? 15.586 32.969 23.781 1 81.81 338 SER A N 1
ATOM 2641 C CA . SER A 1 338 ? 15.156 31.953 22.828 1 81.81 338 SER A CA 1
ATOM 2642 C C . SER A 1 338 ? 16.203 30.859 22.688 1 81.81 338 SER A C 1
ATOM 2644 O O . SER A 1 338 ? 17.391 31.141 22.594 1 81.81 338 SER A O 1
ATOM 2646 N N . GLY A 1 339 ? 15.703 29.609 22.734 1 77.56 339 GLY A N 1
ATOM 2647 C CA . GLY A 1 339 ? 16.594 28.484 22.531 1 77.56 339 GLY A CA 1
ATOM 2648 C C . GLY A 1 339 ? 17.656 28.359 23.609 1 77.56 339 GLY A C 1
ATOM 2649 O O . GLY A 1 339 ? 18.797 28 23.328 1 77.56 339 GLY A O 1
ATOM 2650 N N . GLY A 1 340 ? 17.453 28.797 24.734 1 81.88 340 GLY A N 1
ATOM 2651 C CA . GLY A 1 340 ? 18.406 28.703 25.828 1 81.88 340 GLY A CA 1
ATOM 2652 C C . GLY A 1 340 ? 19.469 29.797 25.781 1 81.88 340 GLY A C 1
ATOM 2653 O O . GLY A 1 340 ? 20.469 29.719 26.5 1 81.88 340 GLY A O 1
ATOM 2654 N N . ARG A 1 341 ? 19.266 30.797 24.969 1 89.81 341 ARG A N 1
ATOM 2655 C CA . ARG A 1 341 ? 20.219 31.891 24.812 1 89.81 341 ARG A CA 1
ATOM 2656 C C . ARG A 1 341 ? 19.547 33.25 25.016 1 89.81 341 ARG A C 1
ATOM 2658 O O . ARG A 1 341 ? 18.328 33.344 24.953 1 89.81 341 ARG A O 1
ATOM 2665 N N . ILE A 1 342 ? 20.469 34.156 25.375 1 92.88 342 ILE A N 1
ATOM 2666 C CA . ILE A 1 342 ? 20 35.531 25.391 1 92.88 342 ILE A CA 1
ATOM 2667 C C . ILE A 1 342 ? 20.234 36.156 24.016 1 92.88 342 ILE A C 1
ATOM 2669 O O . ILE A 1 342 ? 21.344 36.125 23.484 1 92.88 342 ILE A O 1
ATOM 2673 N N . ASN A 1 343 ? 19.156 36.625 23.422 1 95.62 343 ASN A N 1
ATOM 2674 C CA . ASN A 1 343 ? 19.219 37.281 22.125 1 95.62 343 ASN A CA 1
ATOM 2675 C C . ASN A 1 343 ? 18.953 38.781 22.25 1 95.62 343 ASN A C 1
ATOM 2677 O O . ASN A 1 343 ? 18.312 39.219 23.188 1 95.62 343 ASN A O 1
ATOM 2681 N N . TYR A 1 344 ? 19.562 39.531 21.391 1 96.38 344 TYR A N 1
ATOM 2682 C CA . TYR A 1 344 ? 19.344 40.969 21.422 1 96.38 344 TYR A CA 1
ATOM 2683 C C . TYR A 1 344 ? 19.312 41.562 20.016 1 96.38 344 TYR A C 1
ATOM 2685 O O . TYR A 1 344 ? 20.047 41.094 19.141 1 96.38 344 TYR A O 1
ATOM 2693 N N . VAL A 1 345 ? 18.406 42.5 19.828 1 97.31 345 VAL A N 1
ATOM 2694 C CA . VAL A 1 345 ? 18.234 43.219 18.562 1 97.31 345 VAL A CA 1
ATOM 2695 C C . VAL A 1 345 ? 18.375 44.719 18.797 1 97.31 345 VAL A C 1
ATOM 2697 O O . VAL A 1 345 ? 17.812 45.25 19.766 1 97.31 345 VAL A O 1
ATOM 2700 N N . LEU A 1 346 ? 19.219 45.406 18.062 1 97.44 346 LEU A N 1
ATOM 2701 C CA . LEU A 1 346 ? 19.438 46.844 18.141 1 97.44 346 LEU A CA 1
ATOM 2702 C C . LEU A 1 346 ? 18.922 47.531 16.875 1 97.44 346 LEU A C 1
ATOM 2704 O O . LEU A 1 346 ? 19.125 47.062 15.773 1 97.44 346 LEU A O 1
ATOM 2708 N N . ALA A 1 347 ? 18.266 48.594 17.062 1 97.75 347 ALA A N 1
ATOM 2709 C CA . ALA A 1 347 ? 17.812 49.406 15.953 1 97.75 347 ALA A CA 1
ATOM 2710 C C . ALA A 1 347 ? 17.891 50.906 16.297 1 97.75 347 ALA A C 1
ATOM 2712 O O . ALA A 1 347 ? 17.766 51.281 17.469 1 97.75 347 ALA A O 1
ATOM 2713 N N . SER A 1 348 ? 18.172 51.719 15.328 1 96.62 348 SER A N 1
ATOM 2714 C CA . SER A 1 348 ? 18.312 53.156 15.562 1 96.62 348 SER A CA 1
ATOM 2715 C C . SER A 1 348 ? 17.578 53.969 14.5 1 96.62 348 SER A C 1
ATOM 2717 O O . SER A 1 348 ? 17.609 53.625 13.32 1 96.62 348 SER A O 1
ATOM 2719 N N . GLY A 1 349 ? 16.906 54.969 15.008 1 95.44 349 GLY A N 1
ATOM 2720 C CA . GLY A 1 349 ? 16.328 55.938 14.094 1 95.44 349 GLY A CA 1
ATOM 2721 C C . GLY A 1 349 ? 17.359 56.781 13.352 1 95.44 349 GLY A C 1
ATOM 2722 O O . GLY A 1 349 ? 18.547 56.688 13.672 1 95.44 349 GLY A O 1
ATOM 2723 N N . SER A 1 350 ? 16.953 57.594 12.414 1 94.62 350 SER A N 1
ATOM 2724 C CA . SER A 1 350 ? 17.844 58.281 11.484 1 94.62 350 SER A CA 1
ATOM 2725 C C . SER A 1 350 ? 18.609 59.406 12.18 1 94.62 350 SER A C 1
ATOM 2727 O O . SER A 1 350 ? 19.672 59.812 11.711 1 94.62 350 SER A O 1
ATOM 2729 N N . GLU A 1 351 ? 18.156 59.812 13.312 1 94.88 351 GLU A N 1
ATOM 2730 C CA . GLU A 1 351 ? 18.781 60.969 13.953 1 94.88 351 GLU A CA 1
ATOM 2731 C C . GLU A 1 351 ? 19.703 60.531 15.094 1 94.88 351 GLU A C 1
ATOM 2733 O O . GLU A 1 351 ? 20.359 61.375 15.711 1 94.88 351 GLU A O 1
ATOM 2738 N N . VAL A 1 352 ? 19.688 59.281 15.273 1 93.81 352 VAL A N 1
ATOM 2739 C CA . VAL A 1 352 ? 20.547 58.781 16.328 1 93.81 352 VAL A CA 1
ATOM 2740 C C . VAL A 1 352 ? 21.984 58.688 15.82 1 93.81 352 VAL A C 1
ATOM 2742 O O . VAL A 1 352 ? 22.25 58.156 14.742 1 93.81 352 VAL A O 1
ATOM 2745 N N . LYS A 1 353 ? 22.875 59.031 16.547 1 90.88 353 LYS A N 1
ATOM 2746 C CA . LYS A 1 353 ? 24.25 59.188 16.094 1 90.88 353 LYS A CA 1
ATOM 2747 C C . LYS A 1 353 ? 25.062 57.938 16.375 1 90.88 353 LYS A C 1
ATOM 2749 O O . LYS A 1 353 ? 26.031 57.656 15.672 1 90.88 353 LYS A O 1
ATOM 2754 N N . VAL A 1 354 ? 24.719 57.312 17.344 1 90.25 354 VAL A N 1
ATOM 2755 C CA . VAL A 1 354 ? 25.5 56.125 17.734 1 90.25 354 VAL A CA 1
ATOM 2756 C C . VAL A 1 354 ? 25.125 54.938 16.859 1 90.25 354 VAL A C 1
ATOM 2758 O O . VAL A 1 354 ? 23.938 54.625 16.703 1 90.25 354 VAL A O 1
ATOM 2761 N N . SER A 1 355 ? 26.125 54.312 16.328 1 93.56 355 SER A N 1
ATOM 2762 C CA . SER A 1 355 ? 25.922 53.219 15.414 1 93.56 355 SER A CA 1
ATOM 2763 C C . SER A 1 355 ? 25.547 51.938 16.156 1 93.56 355 SER A C 1
ATOM 2765 O O . SER A 1 355 ? 26.094 51.625 17.219 1 93.56 355 SER A O 1
ATOM 2767 N N . CYS A 1 356 ? 24.578 51.156 15.625 1 96.5 356 CYS A N 1
ATOM 2768 C CA . CYS A 1 356 ? 24.219 49.844 16.203 1 96.5 356 CYS A CA 1
ATOM 2769 C C . CYS A 1 356 ? 25.406 48.906 16.156 1 96.5 356 CYS A C 1
ATOM 2771 O O . CYS A 1 356 ? 25.547 48.031 17.047 1 96.5 356 CYS A O 1
ATOM 2773 N N . ARG A 1 357 ? 26.281 49.094 15.195 1 95.12 357 ARG A N 1
ATOM 2774 C CA . ARG A 1 357 ? 27.469 48.25 15.078 1 95.12 357 ARG A CA 1
ATOM 2775 C C . ARG A 1 357 ? 28.375 48.438 16.297 1 95.12 357 ARG A C 1
ATOM 2777 O O . ARG A 1 357 ? 28.938 47.469 16.812 1 95.12 357 ARG A O 1
ATOM 2784 N N . GLU A 1 358 ? 28.484 49.625 16.594 1 93.88 358 GLU A N 1
ATOM 2785 C CA . GLU A 1 358 ? 29.328 49.938 17.75 1 93.88 358 GLU A CA 1
ATOM 2786 C C . GLU A 1 358 ? 28.703 49.438 19.047 1 93.88 358 GLU A C 1
ATOM 2788 O O . GLU A 1 358 ? 29.375 48.875 19.906 1 93.88 358 GLU A O 1
ATOM 2793 N N . ARG A 1 359 ? 27.453 49.656 19.188 1 94.88 359 ARG A N 1
ATOM 2794 C CA . ARG A 1 359 ? 26.719 49.281 20.391 1 94.88 359 ARG A CA 1
ATOM 2795 C C . ARG A 1 359 ? 26.75 47.75 20.578 1 94.88 359 ARG A C 1
ATOM 2797 O O . ARG A 1 359 ? 26.938 47.281 21.703 1 94.88 359 ARG A O 1
ATOM 2804 N N . ILE A 1 360 ? 26.594 47.031 19.469 1 96.44 360 ILE A N 1
ATOM 2805 C CA . ILE A 1 360 ? 26.484 45.594 19.594 1 96.44 360 ILE A CA 1
ATOM 2806 C C . ILE A 1 360 ? 27.859 45 19.938 1 96.44 360 ILE A C 1
ATOM 2808 O O . ILE A 1 360 ? 27.953 44 20.656 1 96.44 360 ILE A O 1
ATOM 2812 N N . LYS A 1 361 ? 28.859 45.625 19.438 1 94.94 361 LYS A N 1
ATOM 2813 C CA . LYS A 1 361 ? 30.203 45.188 19.797 1 94.94 361 LYS A CA 1
ATOM 2814 C C . LYS A 1 361 ? 30.438 45.281 21.297 1 94.94 361 LYS A C 1
ATOM 2816 O O . LYS A 1 361 ? 31.016 44.375 21.891 1 94.94 361 LYS A O 1
ATOM 2821 N N . ALA A 1 362 ? 30 46.344 21.812 1 94.62 362 ALA A N 1
ATOM 2822 C CA . ALA A 1 362 ? 30.125 46.531 23.266 1 94.62 362 ALA A CA 1
ATOM 2823 C C . ALA A 1 362 ? 29.328 45.5 24.031 1 94.62 362 ALA A C 1
ATOM 2825 O O . ALA A 1 362 ? 29.797 44.969 25.047 1 94.62 362 ALA A O 1
ATOM 2826 N N . ILE A 1 363 ? 28.156 45.156 23.594 1 94.81 363 ILE A N 1
ATOM 2827 C CA . ILE A 1 363 ? 27.297 44.188 24.234 1 94.81 363 ILE A CA 1
ATOM 2828 C C . ILE A 1 363 ? 27.922 42.781 24.141 1 94.81 363 ILE A C 1
ATOM 2830 O O . ILE A 1 363 ? 27.938 42.031 25.109 1 94.81 363 ILE A O 1
ATOM 2834 N N . ASN A 1 364 ? 28.438 42.5 22.969 1 95.31 364 ASN A N 1
ATOM 2835 C CA . ASN A 1 364 ? 29.094 41.219 22.734 1 95.31 364 ASN A CA 1
ATOM 2836 C C . ASN A 1 364 ? 30.281 41.031 23.672 1 95.31 364 ASN A C 1
ATOM 2838 O O . ASN A 1 364 ? 30.5 39.938 24.188 1 95.31 364 ASN A O 1
ATOM 2842 N N . GLU A 1 365 ? 30.953 42.094 23.828 1 93.88 365 GLU A N 1
ATOM 2843 C CA . GLU A 1 365 ? 32.125 42.031 24.703 1 93.88 365 GLU A CA 1
ATOM 2844 C C . GLU A 1 365 ? 31.719 41.781 26.156 1 93.88 365 GLU A C 1
ATOM 2846 O O . GLU A 1 365 ? 32.406 41.031 26.859 1 93.88 365 GLU A O 1
ATOM 2851 N N . ARG A 1 366 ? 30.719 42.312 26.547 1 93.31 366 ARG A N 1
ATOM 2852 C CA . ARG A 1 366 ? 30.266 42.219 27.938 1 93.31 366 ARG A CA 1
ATOM 2853 C C . ARG A 1 366 ? 29.609 40.875 28.203 1 93.31 366 ARG A C 1
ATOM 2855 O O . ARG A 1 366 ? 29.719 40.312 29.297 1 93.31 366 ARG A O 1
ATOM 2862 N N . LEU A 1 367 ? 28.844 40.312 27.234 1 93.12 367 LEU A N 1
ATOM 2863 C CA . LEU A 1 367 ? 28.047 39.125 27.453 1 93.12 367 LEU A CA 1
ATOM 2864 C C . LEU A 1 367 ? 28.734 37.906 26.859 1 93.12 367 LEU A C 1
ATOM 2866 O O . LEU A 1 367 ? 28.297 36.75 27.094 1 93.12 367 LEU A O 1
ATOM 2870 N N . GLY A 1 368 ? 29.844 38.156 26.172 1 93 368 GLY A N 1
ATOM 2871 C CA . GLY A 1 368 ? 30.469 37.062 25.438 1 93 368 GLY A CA 1
ATOM 2872 C C . GLY A 1 368 ? 29.625 36.562 24.281 1 93 368 GLY A C 1
ATOM 2873 O O . GLY A 1 368 ? 29.547 35.375 24.047 1 93 368 GLY A O 1
ATOM 2874 N N . GLY A 1 369 ? 28.922 37.438 23.766 1 94.44 369 GLY A N 1
ATOM 2875 C CA . GLY A 1 369 ? 28 37.062 22.703 1 94.44 369 GLY A CA 1
ATOM 2876 C C . GLY A 1 369 ? 28.594 37.219 21.312 1 94.44 369 GLY A C 1
ATOM 2877 O O . GLY A 1 369 ? 29.781 37.531 21.172 1 94.44 369 GLY A O 1
ATOM 2878 N N . ARG A 1 370 ? 27.875 36.688 20.281 1 91.19 370 ARG A N 1
ATOM 2879 C CA . ARG A 1 370 ? 28.203 36.812 18.875 1 91.19 370 ARG A CA 1
ATOM 2880 C C . ARG A 1 370 ? 27.062 37.469 18.094 1 91.19 370 ARG A C 1
ATOM 2882 O O . ARG A 1 370 ? 25.891 37.281 18.438 1 91.19 370 ARG A O 1
ATOM 2889 N N . GLY A 1 371 ? 27.438 38.312 17.172 1 95 371 GLY A N 1
ATOM 2890 C CA . GLY A 1 371 ? 26.453 39 16.344 1 95 371 GLY A CA 1
ATOM 2891 C C . GLY A 1 371 ? 26.984 40.219 15.641 1 95 371 GLY A C 1
ATOM 2892 O O . GLY A 1 371 ? 28.125 40.625 15.852 1 95 371 GLY A O 1
ATOM 2893 N N . GLY A 1 372 ? 26.219 40.812 14.82 1 94.69 372 GLY A N 1
ATOM 2894 C CA . GLY A 1 372 ? 26.578 42 14.047 1 94.69 372 GLY A CA 1
ATOM 2895 C C . GLY A 1 372 ? 25.406 42.531 13.234 1 94.69 372 GLY A C 1
ATOM 2896 O O . GLY A 1 372 ? 24.266 42.188 13.477 1 94.69 372 GLY A O 1
ATOM 2897 N N . GLY A 1 373 ? 25.656 43.469 12.375 1 95.56 373 GLY A N 1
ATOM 2898 C CA . GLY A 1 373 ? 24.656 44.094 11.531 1 95.56 373 GLY A CA 1
ATOM 2899 C C . GLY A 1 373 ? 25.109 45.406 10.906 1 95.56 373 GLY A C 1
ATOM 2900 O O . GLY A 1 373 ? 26.281 45.562 10.57 1 95.56 373 GLY A O 1
ATOM 2901 N N . LYS A 1 374 ? 24.172 46.188 10.594 1 95.12 374 LYS A N 1
ATOM 2902 C CA . LYS A 1 374 ? 24.438 47.5 9.977 1 95.12 374 LYS A CA 1
ATOM 2903 C C . LYS A 1 374 ? 24.344 48.594 11.008 1 95.12 374 LYS A C 1
ATOM 2905 O O . LYS A 1 374 ? 24.141 48.344 12.203 1 95.12 374 LYS A O 1
ATOM 2910 N N . ASP A 1 375 ? 24.641 49.812 10.586 1 94.5 375 ASP A N 1
ATOM 2911 C CA . ASP A 1 375 ? 24.672 50.969 11.477 1 94.5 375 ASP A CA 1
ATOM 2912 C C . ASP A 1 375 ? 23.281 51.25 12.078 1 94.5 375 ASP A C 1
ATOM 2914 O O . ASP A 1 375 ? 23.172 51.719 13.203 1 94.5 375 ASP A O 1
ATOM 2918 N N . ASN A 1 376 ? 22.266 50.875 11.375 1 95.38 376 ASN A N 1
ATOM 2919 C CA . ASN A 1 376 ? 20.922 51.188 11.859 1 95.38 376 ASN A CA 1
ATOM 2920 C C . ASN A 1 376 ? 20.219 49.969 12.414 1 95.38 376 ASN A C 1
ATOM 2922 O O . ASN A 1 376 ? 19.109 50.062 12.945 1 95.38 376 ASN A O 1
ATOM 2926 N N . PHE A 1 377 ? 20.859 48.781 12.234 1 96.88 377 PHE A N 1
ATOM 2927 C CA . PHE A 1 377 ? 20.219 47.531 12.688 1 96.88 377 PHE A CA 1
ATOM 2928 C C . PHE A 1 377 ? 21.266 46.469 12.938 1 96.88 377 PHE A C 1
ATOM 2930 O O . PHE A 1 377 ? 22.094 46.188 12.078 1 96.88 377 PHE A O 1
ATOM 2937 N N . ALA A 1 378 ? 21.219 45.844 14.117 1 97.5 378 ALA A N 1
ATOM 2938 C CA . ALA A 1 378 ? 22.156 44.75 14.461 1 97.5 378 ALA A CA 1
ATOM 2939 C C . ALA A 1 378 ? 21.5 43.75 15.383 1 97.5 378 ALA A C 1
ATOM 2941 O O . ALA A 1 378 ? 20.547 44.062 16.094 1 97.5 378 ALA A O 1
ATOM 2942 N N . GLN A 1 379 ? 21.938 42.531 15.289 1 97 379 GLN A N 1
ATOM 2943 C CA . GLN A 1 379 ? 21.406 41.469 16.141 1 97 379 GLN A CA 1
ATOM 2944 C C . GLN A 1 379 ? 22.516 40.562 16.641 1 97 379 GLN A C 1
ATOM 2946 O O . GLN A 1 379 ? 23.562 40.438 16 1 97 379 GLN A O 1
ATOM 2951 N N . GLY A 1 380 ? 22.297 39.969 17.797 1 95.81 380 GLY A N 1
ATOM 2952 C CA . GLY A 1 380 ? 23.266 39.031 18.375 1 95.81 380 GLY A CA 1
ATOM 2953 C C . GLY A 1 380 ? 22.672 38.156 19.453 1 95.81 380 GLY A C 1
ATOM 2954 O O . GLY A 1 380 ? 21.484 38.188 19.719 1 95.81 380 GLY A O 1
ATOM 2955 N N . SER A 1 381 ? 23.453 37.188 19.891 1 95.44 381 SER A N 1
ATOM 2956 C CA . SER A 1 381 ? 23.062 36.25 20.938 1 95.44 381 SER A CA 1
ATOM 2957 C C . SER A 1 381 ? 24.25 35.844 21.781 1 95.44 381 SER A C 1
ATOM 2959 O O . SER A 1 381 ? 25.391 35.906 21.344 1 95.44 381 SER A O 1
ATOM 2961 N N . ALA A 1 382 ? 23.969 35.562 23.047 1 94.62 382 ALA A N 1
ATOM 2962 C CA . ALA A 1 382 ? 24.984 35.094 23.984 1 94.62 382 ALA A CA 1
ATOM 2963 C C . ALA A 1 382 ? 24.469 33.938 24.844 1 94.62 382 ALA A C 1
ATOM 2965 O O . ALA A 1 382 ? 23.266 33.781 25.016 1 94.62 382 ALA A O 1
ATOM 2966 N N . GLU A 1 383 ? 25.344 33.031 25.297 1 90.31 383 GLU A N 1
ATOM 2967 C CA . GLU A 1 383 ? 24.969 31.938 26.188 1 90.31 383 GLU A CA 1
ATOM 2968 C C . GLU A 1 383 ? 24.641 32.438 27.578 1 90.31 383 GLU A C 1
ATOM 2970 O O . GLU A 1 383 ? 25.266 33.406 28.062 1 90.31 383 GLU A O 1
ATOM 2975 N N . VAL A 1 384 ? 23.484 31.969 28.031 1 77.62 384 VAL A N 1
ATOM 2976 C CA . VAL A 1 384 ? 23.109 32.344 29.391 1 77.62 384 VAL A CA 1
ATOM 2977 C C . VAL A 1 384 ? 24.172 31.844 30.359 1 77.62 384 VAL A C 1
ATOM 2979 O O . VAL A 1 384 ? 24.531 30.672 30.375 1 77.62 384 VAL A O 1
ATOM 2982 N N . ARG A 1 385 ? 25.109 32.781 30.984 1 57.72 385 ARG A N 1
ATOM 2983 C CA . ARG A 1 385 ? 26.031 32.375 32.031 1 57.72 385 ARG A CA 1
ATOM 2984 C C . ARG A 1 385 ? 25.328 32.281 33.375 1 57.72 385 ARG A C 1
ATOM 2986 O O . ARG A 1 385 ? 24.359 33 33.656 1 57.72 385 ARG A O 1
ATOM 2993 N N . MET B 1 1 ? -33 -32.531 -14.75 1 85.31 1 MET B N 1
ATOM 2994 C CA . MET B 1 1 ? -32.094 -31.844 -13.836 1 85.31 1 MET B CA 1
ATOM 2995 C C . MET B 1 1 ? -30.938 -31.188 -14.602 1 85.31 1 MET B C 1
ATOM 2997 O O . MET B 1 1 ? -30.422 -31.766 -15.555 1 85.31 1 MET B O 1
ATOM 3001 N N . THR B 1 2 ? -30.672 -29.922 -14.344 1 94.81 2 THR B N 1
ATOM 3002 C CA . THR B 1 2 ? -29.641 -29.156 -15.031 1 94.81 2 THR B CA 1
ATOM 3003 C C . THR B 1 2 ? -28.266 -29.75 -14.781 1 94.81 2 THR B C 1
ATOM 3005 O O . THR B 1 2 ? -27.906 -30.031 -13.633 1 94.81 2 THR B O 1
ATOM 3008 N N . LYS B 1 3 ? -27.531 -30.141 -15.859 1 96.75 3 LYS B N 1
ATOM 3009 C CA . LYS B 1 3 ? -26.141 -30.562 -15.703 1 96.75 3 LYS B CA 1
ATOM 3010 C C . LYS B 1 3 ? -25.266 -29.406 -15.25 1 96.75 3 LYS B C 1
ATOM 3012 O O . LYS B 1 3 ? -25.219 -28.359 -15.898 1 96.75 3 LYS B O 1
ATOM 3017 N N . LYS B 1 4 ? -24.594 -29.641 -14.195 1 96.44 4 LYS B N 1
ATOM 3018 C CA . LYS B 1 4 ? -23.781 -28.594 -13.57 1 96.44 4 LYS B CA 1
ATOM 3019 C C . LYS B 1 4 ? -22.344 -28.641 -14.086 1 96.44 4 LYS B C 1
ATOM 3021 O O . LYS B 1 4 ? -21.453 -29.172 -13.422 1 96.44 4 LYS B O 1
ATOM 3026 N N . ILE B 1 5 ? -22.047 -27.969 -15.188 1 96.94 5 ILE B N 1
ATOM 3027 C CA . ILE B 1 5 ? -20.75 -27.938 -15.844 1 96.94 5 ILE B CA 1
ATOM 3028 C C . ILE B 1 5 ? -19.734 -27.219 -14.969 1 96.94 5 ILE B C 1
ATOM 3030 O O . ILE B 1 5 ? -18.547 -27.578 -14.938 1 96.94 5 ILE B O 1
ATOM 3034 N N . PHE B 1 6 ? -20.203 -26.234 -14.18 1 95.81 6 PHE B N 1
ATOM 3035 C CA . PHE B 1 6 ? -19.344 -25.422 -13.336 1 95.81 6 PHE B CA 1
ATOM 3036 C C . PHE B 1 6 ? -18.672 -26.266 -12.266 1 95.81 6 PHE B C 1
ATOM 3038 O O . PHE B 1 6 ? -17.688 -25.859 -11.656 1 95.81 6 PHE B O 1
ATOM 3045 N N . LEU B 1 7 ? -19.141 -27.438 -11.961 1 92.81 7 LEU B N 1
ATOM 3046 C CA . LEU B 1 7 ? -18.531 -28.328 -10.992 1 92.81 7 LEU B CA 1
ATOM 3047 C C . LEU B 1 7 ? -17.531 -29.266 -11.672 1 92.81 7 LEU B C 1
ATOM 3049 O O . LEU B 1 7 ? -16.625 -29.797 -11.016 1 92.81 7 LEU B O 1
ATOM 3053 N N . GLU B 1 8 ? -17.719 -29.484 -12.945 1 92.75 8 GLU B N 1
ATOM 3054 C CA . GLU B 1 8 ? -16.875 -30.406 -13.703 1 92.75 8 GLU B CA 1
ATOM 3055 C C . GLU B 1 8 ? -15.625 -29.703 -14.242 1 92.75 8 GLU B C 1
ATOM 3057 O O . GLU B 1 8 ? -14.531 -30.266 -14.211 1 92.75 8 GLU B O 1
ATOM 3062 N N . ASP B 1 9 ? -15.836 -28.578 -14.734 1 95.5 9 ASP B N 1
ATOM 3063 C CA . ASP B 1 9 ? -14.766 -27.766 -15.281 1 95.5 9 ASP B CA 1
ATOM 3064 C C . ASP B 1 9 ? -14.938 -26.297 -14.898 1 95.5 9 ASP B C 1
ATOM 3066 O O . ASP B 1 9 ? -15.633 -25.547 -15.586 1 95.5 9 ASP B O 1
ATOM 3070 N N . VAL B 1 10 ? -14.203 -25.953 -13.93 1 96 10 VAL B N 1
ATOM 3071 C CA . VAL B 1 10 ? -14.383 -24.625 -13.359 1 96 10 VAL B CA 1
ATOM 3072 C C . VAL B 1 10 ? -13.836 -23.562 -14.312 1 96 10 VAL B C 1
ATOM 3074 O O . VAL B 1 10 ? -14.148 -22.375 -14.188 1 96 10 VAL B O 1
ATOM 3077 N N . LEU B 1 11 ? -13.023 -23.969 -15.289 1 97.06 11 LEU B N 1
ATOM 3078 C CA . LEU B 1 11 ? -12.367 -23 -16.172 1 97.06 11 LEU B CA 1
ATOM 3079 C C . LEU B 1 11 ? -13.164 -22.828 -17.469 1 97.06 11 LEU B C 1
ATOM 3081 O O . LEU B 1 11 ? -12.852 -21.953 -18.281 1 97.06 11 LEU B O 1
ATOM 3085 N N . GLN B 1 12 ? -14.172 -23.719 -17.688 1 97.88 12 GLN B N 1
ATOM 3086 C CA . GLN B 1 12 ? -14.984 -23.578 -18.891 1 97.88 12 GLN B CA 1
ATOM 3087 C C . GLN B 1 12 ? -15.836 -22.312 -18.844 1 97.88 12 GLN B C 1
ATOM 3089 O O . GLN B 1 12 ? -16.562 -22.094 -17.891 1 97.88 12 GLN B O 1
ATOM 3094 N N . ARG B 1 13 ? -15.781 -21.516 -19.922 1 98.31 13 ARG B N 1
ATOM 3095 C CA . ARG B 1 13 ? -16.359 -20.172 -19.859 1 98.31 13 ARG B CA 1
ATOM 3096 C C . ARG B 1 13 ? -17.688 -20.109 -20.594 1 98.31 13 ARG B C 1
ATOM 3098 O O . ARG B 1 13 ? -18.453 -19.156 -20.438 1 98.31 13 ARG B O 1
ATOM 3105 N N . SER B 1 14 ? -17.938 -21.109 -21.438 1 98.56 14 SER B N 1
ATOM 3106 C CA . SER B 1 14 ? -19.172 -21.109 -22.188 1 98.56 14 SER B CA 1
ATOM 3107 C C . SER B 1 14 ? -19.609 -22.531 -22.516 1 98.56 14 SER B C 1
ATOM 3109 O O . SER B 1 14 ? -18.812 -23.469 -22.438 1 98.56 14 SER B O 1
ATOM 3111 N N . SER B 1 15 ? -20.922 -22.719 -22.75 1 98.12 15 SER B N 1
ATOM 3112 C CA . SER B 1 15 ? -21.469 -24 -23.156 1 98.12 15 SER B CA 1
ATOM 3113 C C . SER B 1 15 ? -22.781 -23.828 -23.922 1 98.12 15 SER B C 1
ATOM 3115 O O . SER B 1 15 ? -23.578 -22.953 -23.594 1 98.12 15 SER B O 1
ATOM 3117 N N . GLU B 1 16 ? -22.891 -24.672 -24.875 1 98.31 16 GLU B N 1
ATOM 3118 C CA . GLU B 1 16 ? -24.203 -24.766 -25.516 1 98.31 16 GLU B CA 1
ATOM 3119 C C . GLU B 1 16 ? -25.234 -25.391 -24.562 1 98.31 16 GLU B C 1
ATOM 3121 O O . GLU B 1 16 ? -24.922 -26.312 -23.812 1 98.31 16 GLU B O 1
ATOM 3126 N N . ALA B 1 17 ? -26.438 -24.797 -24.641 1 98.56 17 ALA B N 1
ATOM 3127 C CA . ALA B 1 17 ? -27.5 -25.297 -23.781 1 98.56 17 ALA B CA 1
ATOM 3128 C C . ALA B 1 17 ? -28.875 -25.109 -24.422 1 98.56 17 ALA B C 1
ATOM 3130 O O . ALA B 1 17 ? -29 -24.438 -25.453 1 98.56 17 ALA B O 1
ATOM 3131 N N . VAL B 1 18 ? -29.844 -25.781 -23.859 1 98.44 18 VAL B N 1
ATOM 3132 C CA . VAL B 1 18 ? -31.219 -25.672 -24.297 1 98.44 18 VAL B CA 1
ATOM 3133 C C . VAL B 1 18 ? -32.094 -25.203 -23.125 1 98.44 18 VAL B C 1
ATOM 3135 O O . VAL B 1 18 ? -31.969 -25.703 -22.016 1 98.44 18 VAL B O 1
ATOM 3138 N N . VAL B 1 19 ? -32.969 -24.203 -23.453 1 98.44 19 VAL B N 1
ATOM 3139 C CA . VAL B 1 19 ? -33.875 -23.734 -22.438 1 98.44 19 VAL B CA 1
ATOM 3140 C C . VAL B 1 19 ? -34.906 -24.812 -22.125 1 98.44 19 VAL B C 1
ATOM 3142 O O . VAL B 1 19 ? -35.625 -25.281 -23.031 1 98.44 19 VAL B O 1
ATOM 3145 N N . THR B 1 20 ? -35.031 -25.141 -20.891 1 98.44 20 THR B N 1
ATOM 3146 C CA . THR B 1 20 ? -35.938 -26.203 -20.531 1 98.44 20 THR B CA 1
ATOM 3147 C C . THR B 1 20 ? -37.156 -25.625 -19.797 1 98.44 20 THR B C 1
ATOM 3149 O O . THR B 1 20 ? -38.188 -26.297 -19.688 1 98.44 20 THR B O 1
ATOM 3152 N N . ASP B 1 21 ? -37 -24.453 -19.281 1 97.81 21 ASP B N 1
ATOM 3153 C CA . ASP B 1 21 ? -38.094 -23.766 -18.594 1 97.81 21 ASP B CA 1
ATOM 3154 C C . ASP B 1 21 ? -37.844 -22.266 -18.516 1 97.81 21 ASP B C 1
ATOM 3156 O O . ASP B 1 21 ? -36.719 -21.812 -18.688 1 97.81 21 ASP B O 1
ATOM 3160 N N . CYS B 1 22 ? -38.875 -21.547 -18.406 1 97.81 22 CYS B N 1
ATOM 3161 C CA . CYS B 1 22 ? -38.844 -20.109 -18.203 1 97.81 22 CYS B CA 1
ATOM 3162 C C . CYS B 1 22 ? -39.906 -19.672 -17.203 1 97.81 22 CYS B C 1
ATOM 3164 O O . CYS B 1 22 ? -41.094 -19.766 -17.469 1 97.81 22 CYS B O 1
ATOM 3166 N N . VAL B 1 23 ? -39.438 -19.156 -16.031 1 96.44 23 VAL B N 1
ATOM 3167 C CA . VAL B 1 23 ? -40.375 -18.828 -14.961 1 96.44 23 VAL B CA 1
ATOM 3168 C C . VAL B 1 23 ? -40.406 -17.312 -14.781 1 96.44 23 VAL B C 1
ATOM 3170 O O . VAL B 1 23 ? -39.375 -16.641 -14.867 1 96.44 23 VAL B O 1
ATOM 3173 N N . GLU B 1 24 ? -41.562 -16.812 -14.531 1 96.75 24 GLU B N 1
ATOM 3174 C CA . GLU B 1 24 ? -41.719 -15.391 -14.219 1 96.75 24 GLU B CA 1
ATOM 3175 C C . GLU B 1 24 ? -41.312 -15.109 -12.773 1 96.75 24 GLU B C 1
ATOM 3177 O O . GLU B 1 24 ? -41.75 -15.812 -11.859 1 96.75 24 GLU B O 1
ATOM 3182 N N . LEU B 1 25 ? -40.5 -14.125 -12.594 1 95.81 25 LEU B N 1
ATOM 3183 C CA . LEU B 1 25 ? -40.094 -13.688 -11.266 1 95.81 25 LEU B CA 1
ATOM 3184 C C . LEU B 1 25 ? -40.688 -12.344 -10.906 1 95.81 25 LEU B C 1
ATOM 3186 O O . LEU B 1 25 ? -41.438 -11.766 -11.711 1 95.81 25 LEU B O 1
ATOM 3190 N N . LYS B 1 26 ? -40.531 -11.883 -9.594 1 93.94 26 LYS B N 1
ATOM 3191 C CA . LYS B 1 26 ? -41.031 -10.57 -9.203 1 93.94 26 LYS B CA 1
ATOM 3192 C C . LYS B 1 26 ? -40.562 -9.484 -10.172 1 93.94 26 LYS B C 1
ATOM 3194 O O . LYS B 1 26 ? -41.344 -8.617 -10.562 1 93.94 26 LYS B O 1
ATOM 3199 N N . THR B 1 27 ? -39.281 -9.641 -10.492 1 93 27 THR B N 1
ATOM 3200 C CA . THR B 1 27 ? -38.656 -8.773 -11.492 1 93 27 THR B CA 1
ATOM 3201 C C . THR B 1 27 ? -37.969 -9.586 -12.57 1 93 27 THR B C 1
ATOM 3203 O O . THR B 1 27 ? -37 -10.32 -12.281 1 93 27 THR B O 1
ATOM 3206 N N . GLY B 1 28 ? -38.5 -9.633 -13.711 1 97.06 28 GLY B N 1
ATOM 3207 C CA . GLY B 1 28 ? -37.875 -10.32 -14.828 1 97.06 28 GLY B CA 1
ATOM 3208 C C . GLY B 1 28 ? -38.25 -11.789 -14.906 1 97.06 28 GLY B C 1
ATOM 3209 O O . GLY B 1 28 ? -39.375 -12.164 -14.625 1 97.06 28 GLY B O 1
ATOM 3210 N N . PHE B 1 29 ? -37.219 -12.641 -15.398 1 98.06 29 PHE B N 1
ATOM 3211 C CA . PHE B 1 29 ? -37.5 -14.055 -15.656 1 98.06 29 PHE B CA 1
ATOM 3212 C C . PHE B 1 29 ? -36.344 -14.922 -15.148 1 98.06 29 PHE B C 1
ATOM 3214 O O . PHE B 1 29 ? -35.219 -14.461 -15.031 1 98.06 29 PHE B O 1
ATOM 3221 N N . GLY B 1 30 ? -36.688 -16.094 -14.773 1 98.06 30 GLY B N 1
ATOM 3222 C CA . GLY B 1 30 ? -35.719 -17.141 -14.484 1 98.06 30 GLY B CA 1
ATOM 3223 C C . GLY B 1 30 ? -35.656 -18.203 -15.555 1 98.06 30 GLY B C 1
ATOM 3224 O O . GLY B 1 30 ? -36.594 -18.984 -15.703 1 98.06 30 GLY B O 1
ATOM 3225 N N . ILE B 1 31 ? -34.562 -18.234 -16.219 1 98.25 31 ILE B N 1
ATOM 3226 C CA . ILE B 1 31 ? -34.375 -19.188 -17.312 1 98.25 31 ILE B CA 1
ATOM 3227 C C . ILE B 1 31 ? -33.719 -20.469 -16.797 1 98.25 31 ILE B C 1
ATOM 3229 O O . ILE B 1 31 ? -32.688 -20.391 -16.109 1 98.25 31 ILE B O 1
ATOM 3233 N N . VAL B 1 32 ? -34.281 -21.625 -17.094 1 98.5 32 VAL B N 1
ATOM 3234 C CA . VAL B 1 32 ? -33.688 -22.906 -16.719 1 98.5 32 VAL B CA 1
ATOM 3235 C C . VAL B 1 32 ? -33.094 -23.562 -17.953 1 98.5 32 VAL B C 1
ATOM 3237 O O . VAL B 1 32 ? -33.719 -23.641 -19 1 98.5 32 VAL B O 1
ATOM 3240 N N . LEU B 1 33 ? -31.844 -23.984 -17.797 1 98.56 33 LEU B N 1
ATOM 3241 C CA . LEU B 1 33 ? -31.109 -24.625 -18.891 1 98.56 33 LEU B CA 1
ATOM 3242 C C . LEU B 1 33 ? -30.891 -26.094 -18.594 1 98.56 33 LEU B C 1
ATOM 3244 O O . LEU B 1 33 ? -30.859 -26.5 -17.422 1 98.56 33 LEU B O 1
ATOM 3248 N N . ASP B 1 34 ? -30.656 -26.891 -19.609 1 98.38 34 ASP B N 1
ATOM 3249 C CA . ASP B 1 34 ? -30.375 -28.312 -19.422 1 98.38 34 ASP B CA 1
ATOM 3250 C C . ASP B 1 34 ? -28.969 -28.516 -18.844 1 98.38 34 ASP B C 1
ATOM 3252 O O . ASP B 1 34 ? -28.719 -29.531 -18.188 1 98.38 34 ASP B O 1
ATOM 3256 N N . GLN B 1 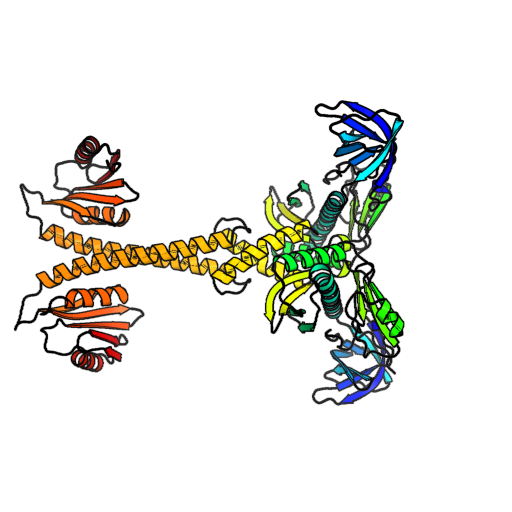35 ? -28.094 -27.641 -19.125 1 98.25 35 GLN B N 1
ATOM 3257 C CA . GLN B 1 35 ? -26.75 -27.609 -18.562 1 98.25 35 GLN B CA 1
ATOM 3258 C C . GLN B 1 35 ? -26.234 -26.172 -18.438 1 98.25 35 GLN B C 1
ATOM 3260 O O . GLN B 1 35 ? -26.703 -25.281 -19.156 1 98.25 35 GLN B O 1
ATOM 3265 N N . THR B 1 36 ? -25.344 -25.953 -17.609 1 98.25 36 THR B N 1
ATOM 3266 C CA . THR B 1 36 ? -24.922 -24.562 -17.469 1 98.25 36 THR B CA 1
ATOM 3267 C C . THR B 1 36 ? -23.516 -24.469 -16.891 1 98.25 36 THR B C 1
ATOM 3269 O O . THR B 1 36 ? -23.141 -25.266 -16.016 1 98.25 36 THR B O 1
ATOM 3272 N N . VAL B 1 37 ? -22.75 -23.484 -17.312 1 98.44 37 VAL B N 1
ATOM 3273 C CA . VAL B 1 37 ? -21.438 -23.141 -16.781 1 98.44 37 VAL B CA 1
ATOM 3274 C C . VAL B 1 37 ? -21.578 -22.109 -15.664 1 98.44 37 VAL B C 1
ATOM 3276 O O . VAL B 1 37 ? -20.609 -21.812 -14.961 1 98.44 37 VAL B O 1
ATOM 3279 N N . PHE B 1 38 ? -22.828 -21.594 -15.484 1 98.62 38 PHE B N 1
ATOM 3280 C CA . PHE B 1 38 ? -23.062 -20.562 -14.484 1 98.62 38 PHE B CA 1
ATOM 3281 C C . PHE B 1 38 ? -23.156 -21.172 -13.086 1 98.62 38 PHE B C 1
ATOM 3283 O O . PHE B 1 38 ? -23.922 -22.094 -12.859 1 98.62 38 PHE B O 1
ATOM 3290 N N . TYR B 1 39 ? -22.344 -20.734 -12.164 1 97.88 39 TYR B N 1
ATOM 3291 C CA . TYR B 1 39 ? -22.469 -21.109 -10.758 1 97.88 39 TYR B CA 1
ATOM 3292 C C . TYR B 1 39 ? -23.594 -20.328 -10.078 1 97.88 39 TYR B C 1
ATOM 3294 O O . TYR B 1 39 ? -23.609 -19.094 -10.133 1 97.88 39 TYR B O 1
ATOM 3302 N N . PRO B 1 40 ? -24.406 -21.109 -9.492 1 95.38 40 PRO B N 1
ATOM 3303 C CA . PRO B 1 40 ? -25.375 -20.406 -8.664 1 95.38 40 PRO B CA 1
ATOM 3304 C C . PRO B 1 40 ? -24.812 -19.969 -7.32 1 95.38 40 PRO B C 1
ATOM 3306 O O . PRO B 1 40 ? -23.766 -20.469 -6.895 1 95.38 40 PRO B O 1
ATOM 3309 N N . GLU B 1 41 ? -25.078 -18.875 -6.773 1 91.31 41 GLU B N 1
ATOM 3310 C CA . GLU B 1 41 ? -24.609 -18.469 -5.449 1 91.31 41 GLU B CA 1
ATOM 3311 C C . GLU B 1 41 ? -24.672 -19.641 -4.465 1 91.31 41 GLU B C 1
ATOM 3313 O O . GLU B 1 41 ? -25.328 -20.641 -4.719 1 91.31 41 GLU B O 1
ATOM 3318 N N . GLY B 1 42 ? -23.859 -19.594 -3.408 1 89.31 42 GLY B N 1
ATOM 3319 C CA . GLY B 1 42 ? -23.812 -20.641 -2.402 1 89.31 42 GLY B CA 1
ATOM 3320 C C . GLY B 1 42 ? -22.5 -20.672 -1.641 1 89.31 42 GLY B C 1
ATOM 3321 O O . GLY B 1 42 ? -21.453 -20.25 -2.162 1 89.31 42 GLY B O 1
ATOM 3322 N N . GLY B 1 43 ? -22.531 -21.172 -0.427 1 84.44 43 GLY B N 1
ATOM 3323 C CA . GLY B 1 43 ? -21.328 -21.25 0.389 1 84.44 43 GLY B CA 1
ATOM 3324 C C . GLY B 1 43 ? -20.672 -19.906 0.618 1 84.44 43 GLY B C 1
ATOM 3325 O O . GLY B 1 43 ? -19.453 -19.812 0.751 1 84.44 43 GLY B O 1
ATOM 3326 N N . GLY B 1 44 ? -21.391 -18.875 0.463 1 89.69 44 GLY B N 1
ATOM 3327 C CA . GLY B 1 44 ? -20.859 -17.547 0.666 1 89.69 44 GLY B CA 1
ATOM 3328 C C . GLY B 1 44 ? -20.359 -16.891 -0.615 1 89.69 44 GLY B C 1
ATOM 3329 O O . GLY B 1 44 ? -20.094 -15.695 -0.645 1 89.69 44 GLY B O 1
ATOM 3330 N N . GLN B 1 45 ? -20.266 -17.688 -1.687 1 94.75 45 GLN B N 1
ATOM 3331 C CA . GLN B 1 45 ? -19.797 -17.172 -2.965 1 94.75 45 GLN B CA 1
ATOM 3332 C C . GLN B 1 45 ? -20.938 -16.594 -3.783 1 94.75 45 GLN B C 1
ATOM 3334 O O . GLN B 1 45 ? -22.016 -17.188 -3.85 1 94.75 45 GLN B O 1
ATOM 3339 N N . LEU B 1 46 ? -20.688 -15.492 -4.383 1 96.62 46 LEU B N 1
ATOM 3340 C CA . LEU B 1 46 ? -21.672 -14.828 -5.23 1 96.62 46 LEU B CA 1
ATOM 3341 C C . LEU B 1 46 ? -21.859 -15.578 -6.547 1 96.62 46 LEU B C 1
ATOM 3343 O O . LEU B 1 46 ? -20.984 -16.344 -6.957 1 96.62 46 LEU B O 1
ATOM 3347 N N . SER B 1 47 ? -23 -15.359 -7.137 1 97.38 47 SER B N 1
ATOM 3348 C CA . SER B 1 47 ? -23.312 -16.047 -8.383 1 97.38 47 SER B CA 1
ATOM 3349 C C . SER B 1 47 ? -22.516 -15.477 -9.547 1 97.38 47 SER B C 1
ATOM 3351 O O . SER B 1 47 ? -22.031 -14.344 -9.484 1 97.38 47 SER B O 1
ATOM 3353 N N . ASP B 1 48 ? -22.422 -16.297 -10.578 1 98 48 ASP B N 1
ATOM 3354 C CA . ASP B 1 48 ? -21.875 -15.797 -11.836 1 98 48 ASP B CA 1
ATOM 3355 C C . ASP B 1 48 ? -22.859 -14.859 -12.531 1 98 48 ASP B C 1
ATOM 3357 O O . ASP B 1 48 ? -24.062 -14.867 -12.234 1 98 48 ASP B O 1
ATOM 3361 N N . THR B 1 49 ? -22.359 -14.023 -13.328 1 98.5 49 THR B N 1
ATOM 3362 C CA . THR B 1 49 ? -23.109 -13.219 -14.289 1 98.5 49 THR B CA 1
ATOM 3363 C C . THR B 1 49 ? -22.641 -13.5 -15.719 1 98.5 49 THR B C 1
ATOM 3365 O O . THR B 1 49 ? -21.672 -14.227 -15.922 1 98.5 49 THR B O 1
ATOM 3368 N N . GLY B 1 50 ? -23.359 -13.023 -16.688 1 98.69 50 GLY B N 1
ATOM 3369 C CA . GLY B 1 50 ? -22.984 -13.25 -18.078 1 98.69 50 GLY B CA 1
ATOM 3370 C C . GLY B 1 50 ? -24.125 -13.023 -19.047 1 98.69 50 GLY B C 1
ATOM 3371 O O . GLY B 1 50 ? -24.875 -12.047 -18.922 1 98.69 50 GLY B O 1
ATOM 3372 N N . LYS B 1 51 ? -24.172 -13.906 -20.094 1 98.62 51 LYS B N 1
ATOM 3373 C CA . LYS B 1 51 ? -25.203 -13.719 -21.094 1 98.62 51 LYS B CA 1
ATOM 3374 C C . LYS B 1 51 ? -25.594 -15.055 -21.734 1 98.62 51 LYS B C 1
ATOM 3376 O O . LYS B 1 51 ? -24.828 -16.016 -21.703 1 98.62 51 LYS B O 1
ATOM 3381 N N . LEU B 1 52 ? -26.797 -15.109 -22.188 1 98.62 52 LEU B N 1
ATOM 3382 C CA . LEU B 1 52 ? -27.312 -16.156 -23.078 1 98.62 52 LEU B CA 1
ATOM 3383 C C . LEU B 1 52 ? -27.469 -15.633 -24.5 1 98.62 52 LEU B C 1
ATOM 3385 O O . LEU B 1 52 ? -28.203 -14.672 -24.734 1 98.62 52 LEU B O 1
ATOM 3389 N N . ILE B 1 53 ? -26.766 -16.281 -25.359 1 98.25 53 ILE B N 1
ATOM 3390 C CA . ILE B 1 53 ? -26.734 -15.789 -26.734 1 98.25 53 ILE B CA 1
ATOM 3391 C C . ILE B 1 53 ? -27.578 -16.703 -27.625 1 98.25 53 ILE B C 1
ATOM 3393 O O . ILE B 1 53 ? -27.344 -17.906 -27.672 1 98.25 53 ILE B O 1
ATOM 3397 N N . CYS B 1 54 ? -28.531 -16.219 -28.266 1 94.56 54 CYS B N 1
ATOM 3398 C CA . CYS B 1 54 ? -29.391 -16.906 -29.219 1 94.56 54 CYS B CA 1
ATOM 3399 C C . CYS B 1 54 ? -29.422 -16.156 -30.562 1 94.56 54 CYS B C 1
ATOM 3401 O O . CYS B 1 54 ? -30.219 -15.25 -30.75 1 94.56 54 CYS B O 1
ATOM 3403 N N . GLY B 1 55 ? -28.688 -16.703 -31.547 1 91.69 55 GLY B N 1
ATOM 3404 C CA . GLY B 1 55 ? -28.547 -15.945 -32.781 1 91.69 55 GLY B CA 1
ATOM 3405 C C . GLY B 1 55 ? -27.938 -14.57 -32.594 1 91.69 55 GLY B C 1
ATOM 3406 O O . GLY B 1 55 ? -26.844 -14.453 -32.031 1 91.69 55 GLY B O 1
ATOM 3407 N N . ASP B 1 56 ? -28.672 -13.547 -32.938 1 91.62 56 ASP B N 1
ATOM 3408 C CA . ASP B 1 56 ? -28.188 -12.18 -32.812 1 91.62 56 ASP B CA 1
ATOM 3409 C C . ASP B 1 56 ? -28.656 -11.539 -31.5 1 91.62 56 ASP B C 1
ATOM 3411 O O . ASP B 1 56 ? -28.297 -10.406 -31.188 1 91.62 56 ASP B O 1
ATOM 3415 N N . ARG B 1 57 ? -29.375 -12.367 -30.766 1 94.31 57 ARG B N 1
ATOM 3416 C CA . ARG B 1 57 ? -29.953 -11.852 -29.531 1 94.31 57 ARG B CA 1
ATOM 3417 C C . ARG B 1 57 ? -29.094 -12.258 -28.328 1 94.31 57 ARG B C 1
ATOM 3419 O O . ARG B 1 57 ? -28.672 -13.406 -28.234 1 94.31 57 ARG B O 1
ATOM 3426 N N . GLU B 1 58 ? -28.797 -11.227 -27.5 1 97.12 58 GLU B N 1
ATOM 3427 C CA . GLU B 1 58 ? -28.094 -11.477 -26.234 1 97.12 58 GLU B CA 1
ATOM 3428 C C . GLU B 1 58 ? -28.984 -11.141 -25.031 1 97.12 58 GLU B C 1
ATOM 3430 O O . GLU B 1 58 ? -29.5 -10.023 -24.938 1 97.12 58 GLU B O 1
ATOM 3435 N N . VAL B 1 59 ? -29.156 -12.062 -24.203 1 97.81 59 VAL B N 1
ATOM 3436 C CA . VAL B 1 59 ? -29.938 -11.867 -22.984 1 97.81 59 VAL B CA 1
ATOM 3437 C C . VAL B 1 59 ? -29 -11.867 -21.781 1 97.81 59 VAL B C 1
ATOM 3439 O O . VAL B 1 59 ? -28.375 -12.883 -21.469 1 97.81 59 VAL B O 1
ATOM 3442 N N . VAL B 1 60 ? -29 -10.742 -21.047 1 98.44 60 VAL B N 1
ATOM 3443 C CA . VAL B 1 60 ? -28.062 -10.562 -19.953 1 98.44 60 VAL B CA 1
ATOM 3444 C C . VAL B 1 60 ? -28.531 -11.352 -18.734 1 98.44 60 VAL B C 1
ATOM 3446 O O . VAL B 1 60 ? -29.719 -11.305 -18.375 1 98.44 60 VAL B O 1
ATOM 3449 N N . VAL B 1 61 ? -27.625 -12.164 -18.172 1 98.62 61 VAL B N 1
ATOM 3450 C CA . VAL B 1 61 ? -27.859 -12.852 -16.906 1 98.62 61 VAL B CA 1
ATOM 3451 C C . VAL B 1 61 ? -27.25 -12.062 -15.75 1 98.62 61 VAL B C 1
ATOM 3453 O O . VAL B 1 61 ? -26.016 -11.953 -15.648 1 98.62 61 VAL B O 1
ATOM 3456 N N . THR B 1 62 ? -28.047 -11.602 -14.828 1 97.81 62 THR B N 1
ATOM 3457 C CA . THR B 1 62 ? -27.578 -10.703 -13.781 1 97.81 62 THR B CA 1
ATOM 3458 C C . THR B 1 62 ? -27.328 -11.461 -12.484 1 97.81 62 THR B C 1
ATOM 3460 O O . THR B 1 62 ? -26.609 -10.992 -11.609 1 97.81 62 THR B O 1
ATOM 3463 N N . HIS B 1 63 ? -27.969 -12.539 -12.367 1 97.44 63 HIS B N 1
ATOM 3464 C CA . HIS B 1 63 ? -27.891 -13.352 -11.164 1 97.44 63 HIS B CA 1
ATOM 3465 C C . HIS B 1 63 ? -28.328 -14.789 -11.438 1 97.44 63 HIS B C 1
ATOM 3467 O O . HIS B 1 63 ? -29.156 -15.031 -12.32 1 97.44 63 HIS B O 1
ATOM 3473 N N . VAL B 1 64 ? -27.734 -15.672 -10.75 1 98.19 64 VAL B N 1
ATOM 3474 C CA . VAL B 1 64 ? -28.141 -17.062 -10.836 1 98.19 64 VAL B CA 1
ATOM 3475 C C . VAL B 1 64 ? -28.406 -17.625 -9.438 1 98.19 64 VAL B C 1
ATOM 3477 O O . VAL B 1 64 ? -27.609 -17.406 -8.516 1 98.19 64 VAL B O 1
ATOM 3480 N N . ARG B 1 65 ? -29.484 -18.328 -9.281 1 96.19 65 ARG B N 1
ATOM 3481 C CA . ARG B 1 65 ? -29.797 -18.906 -7.988 1 96.19 65 ARG B CA 1
ATOM 3482 C C . ARG B 1 65 ? -30.328 -20.344 -8.141 1 96.19 65 ARG B C 1
ATOM 3484 O O . ARG B 1 65 ? -30.875 -20.688 -9.188 1 96.19 65 ARG B O 1
ATOM 3491 N N . GLU B 1 66 ? -30.109 -21.094 -7.219 1 94.62 66 GLU B N 1
ATOM 3492 C CA . GLU B 1 66 ? -30.672 -22.438 -7.172 1 94.62 66 GLU B CA 1
ATOM 3493 C C . GLU B 1 66 ? -31.828 -22.516 -6.18 1 94.62 66 GLU B C 1
ATOM 3495 O O . GLU B 1 66 ? -31.672 -22.188 -5 1 94.62 66 GLU B O 1
ATOM 3500 N N . THR B 1 67 ? -32.938 -22.766 -6.637 1 90.19 67 THR B N 1
ATOM 3501 C CA . THR B 1 67 ? -34.156 -22.891 -5.816 1 90.19 67 THR B CA 1
ATOM 3502 C C . THR B 1 67 ? -34.906 -24.188 -6.141 1 90.19 67 THR B C 1
ATOM 3504 O O . THR B 1 67 ? -35.219 -24.438 -7.301 1 90.19 67 THR B O 1
ATOM 3507 N N . GLU B 1 68 ? -35.125 -24.953 -5.062 1 88.31 68 GLU B N 1
ATOM 3508 C CA . GLU B 1 68 ? -35.875 -26.203 -5.203 1 88.31 68 GLU B CA 1
ATOM 3509 C C . GLU B 1 68 ? -35.25 -27.094 -6.27 1 88.31 68 GLU B C 1
ATOM 3511 O O . GLU B 1 68 ? -35.969 -27.625 -7.129 1 88.31 68 GLU B O 1
ATOM 3516 N N . GLY B 1 69 ? -33.969 -27.062 -6.359 1 87.19 69 GLY B N 1
ATOM 3517 C CA . GLY B 1 69 ? -33.25 -27.953 -7.246 1 87.19 69 GLY B CA 1
ATOM 3518 C C . GLY B 1 69 ? -33.125 -27.422 -8.664 1 87.19 69 GLY B C 1
ATOM 3519 O O . GLY B 1 69 ? -32.562 -28.094 -9.531 1 87.19 69 GLY B O 1
ATOM 3520 N N . ARG B 1 70 ? -33.75 -26.25 -8.922 1 94.44 70 ARG B N 1
ATOM 3521 C CA . ARG B 1 70 ? -33.656 -25.625 -10.234 1 94.44 70 ARG B CA 1
ATOM 3522 C C . ARG B 1 70 ? -32.688 -24.469 -10.227 1 94.44 70 ARG B C 1
ATOM 3524 O O . ARG B 1 70 ? -32.625 -23.688 -9.273 1 94.44 70 ARG B O 1
ATOM 3531 N N . ILE B 1 71 ? -31.859 -24.469 -11.195 1 97.81 71 ILE B N 1
ATOM 3532 C CA . ILE B 1 71 ? -30.938 -23.344 -11.352 1 97.81 71 ILE B CA 1
ATOM 3533 C C . ILE B 1 71 ? -31.562 -22.281 -12.25 1 97.81 71 ILE B C 1
ATOM 3535 O O . ILE B 1 71 ? -31.75 -22.516 -13.453 1 97.81 71 ILE B O 1
ATOM 3539 N N . LEU B 1 72 ? -31.859 -21.188 -11.656 1 98.06 72 LEU B N 1
ATOM 3540 C CA . LEU B 1 72 ? -32.531 -20.094 -12.359 1 98.06 72 LEU B CA 1
ATOM 3541 C C . LEU B 1 72 ? -31.547 -19.016 -12.773 1 98.06 72 LEU B C 1
ATOM 3543 O O . LEU B 1 72 ? -30.906 -18.406 -11.914 1 98.06 72 LEU B O 1
ATOM 3547 N N . HIS B 1 73 ? -31.406 -18.797 -14.07 1 98.69 73 HIS B N 1
ATOM 3548 C CA . HIS B 1 73 ? -30.672 -17.656 -14.602 1 98.69 73 HIS B CA 1
ATOM 3549 C C . HIS B 1 73 ? -31.562 -16.438 -14.727 1 98.69 73 HIS B C 1
ATOM 3551 O O . HIS B 1 73 ? -32.469 -16.391 -15.57 1 98.69 73 HIS B O 1
ATOM 3557 N N . GLU B 1 74 ? -31.344 -15.438 -13.93 1 98.44 74 GLU B N 1
ATOM 3558 C CA . GLU B 1 74 ? -32.219 -14.281 -13.883 1 98.44 74 GLU B CA 1
ATOM 3559 C C . GLU B 1 74 ? -31.938 -13.312 -15.023 1 98.44 74 GLU B C 1
ATOM 3561 O O . GLU B 1 74 ? -30.797 -12.875 -15.195 1 98.44 74 GLU B O 1
ATOM 3566 N N . THR B 1 75 ? -32.969 -13.016 -15.797 1 98.31 75 THR B N 1
ATOM 3567 C CA . THR B 1 75 ? -32.875 -12.133 -16.953 1 98.31 75 THR B CA 1
ATOM 3568 C C . THR B 1 75 ? -34.031 -11.133 -16.984 1 98.31 75 THR B C 1
ATOM 3570 O O . THR B 1 75 ? -35.031 -11.312 -16.281 1 98.31 75 THR B O 1
ATOM 3573 N N . ALA B 1 76 ? -33.812 -10.094 -17.734 1 97.12 76 ALA B N 1
ATOM 3574 C CA . ALA B 1 76 ? -34.875 -9.102 -17.906 1 97.12 76 ALA B CA 1
ATOM 3575 C C . ALA B 1 76 ? -35.938 -9.586 -18.906 1 97.12 76 ALA B C 1
ATOM 3577 O O . ALA B 1 76 ? -37.094 -9.234 -18.797 1 97.12 76 ALA B O 1
ATOM 3578 N N . GLU B 1 77 ? -35.531 -10.445 -19.906 1 95.94 77 GLU B N 1
ATOM 3579 C CA . GLU B 1 77 ? -36.406 -10.914 -20.969 1 95.94 77 GLU B CA 1
ATOM 3580 C C . GLU B 1 77 ? -36.562 -12.438 -20.922 1 95.94 77 GLU B C 1
ATOM 3582 O O . GLU B 1 77 ? -35.625 -13.141 -20.5 1 95.94 77 GLU B O 1
ATOM 3587 N N . PRO B 1 78 ? -37.688 -12.898 -21.375 1 96.69 78 PRO B N 1
ATOM 3588 C CA . PRO B 1 78 ? -37.938 -14.344 -21.406 1 96.69 78 PRO B CA 1
ATOM 3589 C C . PRO B 1 78 ? -37.25 -15.023 -22.609 1 96.69 78 PRO B C 1
ATOM 3591 O O . PRO B 1 78 ? -36.875 -14.344 -23.562 1 96.69 78 PRO B O 1
ATOM 3594 N N . LEU B 1 79 ? -37.062 -16.266 -22.453 1 97.31 79 LEU B N 1
ATOM 3595 C CA . LEU B 1 79 ? -36.688 -17.141 -23.562 1 97.31 79 LEU B CA 1
ATOM 3596 C C . LEU B 1 79 ? -37.625 -18.344 -23.625 1 97.31 79 LEU B C 1
ATOM 3598 O O . LEU B 1 79 ? -37.969 -18.922 -22.609 1 97.31 79 LEU B O 1
ATOM 3602 N N . SER B 1 80 ? -37.938 -18.703 -24.812 1 96.56 80 SER B N 1
ATOM 3603 C CA . SER B 1 80 ? -38.906 -19.797 -25 1 96.56 80 SER B CA 1
ATOM 3604 C C . SER B 1 80 ? -38.25 -21.141 -24.75 1 96.56 80 SER B C 1
ATOM 3606 O O . SER B 1 80 ? -37.094 -21.359 -25.125 1 96.56 80 SER B O 1
ATOM 3608 N N . VAL B 1 81 ? -39.062 -22 -24.141 1 97.94 81 VAL B N 1
ATOM 3609 C CA . VAL B 1 81 ? -38.594 -23.375 -23.938 1 97.94 81 VAL B CA 1
ATOM 3610 C C . VAL B 1 81 ? -38.25 -24 -25.281 1 97.94 81 VAL B C 1
ATOM 3612 O O . VAL B 1 81 ? -38.938 -23.812 -26.266 1 97.94 81 VAL B O 1
ATOM 3615 N N . GLY B 1 82 ? -37.094 -24.672 -25.312 1 97.75 82 GLY B N 1
ATOM 3616 C CA . GLY B 1 82 ? -36.656 -25.297 -26.547 1 97.75 82 GLY B CA 1
ATOM 3617 C C . GLY B 1 82 ? -35.594 -24.469 -27.266 1 97.75 82 GLY B C 1
ATOM 3618 O O . GLY B 1 82 ? -34.906 -24.969 -28.156 1 97.75 82 GLY B O 1
ATOM 3619 N N . THR B 1 83 ? -35.469 -23.25 -26.875 1 97.25 83 THR B N 1
ATOM 3620 C CA . THR B 1 83 ? -34.531 -22.344 -27.516 1 97.25 83 THR B CA 1
ATOM 3621 C C . THR B 1 83 ? -33.094 -22.797 -27.234 1 97.25 83 THR B C 1
ATOM 3623 O O . THR B 1 83 ? -32.75 -23.125 -26.109 1 97.25 83 THR B O 1
ATOM 3626 N N . GLN B 1 84 ? -32.312 -22.953 -28.312 1 97.94 84 GLN B N 1
ATOM 3627 C CA . GLN B 1 84 ? -30.875 -23.203 -28.172 1 97.94 84 GLN B CA 1
ATOM 3628 C C . GLN B 1 84 ? -30.109 -21.922 -27.875 1 97.94 84 GLN B C 1
ATOM 3630 O O . GLN B 1 84 ? -30.344 -20.891 -28.516 1 97.94 84 GLN B O 1
ATOM 3635 N N . VAL B 1 85 ? -29.25 -22 -26.875 1 98.38 85 VAL B N 1
ATOM 3636 C CA . VAL B 1 85 ? -28.484 -20.797 -26.5 1 98.38 85 VAL B CA 1
ATOM 3637 C C . VAL B 1 85 ? -27.016 -21.172 -26.281 1 98.38 85 VAL B C 1
ATOM 3639 O O . VAL B 1 85 ? -26.688 -22.328 -26.031 1 98.38 85 VAL B O 1
ATOM 3642 N N . LEU B 1 86 ? -26.125 -20.219 -26.531 1 98.69 86 LEU B N 1
ATOM 3643 C CA . LEU B 1 86 ? -24.766 -20.266 -25.984 1 98.69 86 LEU B CA 1
ATOM 3644 C C . LEU B 1 86 ? -24.703 -19.531 -24.641 1 98.69 86 LEU B C 1
ATOM 3646 O O . LEU B 1 86 ? -24.859 -18.312 -24.594 1 98.69 86 LEU B O 1
ATOM 3650 N N . ALA B 1 87 ? -24.547 -20.281 -23.547 1 98.75 87 ALA B N 1
ATOM 3651 C CA . ALA B 1 87 ? -24.391 -19.688 -22.219 1 98.75 87 ALA B CA 1
ATOM 3652 C C . ALA B 1 87 ? -22.938 -19.281 -21.969 1 98.75 87 ALA B C 1
ATOM 3654 O O . ALA B 1 87 ? -22.047 -20.141 -21.953 1 98.75 87 ALA B O 1
ATOM 3655 N N . GLU B 1 88 ? -22.703 -18.016 -21.781 1 98.69 88 GLU B N 1
ATOM 3656 C CA . GLU B 1 88 ? -21.344 -17.484 -21.594 1 98.69 88 GLU B CA 1
ATOM 3657 C C . GLU B 1 88 ? -21.234 -16.672 -20.312 1 98.69 88 GLU B C 1
ATOM 3659 O O . GLU B 1 88 ? -21.969 -15.688 -20.125 1 98.69 88 GLU B O 1
ATOM 3664 N N . ILE B 1 89 ? -20.375 -17.062 -19.453 1 98.75 89 ILE B N 1
ATOM 3665 C CA . ILE B 1 89 ? -20.234 -16.344 -18.188 1 98.75 89 ILE B CA 1
ATOM 3666 C C . ILE B 1 89 ? -19.281 -15.156 -18.375 1 98.75 89 ILE B C 1
ATOM 3668 O O . ILE B 1 89 ? -18.453 -15.156 -19.266 1 98.75 89 ILE B O 1
ATOM 3672 N N . ASP B 1 90 ? -19.484 -14.102 -17.516 1 98.38 90 ASP B N 1
ATOM 3673 C CA . ASP B 1 90 ? -18.438 -13.102 -17.328 1 98.38 90 ASP B CA 1
ATOM 3674 C C . ASP B 1 90 ? -17.234 -13.695 -16.594 1 98.38 90 ASP B C 1
ATOM 3676 O O . ASP B 1 90 ? -17.25 -13.828 -15.375 1 98.38 90 ASP B O 1
ATOM 3680 N N . TRP B 1 91 ? -16.266 -14.008 -17.312 1 98.12 91 TRP B N 1
ATOM 3681 C CA . TRP B 1 91 ? -15.125 -14.75 -16.781 1 98.12 91 TRP B CA 1
ATOM 3682 C C . TRP B 1 91 ? -14.469 -13.984 -15.633 1 98.12 91 TRP B C 1
ATOM 3684 O O . TRP B 1 91 ? -14.094 -14.578 -14.617 1 98.12 91 TRP B O 1
ATOM 3694 N N . GLN B 1 92 ? -14.273 -12.734 -15.836 1 97.12 92 GLN B N 1
ATOM 3695 C CA . GLN B 1 92 ? -13.609 -11.953 -14.797 1 97.12 92 GLN B CA 1
ATOM 3696 C C . GLN B 1 92 ? -14.352 -12.047 -13.469 1 97.12 92 GLN B C 1
ATOM 3698 O O . GLN B 1 92 ? -13.727 -12.195 -12.414 1 97.12 92 GLN B O 1
ATOM 3703 N N . THR B 1 93 ? -15.641 -11.953 -13.531 1 97 93 THR B N 1
ATOM 3704 C CA . THR B 1 93 ? -16.453 -12.062 -12.328 1 97 93 THR B CA 1
ATOM 3705 C C . THR B 1 93 ? -16.266 -13.43 -11.672 1 97 93 THR B C 1
ATOM 3707 O O . THR B 1 93 ? -16.016 -13.516 -10.469 1 97 93 THR B O 1
ATOM 3710 N N . ARG B 1 94 ? -16.391 -14.508 -12.453 1 97.56 94 ARG B N 1
ATOM 3711 C CA . ARG B 1 94 ? -16.172 -15.859 -11.953 1 97.56 94 ARG B CA 1
ATOM 3712 C C . ARG B 1 94 ? -14.789 -16 -11.328 1 97.56 94 ARG B C 1
ATOM 3714 O O . ARG B 1 94 ? -14.641 -16.531 -10.227 1 97.56 94 ARG B O 1
ATOM 3721 N N . PHE B 1 95 ? -13.836 -15.484 -12.023 1 97.75 95 PHE B N 1
ATOM 3722 C CA . PHE B 1 95 ? -12.453 -15.633 -11.602 1 97.75 95 PHE B CA 1
ATOM 3723 C C . PHE B 1 95 ? -12.203 -14.898 -10.289 1 97.75 95 PHE B C 1
ATOM 3725 O O . PHE B 1 95 ? -11.57 -15.438 -9.375 1 97.75 95 PHE B O 1
ATOM 3732 N N . ASP B 1 96 ? -12.719 -13.68 -10.211 1 97.62 96 ASP B N 1
ATOM 3733 C CA . ASP B 1 96 ? -12.625 -12.922 -8.969 1 97.62 96 ASP B CA 1
ATOM 3734 C C . ASP B 1 96 ? -13.25 -13.68 -7.805 1 97.62 96 ASP B C 1
ATOM 3736 O O . ASP B 1 96 ? -12.664 -13.766 -6.723 1 97.62 96 ASP B O 1
ATOM 3740 N N . HIS B 1 97 ? -14.375 -14.211 -8.055 1 97.75 97 HIS B N 1
ATOM 3741 C CA . HIS B 1 97 ? -15.086 -14.93 -7.008 1 97.75 97 HIS B CA 1
ATOM 3742 C C . HIS B 1 97 ? -14.297 -16.156 -6.555 1 97.75 97 HIS B C 1
ATOM 3744 O O . HIS B 1 97 ? -14.203 -16.438 -5.359 1 97.75 97 HIS B O 1
ATOM 3750 N N . MET B 1 98 ? -13.766 -16.875 -7.512 1 97.56 98 MET B N 1
ATOM 3751 C CA . MET B 1 98 ? -12.977 -18.062 -7.199 1 97.56 98 MET B CA 1
ATOM 3752 C C . MET B 1 98 ? -11.758 -17.703 -6.359 1 97.56 98 MET B C 1
ATOM 3754 O O . MET B 1 98 ? -11.422 -18.406 -5.406 1 97.56 98 MET B O 1
ATOM 3758 N N . GLN B 1 99 ? -11.117 -16.609 -6.73 1 98.25 99 GLN B N 1
ATOM 3759 C CA . GLN B 1 99 ? -9.938 -16.156 -5.996 1 98.25 99 GLN B CA 1
ATOM 3760 C C . GLN B 1 99 ? -10.281 -15.82 -4.551 1 98.25 99 GLN B C 1
ATOM 3762 O O . GLN B 1 99 ? -9.586 -16.25 -3.625 1 98.25 99 GLN B O 1
ATOM 3767 N N . GLN B 1 100 ? -11.383 -15.078 -4.41 1 98.38 100 GLN B N 1
ATOM 3768 C CA . GLN B 1 100 ? -11.781 -14.672 -3.068 1 98.38 100 GLN B CA 1
ATOM 3769 C C . GLN B 1 100 ? -12.148 -15.883 -2.215 1 98.38 100 GLN B C 1
ATOM 3771 O O . GLN B 1 100 ? -11.75 -15.969 -1.052 1 98.38 100 GLN B O 1
ATOM 3776 N N . HIS B 1 101 ? -12.898 -16.75 -2.787 1 97.81 101 HIS B N 1
ATOM 3777 C CA . HIS B 1 101 ? -13.344 -17.938 -2.064 1 97.81 101 HIS B CA 1
ATOM 3778 C C . HIS B 1 101 ? -12.164 -18.797 -1.658 1 97.81 101 HIS B C 1
ATOM 3780 O O . HIS B 1 101 ? -12.086 -19.266 -0.519 1 97.81 101 HIS B O 1
ATOM 3786 N N . CYS B 1 102 ? -11.297 -19.031 -2.594 1 98.06 102 CYS B N 1
ATOM 3787 C CA . CYS B 1 102 ? -10.094 -19.797 -2.285 1 98.06 102 CYS B CA 1
ATOM 3788 C C . CYS B 1 102 ? -9.258 -19.094 -1.215 1 98.06 102 CYS B C 1
ATOM 3790 O O . CYS B 1 102 ? -8.711 -19.75 -0.326 1 98.06 102 CYS B O 1
ATOM 3792 N N . GLY B 1 103 ? -9.125 -17.766 -1.333 1 98.38 103 GLY B N 1
ATOM 3793 C CA . GLY B 1 103 ? -8.445 -17 -0.297 1 98.38 103 GLY B CA 1
ATOM 3794 C C . GLY B 1 103 ? -9.031 -17.219 1.085 1 98.38 103 GLY B C 1
ATOM 3795 O O . GLY B 1 103 ? -8.297 -17.312 2.07 1 98.38 103 GLY B O 1
ATOM 3796 N N . GLU B 1 104 ? -10.359 -17.25 1.13 1 98.12 104 GLU B N 1
ATOM 3797 C CA . GLU B 1 104 ? -11.039 -17.516 2.391 1 98.12 104 GLU B CA 1
ATOM 3798 C C . GLU B 1 104 ? -10.617 -18.875 2.963 1 98.12 104 GLU B C 1
ATOM 3800 O O . GLU B 1 104 ? -10.352 -18.984 4.16 1 98.12 104 GLU B O 1
ATOM 3805 N N . HIS B 1 105 ? -10.508 -19.891 2.113 1 98 105 HIS B N 1
ATOM 3806 C CA . HIS B 1 105 ? -10.047 -21.203 2.555 1 98 105 HIS B CA 1
ATOM 3807 C C . HIS B 1 105 ? -8.633 -21.141 3.113 1 98 105 HIS B C 1
ATOM 3809 O O . HIS B 1 105 ? -8.352 -21.672 4.188 1 98 105 HIS B O 1
ATOM 3815 N N . LEU B 1 106 ? -7.766 -20.5 2.4 1 98.69 106 LEU B N 1
ATOM 3816 C CA . LEU B 1 106 ? -6.363 -20.391 2.797 1 98.69 106 LEU B CA 1
ATOM 3817 C C . LEU B 1 106 ? -6.234 -19.656 4.133 1 98.69 106 LEU B C 1
ATOM 3819 O O . LEU B 1 106 ? -5.484 -20.094 5.008 1 98.69 106 LEU B O 1
ATOM 3823 N N . LEU B 1 107 ? -6.961 -18.578 4.266 1 98.69 107 LEU B N 1
ATOM 3824 C CA . LEU B 1 107 ? -6.902 -17.812 5.5 1 98.69 107 LEU B CA 1
ATOM 3825 C C . LEU B 1 107 ? -7.504 -18.594 6.664 1 98.69 107 LEU B C 1
ATOM 3827 O O . LEU B 1 107 ? -6.945 -18.609 7.762 1 98.69 107 LEU B O 1
ATOM 3831 N N . SER B 1 108 ? -8.68 -19.203 6.395 1 97.88 108 SER B N 1
ATOM 3832 C CA . SER B 1 108 ? -9.312 -20 7.441 1 97.88 108 SER B CA 1
ATOM 3833 C C . SER B 1 108 ? -8.375 -21.094 7.945 1 97.88 108 SER B C 1
ATOM 3835 O O . SER B 1 108 ? -8.258 -21.312 9.156 1 97.88 108 SER B O 1
ATOM 3837 N N . TYR B 1 109 ? -7.738 -21.781 7.07 1 98.06 109 TYR B N 1
ATOM 3838 C CA . TYR B 1 109 ? -6.746 -22.781 7.438 1 98.06 109 TYR B CA 1
ATOM 3839 C C . TYR B 1 109 ? -5.629 -22.172 8.266 1 98.06 109 TYR B C 1
ATOM 3841 O O . TYR B 1 109 ? -5.23 -22.719 9.289 1 98.06 109 TYR B O 1
ATOM 3849 N N . GLY B 1 110 ? -5.066 -21.016 7.809 1 98.44 110 GLY B N 1
ATOM 3850 C CA . GLY B 1 110 ? -3.994 -20.344 8.523 1 98.44 110 GLY B CA 1
ATOM 3851 C C . GLY B 1 110 ? -4.367 -19.969 9.945 1 98.44 110 GLY B C 1
ATOM 3852 O O . GLY B 1 110 ? -3.59 -20.188 10.875 1 98.44 110 GLY B O 1
ATOM 3853 N N . PHE B 1 111 ? -5.539 -19.359 10.102 1 98.38 111 PHE B N 1
ATOM 3854 C CA . PHE B 1 111 ? -5.977 -18.938 11.43 1 98.38 111 PHE B CA 1
ATOM 3855 C C . PHE B 1 111 ? -6.176 -20.141 12.336 1 98.38 111 PHE B C 1
ATOM 3857 O O . PHE B 1 111 ? -5.836 -20.094 13.523 1 98.38 111 PHE B O 1
ATOM 3864 N N . TRP B 1 112 ? -6.73 -21.219 11.797 1 97.56 112 TRP B N 1
ATOM 3865 C CA . TRP B 1 112 ? -6.902 -22.438 12.57 1 97.56 112 TRP B CA 1
ATOM 3866 C C . TRP B 1 112 ? -5.551 -23.031 12.953 1 97.56 112 TRP B C 1
ATOM 3868 O O . TRP B 1 112 ? -5.312 -23.344 14.125 1 97.56 112 TRP B O 1
ATOM 3878 N N . LYS B 1 113 ? -4.641 -23.141 12.062 1 97.31 113 LYS B N 1
ATOM 3879 C CA . LYS B 1 113 ? -3.346 -23.797 12.234 1 97.31 113 LYS B CA 1
ATOM 3880 C C . LYS B 1 113 ? -2.465 -23.016 13.203 1 97.31 113 LYS B C 1
ATOM 3882 O O . LYS B 1 113 ? -1.805 -23.609 14.062 1 97.31 113 LYS B O 1
ATOM 3887 N N . ILE B 1 114 ? -2.455 -21.719 13.078 1 97.5 114 ILE B N 1
ATOM 3888 C CA . ILE B 1 114 ? -1.498 -20.875 13.789 1 97.5 114 ILE B CA 1
ATOM 3889 C C . ILE B 1 114 ? -2.08 -20.469 15.141 1 97.5 114 ILE B C 1
ATOM 3891 O O . ILE B 1 114 ? -1.362 -20.422 16.141 1 97.5 114 ILE B O 1
ATOM 3895 N N . CYS B 1 115 ? -3.41 -20.172 15.195 1 94.56 115 CYS B N 1
ATOM 3896 C CA . CYS B 1 115 ? -3.932 -19.578 16.422 1 94.56 115 CYS B CA 1
ATOM 3897 C C . CYS B 1 115 ? -5.137 -20.344 16.938 1 94.56 115 CYS B C 1
ATOM 3899 O O . CYS B 1 115 ? -5.711 -20 17.969 1 94.56 115 CYS B O 1
ATOM 3901 N N . GLY B 1 116 ? -5.523 -21.375 16.281 1 96.06 116 GLY B N 1
ATOM 3902 C CA . GLY B 1 116 ? -6.66 -22.156 16.75 1 96.06 116 GLY B CA 1
ATOM 3903 C C . GLY B 1 116 ? -7.973 -21.406 16.641 1 96.06 116 GLY B C 1
ATOM 3904 O O . GLY B 1 116 ? -8.883 -21.625 17.438 1 96.06 116 GLY B O 1
ATOM 3905 N N . ALA B 1 117 ? -8.047 -20.406 15.812 1 97.06 117 ALA B N 1
ATOM 3906 C CA . ALA B 1 117 ? -9.266 -19.625 15.617 1 97.06 117 ALA B CA 1
ATOM 3907 C C . ALA B 1 117 ? -10.125 -20.219 14.508 1 97.06 117 ALA B C 1
ATOM 3909 O O . ALA B 1 117 ? -9.656 -20.422 13.391 1 97.06 117 ALA B O 1
ATOM 3910 N N . ASP B 1 118 ? -11.367 -20.5 14.766 1 96.19 118 ASP B N 1
ATOM 3911 C CA . ASP B 1 118 ? -12.289 -21.047 13.773 1 96.19 118 ASP B CA 1
ATOM 3912 C C . ASP B 1 118 ? -12.984 -19.938 12.992 1 96.19 118 ASP B C 1
ATOM 3914 O O . ASP B 1 118 ? -13.328 -18.906 13.562 1 96.19 118 ASP B O 1
ATOM 3918 N N . ASN B 1 119 ? -13.125 -20.219 11.727 1 95.5 119 ASN B N 1
ATOM 3919 C CA . ASN B 1 119 ? -13.992 -19.359 10.914 1 95.5 119 ASN B CA 1
ATOM 3920 C C . ASN B 1 119 ? -15.469 -19.609 11.211 1 95.5 119 ASN B C 1
ATOM 3922 O O . ASN B 1 119 ? -15.977 -20.703 10.945 1 95.5 119 ASN B O 1
ATOM 3926 N N . VAL B 1 120 ? -16.156 -18.594 11.695 1 95.44 120 VAL B N 1
ATOM 3927 C CA . VAL B 1 120 ? -17.562 -18.781 12.078 1 95.44 120 VAL B CA 1
ATOM 3928 C C . VAL B 1 120 ? -18.453 -17.922 11.195 1 95.44 120 VAL B C 1
ATOM 3930 O O . VAL B 1 120 ? -19.656 -17.812 11.438 1 95.44 120 VAL B O 1
ATOM 3933 N N . GLY B 1 121 ? -17.891 -17.25 10.289 1 95.25 121 GLY B N 1
ATOM 3934 C CA . GLY B 1 121 ? -18.625 -16.406 9.359 1 95.25 121 GLY B CA 1
ATOM 3935 C C . GLY B 1 121 ? -17.844 -16.031 8.125 1 95.25 121 GLY B C 1
ATOM 3936 O O . GLY B 1 121 ? -16.641 -15.734 8.211 1 95.25 121 GLY B O 1
ATOM 3937 N N . PHE B 1 122 ? -18.484 -16.141 7.004 1 95.12 122 PHE B N 1
ATOM 3938 C CA . PHE B 1 122 ? -17.906 -15.805 5.707 1 95.12 122 PHE B CA 1
ATOM 3939 C C . PHE B 1 122 ? -18.906 -15 4.867 1 95.12 122 PHE B C 1
ATOM 3941 O O . PHE B 1 122 ? -20.031 -15.453 4.629 1 95.12 122 PHE B O 1
ATOM 3948 N N . HIS B 1 123 ? -18.438 -13.781 4.488 1 96.38 123 HIS B N 1
ATOM 3949 C CA . HIS B 1 123 ? -19.297 -12.922 3.68 1 96.38 123 HIS B CA 1
ATOM 3950 C C . HIS B 1 123 ? -18.516 -12.312 2.516 1 96.38 123 HIS B C 1
ATOM 3952 O O . HIS B 1 123 ? -17.484 -11.688 2.717 1 96.38 123 HIS B O 1
ATOM 3958 N N . MET B 1 124 ? -19.031 -12.523 1.304 1 96.06 124 MET B N 1
ATOM 3959 C CA . MET B 1 124 ? -18.438 -11.945 0.103 1 96.06 124 MET B CA 1
ATOM 3960 C C . MET B 1 124 ? -19.312 -10.836 -0.468 1 96.06 124 MET B C 1
ATOM 3962 O O . MET B 1 124 ? -20.5 -11.047 -0.721 1 96.06 124 MET B O 1
ATOM 3966 N N . SER B 1 125 ? -18.812 -9.656 -0.481 1 92.69 125 SER B N 1
ATOM 3967 C CA . SER B 1 125 ? -19.422 -8.562 -1.23 1 92.69 125 SER B CA 1
ATOM 3968 C C . SER B 1 125 ? -18.531 -8.141 -2.4 1 92.69 125 SER B C 1
ATOM 3970 O O . SER B 1 125 ? -17.359 -8.539 -2.48 1 92.69 125 SER B O 1
ATOM 3972 N N . PRO B 1 126 ? -19.109 -7.43 -3.363 1 84.81 126 PRO B N 1
ATOM 3973 C CA . PRO B 1 126 ? -18.297 -7.008 -4.512 1 84.81 126 PRO B CA 1
ATOM 3974 C C . PRO B 1 126 ? -17.109 -6.133 -4.105 1 84.81 126 PRO B C 1
ATOM 3976 O O . PRO B 1 126 ? -16.125 -6.066 -4.828 1 84.81 126 PRO B O 1
ATOM 3979 N N . GLU B 1 127 ? -17.172 -5.551 -2.98 1 90.25 127 GLU B N 1
ATOM 3980 C CA . GLU B 1 127 ? -16.141 -4.57 -2.617 1 90.25 127 GLU B CA 1
ATOM 3981 C C . GLU B 1 127 ? -15.148 -5.152 -1.622 1 90.25 127 GLU B C 1
ATOM 3983 O O . GLU B 1 127 ? -13.992 -4.723 -1.567 1 90.25 127 GLU B O 1
ATOM 3988 N N . MET B 1 128 ? -15.664 -6.062 -0.773 1 95.88 128 MET B N 1
ATOM 3989 C CA . MET B 1 128 ? -14.836 -6.586 0.307 1 95.88 128 MET B CA 1
ATOM 3990 C C . MET B 1 128 ? -15.32 -7.965 0.745 1 95.88 128 MET B C 1
ATOM 3992 O O . MET B 1 128 ? -16.5 -8.273 0.633 1 95.88 128 MET B O 1
ATOM 3996 N N . VAL B 1 129 ? -14.422 -8.758 1.157 1 98.25 129 VAL B N 1
ATOM 3997 C CA . VAL B 1 129 ? -14.727 -10.07 1.711 1 98.25 129 VAL B CA 1
ATOM 3998 C C . VAL B 1 129 ? -14.352 -10.109 3.191 1 98.25 129 VAL B C 1
ATOM 4000 O O . VAL B 1 129 ? -13.336 -9.547 3.594 1 98.25 129 VAL B O 1
ATOM 4003 N N . THR B 1 130 ? -15.203 -10.781 4.023 1 98.12 130 THR B N 1
ATOM 4004 C CA . THR B 1 130 ? -14.914 -10.836 5.453 1 98.12 130 THR B CA 1
ATOM 4005 C C . THR B 1 130 ? -15.008 -12.266 5.973 1 98.12 130 THR B C 1
ATOM 4007 O O . THR B 1 130 ? -15.773 -13.078 5.438 1 98.12 130 THR B O 1
ATOM 4010 N N . ILE B 1 131 ? -14.188 -12.57 6.887 1 97.75 131 ILE B N 1
ATOM 4011 C CA . ILE B 1 131 ? -14.305 -13.758 7.723 1 97.75 131 ILE B CA 1
ATOM 4012 C C . ILE B 1 131 ? -14.445 -13.352 9.188 1 97.75 131 ILE B C 1
ATOM 4014 O O . ILE B 1 131 ? -13.781 -12.414 9.641 1 97.75 131 ILE B O 1
ATOM 4018 N N . ASP B 1 132 ? -15.312 -14.008 9.898 1 98.19 132 ASP B N 1
ATOM 4019 C CA . ASP B 1 132 ? -15.445 -13.836 11.336 1 98.19 132 ASP B CA 1
ATOM 4020 C C . ASP B 1 132 ? -14.781 -14.984 12.094 1 98.19 132 ASP B C 1
ATOM 4022 O O . ASP B 1 132 ? -15.078 -16.156 11.836 1 98.19 132 ASP B O 1
ATOM 4026 N N . LEU B 1 133 ? -13.938 -14.641 12.969 1 98.38 133 LEU B N 1
ATOM 4027 C CA . LEU B 1 133 ? -13.195 -15.648 13.727 1 98.38 133 LEU B CA 1
ATOM 4028 C C . LEU B 1 133 ? -13.82 -15.859 15.102 1 98.38 133 LEU B C 1
ATOM 4030 O O . LEU B 1 133 ? -14.375 -14.922 15.688 1 98.38 133 LEU B O 1
ATOM 4034 N N . SER B 1 134 ? -13.688 -17 15.734 1 97.06 134 SER B N 1
ATOM 4035 C CA . SER B 1 134 ? -14.312 -17.422 16.984 1 97.06 134 SER B CA 1
ATOM 4036 C C . SER B 1 134 ? -13.602 -16.812 18.188 1 97.06 134 SER B C 1
ATOM 4038 O O . SER B 1 134 ? -14.102 -16.891 19.312 1 97.06 134 SER B O 1
ATOM 4040 N N . ARG B 1 135 ? -12.484 -16.188 18 1 97.44 135 ARG B N 1
ATOM 4041 C CA . ARG B 1 135 ? -11.734 -15.539 19.078 1 97.44 135 ARG B CA 1
ATOM 4042 C C . ARG B 1 135 ? -10.953 -14.344 18.547 1 97.44 135 ARG B C 1
ATOM 4044 O O . ARG B 1 135 ? -10.727 -14.227 17.344 1 97.44 135 ARG B O 1
ATOM 4051 N N . GLU B 1 136 ? -10.555 -13.57 19.469 1 97.81 136 GLU B N 1
ATOM 4052 C CA . GLU B 1 136 ? -9.711 -12.438 19.094 1 97.81 136 GLU B CA 1
ATOM 4053 C C . GLU B 1 136 ? -8.305 -12.891 18.719 1 97.81 136 GLU B C 1
ATOM 4055 O O . GLU B 1 136 ? -7.758 -13.812 19.328 1 97.81 136 GLU B O 1
ATOM 4060 N N . VAL B 1 137 ? -7.77 -12.242 17.719 1 98.06 137 VAL B N 1
ATOM 4061 C CA . VAL B 1 137 ? -6.406 -12.555 17.297 1 98.06 137 VAL B CA 1
ATOM 4062 C C . VAL B 1 137 ? -5.559 -11.281 17.297 1 98.06 137 VAL B C 1
ATOM 4064 O O . VAL B 1 137 ? -6.086 -10.172 17.172 1 98.06 137 VAL B O 1
ATOM 4067 N N . THR B 1 138 ? -4.262 -11.422 17.438 1 96.62 138 THR B N 1
ATOM 4068 C CA . THR B 1 138 ? -3.342 -10.289 17.516 1 96.62 138 THR B CA 1
ATOM 4069 C C . THR B 1 138 ? -2.85 -9.906 16.125 1 96.62 138 THR B C 1
ATOM 4071 O O . THR B 1 138 ? -3.006 -10.664 15.164 1 96.62 138 THR B O 1
ATOM 4074 N N . SER B 1 139 ? -2.268 -8.727 16.016 1 95.56 139 SER B N 1
ATOM 4075 C CA . SER B 1 139 ? -1.686 -8.258 14.766 1 95.56 139 SER B CA 1
ATOM 4076 C C . SER B 1 139 ? -0.569 -9.188 14.297 1 95.56 139 SER B C 1
ATOM 4078 O O . SER B 1 139 ? -0.39 -9.398 13.102 1 95.56 139 SER B O 1
ATOM 4080 N N . ALA B 1 140 ? 0.183 -9.672 15.211 1 96.75 140 ALA B N 1
ATOM 4081 C CA . ALA B 1 140 ? 1.271 -10.594 14.875 1 96.75 140 ALA B CA 1
ATOM 4082 C C . ALA B 1 140 ? 0.734 -11.891 14.281 1 96.75 140 ALA B C 1
ATOM 4084 O O . ALA B 1 140 ? 1.285 -12.406 13.305 1 96.75 140 ALA B O 1
ATOM 4085 N N . GLU B 1 141 ? -0.315 -12.414 14.859 1 98.25 141 GLU B N 1
ATOM 4086 C CA . GLU B 1 141 ? -0.965 -13.609 14.336 1 98.25 141 GLU B CA 1
ATOM 4087 C C . GLU B 1 141 ? -1.494 -13.375 12.922 1 98.25 141 GLU B C 1
ATOM 4089 O O . GLU B 1 141 ? -1.324 -14.227 12.039 1 98.25 141 GLU B O 1
ATOM 4094 N N . ILE B 1 142 ? -2.117 -12.266 12.742 1 98.25 142 ILE B N 1
ATOM 4095 C CA . ILE B 1 142 ? -2.68 -11.898 11.445 1 98.25 142 ILE B CA 1
ATOM 4096 C C . ILE B 1 142 ? -1.57 -11.859 10.391 1 98.25 142 ILE B C 1
ATOM 4098 O O . ILE B 1 142 ? -1.729 -12.391 9.289 1 98.25 142 ILE B O 1
ATOM 4102 N N . ALA B 1 143 ? -0.46 -11.25 10.781 1 97.44 143 ALA B N 1
ATOM 4103 C CA . ALA B 1 143 ? 0.666 -11.148 9.859 1 97.44 143 ALA B CA 1
ATOM 4104 C C . ALA B 1 143 ? 1.202 -12.531 9.492 1 97.44 143 ALA B C 1
ATOM 4106 O O . ALA B 1 143 ? 1.531 -12.789 8.336 1 97.44 143 ALA B O 1
ATOM 4107 N N . GLN B 1 144 ? 1.301 -13.391 10.414 1 98.31 144 GLN B N 1
ATOM 4108 C CA . GLN B 1 144 ? 1.786 -14.75 10.18 1 98.31 144 GLN B CA 1
ATOM 4109 C C . GLN B 1 144 ? 0.843 -15.523 9.258 1 98.31 144 GLN B C 1
ATOM 4111 O O . GLN B 1 144 ? 1.291 -16.25 8.375 1 98.31 144 GLN B O 1
ATOM 4116 N N . VAL B 1 145 ? -0.452 -15.375 9.5 1 98.69 145 VAL B N 1
ATOM 4117 C CA . VAL B 1 145 ? -1.454 -16.078 8.703 1 98.69 145 VAL B CA 1
ATOM 4118 C C . VAL B 1 145 ? -1.407 -15.57 7.258 1 98.69 145 VAL B C 1
ATOM 4120 O O . VAL B 1 145 ? -1.462 -16.359 6.316 1 98.69 145 VAL B O 1
ATOM 4123 N N . GLU B 1 146 ? -1.349 -14.273 7.117 1 98.62 146 GLU B N 1
ATOM 4124 C CA . GLU B 1 146 ? -1.256 -13.703 5.781 1 98.62 146 GLU B CA 1
ATOM 4125 C C . GLU B 1 146 ? -0.022 -14.211 5.043 1 98.62 146 GLU B C 1
ATOM 4127 O O . GLU B 1 146 ? -0.098 -14.562 3.863 1 98.62 146 GLU B O 1
ATOM 4132 N N . ALA B 1 147 ? 1.098 -14.266 5.746 1 98.25 147 ALA B N 1
ATOM 4133 C CA . ALA B 1 147 ? 2.34 -14.758 5.16 1 98.25 147 ALA B CA 1
ATOM 4134 C C . ALA B 1 147 ? 2.207 -16.219 4.75 1 98.25 147 ALA B C 1
ATOM 4136 O O . ALA B 1 147 ? 2.633 -16.609 3.66 1 98.25 147 ALA B O 1
ATOM 4137 N N . LEU B 1 148 ? 1.606 -17.016 5.551 1 98.56 148 LEU B N 1
ATOM 4138 C CA . LEU B 1 148 ? 1.422 -18.422 5.262 1 98.56 148 LEU B CA 1
ATOM 4139 C C . LEU B 1 148 ? 0.528 -18.625 4.043 1 98.56 148 LEU B C 1
ATOM 4141 O O . LEU B 1 148 ? 0.827 -19.438 3.174 1 98.56 148 LEU B O 1
ATOM 4145 N N . ALA B 1 149 ? -0.586 -17.938 4.047 1 98.75 149 ALA B N 1
ATOM 4146 C CA . ALA B 1 149 ? -1.509 -18.031 2.918 1 98.75 149 ALA B CA 1
ATOM 4147 C C . ALA B 1 149 ? -0.81 -17.688 1.606 1 98.75 149 ALA B C 1
ATOM 4149 O O . ALA B 1 149 ? -0.965 -18.391 0.608 1 98.75 149 ALA B O 1
ATOM 4150 N N . ASN B 1 150 ? -0.032 -16.641 1.636 1 98.81 150 ASN B N 1
ATOM 4151 C CA . ASN B 1 150 ? 0.656 -16.234 0.417 1 98.81 150 ASN B CA 1
ATOM 4152 C C . ASN B 1 150 ? 1.766 -17.203 0.042 1 98.81 150 ASN B C 1
ATOM 4154 O O . ASN B 1 150 ? 2.035 -17.422 -1.141 1 98.81 150 ASN B O 1
ATOM 4158 N N . LEU B 1 151 ? 2.371 -17.797 1.045 1 98.5 151 LEU B N 1
ATOM 4159 C CA . LEU B 1 151 ? 3.332 -18.859 0.752 1 98.5 151 LEU B CA 1
ATOM 4160 C C . LEU B 1 151 ? 2.666 -20 -0.001 1 98.5 151 LEU B C 1
ATOM 4162 O O . LEU B 1 151 ? 3.195 -20.484 -1.008 1 98.5 151 LEU B O 1
ATOM 4166 N N . HIS B 1 152 ? 1.514 -20.422 0.449 1 98.75 152 HIS B N 1
ATOM 4167 C CA . HIS B 1 152 ? 0.779 -21.5 -0.211 1 98.75 152 HIS B CA 1
ATOM 4168 C C . HIS B 1 152 ? 0.375 -21.094 -1.627 1 98.75 152 HIS B C 1
ATOM 4170 O O . HIS B 1 152 ? 0.365 -21.938 -2.533 1 98.75 152 HIS B O 1
ATOM 4176 N N . ILE B 1 153 ? -0.014 -19.859 -1.794 1 98.81 153 ILE B N 1
ATOM 4177 C CA . ILE B 1 153 ? -0.353 -19.344 -3.115 1 98.81 153 ILE B CA 1
ATOM 4178 C C . ILE B 1 153 ? 0.86 -19.453 -4.039 1 98.81 153 ILE B C 1
ATOM 4180 O O . ILE B 1 153 ? 0.763 -19.984 -5.145 1 98.81 153 ILE B O 1
ATOM 4184 N N . GLN B 1 154 ? 2.018 -19.047 -3.545 1 98.56 154 GLN B N 1
ATOM 4185 C CA . GLN B 1 154 ? 3.232 -18.984 -4.352 1 98.56 154 GLN B CA 1
ATOM 4186 C C . GLN B 1 154 ? 3.789 -20.391 -4.617 1 98.56 154 GLN B C 1
ATOM 4188 O O . GLN B 1 154 ? 4.508 -20.594 -5.594 1 98.56 154 GLN B O 1
ATOM 4193 N N . GLU B 1 155 ? 3.418 -21.297 -3.822 1 98.38 155 GLU B N 1
ATOM 4194 C CA . GLU B 1 155 ? 3.834 -22.688 -4.039 1 98.38 155 GLU B CA 1
ATOM 4195 C C . GLU B 1 155 ? 2.967 -23.359 -5.098 1 98.38 155 GLU B C 1
ATOM 4197 O O . GLU B 1 155 ? 3.24 -24.5 -5.5 1 98.38 155 GLU B O 1
ATOM 4202 N N . ASN B 1 156 ? 1.942 -22.672 -5.5 1 98.62 156 ASN B N 1
ATOM 4203 C CA . ASN B 1 156 ? 1.1 -23.156 -6.594 1 98.62 156 ASN B CA 1
ATOM 4204 C C . ASN B 1 156 ? 0.596 -24.562 -6.332 1 98.62 156 ASN B C 1
ATOM 4206 O O . ASN B 1 156 ? 0.749 -25.453 -7.18 1 98.62 156 ASN B O 1
ATOM 4210 N N . ARG B 1 157 ? -0.026 -24.719 -5.258 1 98.62 157 ARG B N 1
ATOM 4211 C CA . ARG B 1 157 ? -0.493 -26.016 -4.809 1 98.62 157 ARG B CA 1
ATOM 4212 C C . ARG B 1 157 ? -1.754 -26.438 -5.559 1 98.62 157 ARG B C 1
ATOM 4214 O O . ARG B 1 157 ? -2.633 -25.609 -5.816 1 98.62 157 ARG B O 1
ATOM 4221 N N . PRO B 1 158 ? -1.874 -27.75 -5.848 1 98.5 158 PRO B N 1
ATOM 4222 C CA . PRO B 1 158 ? -3.09 -28.234 -6.504 1 98.5 158 PRO B CA 1
ATOM 4223 C C . PRO B 1 158 ? -4.32 -28.156 -5.605 1 98.5 158 PRO B C 1
ATOM 4225 O O . PRO B 1 158 ? -4.223 -28.375 -4.395 1 98.5 158 PRO B O 1
ATOM 4228 N N . ILE B 1 159 ? -5.41 -27.828 -6.18 1 98.31 159 ILE B N 1
ATOM 4229 C CA . ILE B 1 159 ? -6.711 -27.828 -5.52 1 98.31 159 ILE B CA 1
ATOM 4230 C C . ILE B 1 159 ? -7.617 -28.875 -6.164 1 98.31 159 ILE B C 1
ATOM 4232 O O . ILE B 1 159 ? -7.801 -28.875 -7.383 1 98.31 159 ILE B O 1
ATOM 4236 N N . LYS B 1 160 ? -8.117 -29.734 -5.309 1 96.31 160 LYS B N 1
ATOM 4237 C CA . LYS B 1 160 ? -9 -30.781 -5.801 1 96.31 160 LYS B CA 1
ATOM 4238 C C . LYS B 1 160 ? -10.367 -30.719 -5.129 1 96.31 160 LYS B C 1
ATOM 4240 O O . LYS B 1 160 ? -10.461 -30.469 -3.928 1 96.31 160 LYS B O 1
ATOM 4245 N N . ALA B 1 161 ? -11.344 -30.844 -5.945 1 94.62 161 ALA B N 1
ATOM 4246 C CA . ALA B 1 161 ? -12.719 -30.938 -5.453 1 94.62 161 ALA B CA 1
ATOM 4247 C C . ALA B 1 161 ? -13.312 -32.312 -5.773 1 94.62 161 ALA B C 1
ATOM 4249 O O . ALA B 1 161 ? -13.258 -32.75 -6.922 1 94.62 161 ALA B O 1
ATOM 4250 N N . GLU B 1 162 ? -13.852 -32.969 -4.719 1 93.38 162 GLU B N 1
ATOM 4251 C CA . GLU B 1 162 ? -14.398 -34.312 -4.93 1 93.38 162 GLU B CA 1
ATOM 4252 C C . GLU B 1 162 ? -15.617 -34.531 -4.047 1 93.38 162 GLU B C 1
ATOM 4254 O O . GLU B 1 162 ? -15.688 -34.031 -2.922 1 93.38 162 GLU B O 1
ATOM 4259 N N . TRP B 1 163 ? -16.531 -35.25 -4.676 1 94 163 TRP B N 1
ATOM 4260 C CA . TRP B 1 163 ? -17.656 -35.75 -3.875 1 94 163 TRP B CA 1
ATOM 4261 C C . TRP B 1 163 ? -17.266 -37 -3.113 1 94 163 TRP B C 1
ATOM 4263 O O . TRP B 1 163 ? -16.609 -37.906 -3.664 1 94 163 TRP B O 1
ATOM 4273 N N . MET B 1 164 ? -17.625 -37.062 -1.805 1 93.44 164 MET B N 1
ATOM 4274 C CA . MET B 1 164 ? -17.344 -38.25 -1 1 93.44 164 MET B CA 1
ATOM 4275 C C . MET B 1 164 ? -18.344 -38.375 0.143 1 93.44 164 MET B C 1
ATOM 4277 O O . MET B 1 164 ? -19.141 -37.469 0.39 1 93.44 164 MET B O 1
ATOM 4281 N N . GLU B 1 165 ? -18.312 -39.562 0.746 1 93.75 165 GLU B N 1
ATOM 4282 C CA . GLU B 1 165 ? -19.203 -39.781 1.883 1 93.75 165 GLU B CA 1
ATOM 4283 C C . GLU B 1 165 ? -18.812 -38.906 3.072 1 93.75 165 GLU B C 1
ATOM 4285 O O . GLU B 1 165 ? -17.625 -38.688 3.303 1 93.75 165 GLU B O 1
ATOM 4290 N N . ALA B 1 166 ? -19.828 -38.594 3.754 1 92.06 166 ALA B N 1
ATOM 4291 C CA . ALA B 1 166 ? -19.625 -37.688 4.887 1 92.06 166 ALA B CA 1
ATOM 4292 C C . ALA B 1 166 ? -18.578 -38.25 5.848 1 92.06 166 ALA B C 1
ATOM 4294 O O . ALA B 1 166 ? -17.766 -37.5 6.391 1 92.06 166 ALA B O 1
ATOM 4295 N N . GLU B 1 167 ? -18.578 -39.5 6.031 1 91.25 167 GLU B N 1
ATOM 4296 C CA . GLU B 1 167 ? -17.641 -40.125 6.941 1 91.25 167 GLU B CA 1
ATOM 4297 C C . GLU B 1 167 ? -16.203 -39.938 6.449 1 91.25 167 GLU B C 1
ATOM 4299 O O . GLU B 1 167 ? -15.305 -39.625 7.234 1 91.25 167 GLU B O 1
ATOM 4304 N N . LYS B 1 168 ? -16.016 -40.156 5.254 1 91.75 168 LYS B N 1
ATOM 4305 C CA . LYS B 1 168 ? -14.695 -39.969 4.656 1 91.75 168 LYS B CA 1
ATOM 4306 C C . LYS B 1 168 ? -1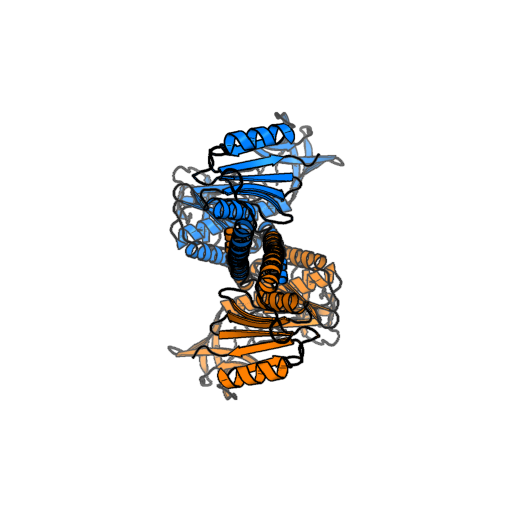4.297 -38.5 4.688 1 91.75 168 LYS B C 1
ATOM 4308 O O . LYS B 1 168 ? -13.141 -38.156 4.949 1 91.75 168 LYS B O 1
ATOM 4313 N N . ALA B 1 169 ? -15.258 -37.656 4.383 1 91.44 169 ALA B N 1
ATOM 4314 C CA . ALA B 1 169 ? -15.031 -36.219 4.383 1 91.44 169 ALA B CA 1
ATOM 4315 C C . ALA B 1 169 ? -14.562 -35.75 5.754 1 91.44 169 ALA B C 1
ATOM 4317 O O . ALA B 1 169 ? -13.695 -34.875 5.848 1 91.44 169 ALA B O 1
ATOM 4318 N N . ALA B 1 170 ? -15.141 -36.281 6.73 1 90.56 170 ALA B N 1
ATOM 4319 C CA . ALA B 1 170 ? -14.766 -35.906 8.094 1 90.56 170 ALA B CA 1
ATOM 4320 C C . ALA B 1 170 ? -13.305 -36.25 8.367 1 90.56 170 ALA B C 1
ATOM 4322 O O . ALA B 1 170 ? -12.617 -35.5 9.078 1 90.56 170 ALA B O 1
ATOM 4323 N N . LYS B 1 171 ? -12.828 -37.281 7.785 1 89.81 171 LYS B N 1
ATOM 4324 C CA . LYS B 1 171 ? -11.445 -37.688 7.969 1 89.81 171 LYS B CA 1
ATOM 4325 C C . LYS B 1 171 ? -10.492 -36.812 7.164 1 89.81 171 LYS B C 1
ATOM 4327 O O . LYS B 1 171 ? -9.328 -36.656 7.547 1 89.81 171 LYS B O 1
ATOM 4332 N N . CYS B 1 172 ? -10.93 -36.281 6.109 1 87.94 172 CYS B N 1
ATOM 4333 C CA . CYS B 1 172 ? -10.117 -35.469 5.211 1 87.94 172 CYS B CA 1
ATOM 4334 C C . CYS B 1 172 ? -10.039 -34.031 5.703 1 87.94 172 CYS B C 1
ATOM 4336 O O . CYS B 1 172 ? -9.117 -33.281 5.352 1 87.94 172 CYS B O 1
ATOM 4338 N N . ALA B 1 173 ? -11.078 -33.688 6.449 1 87.12 173 ALA B N 1
ATOM 4339 C CA . ALA B 1 173 ? -11.18 -32.281 6.867 1 87.12 173 ALA B CA 1
ATOM 4340 C C . ALA B 1 173 ? -10.016 -31.891 7.77 1 87.12 173 ALA B C 1
ATOM 4342 O O . ALA B 1 173 ? -9.617 -32.656 8.648 1 87.12 173 ALA B O 1
ATOM 4343 N N . THR B 1 174 ? -9.453 -30.734 7.379 1 87.5 174 THR B N 1
ATOM 4344 C CA . THR B 1 174 ? -8.32 -30.266 8.164 1 87.5 174 THR B CA 1
ATOM 4345 C C . THR B 1 174 ? -8.797 -29.422 9.344 1 87.5 174 THR B C 1
ATOM 4347 O O . THR B 1 174 ? -8.102 -29.281 10.352 1 87.5 174 THR B O 1
ATOM 4350 N N . ARG B 1 175 ? -9.945 -28.781 9.133 1 87.12 175 ARG B N 1
ATOM 4351 C CA . ARG B 1 175 ? -10.555 -27.984 10.195 1 87.12 175 ARG B CA 1
ATOM 4352 C C . ARG B 1 175 ? -11.844 -28.625 10.688 1 87.12 175 ARG B C 1
ATOM 4354 O O . ARG B 1 175 ? -12.195 -29.734 10.281 1 87.12 175 ARG B O 1
ATOM 4361 N N . LYS B 1 176 ? -12.57 -27.859 11.516 1 76.31 176 LYS B N 1
ATOM 4362 C CA . LYS B 1 176 ? -13.773 -28.406 12.141 1 76.31 176 LYS B CA 1
ATOM 4363 C C . LYS B 1 176 ? -14.797 -28.828 11.086 1 76.31 176 LYS B C 1
ATOM 4365 O O . LYS B 1 176 ? -15.094 -28.062 10.164 1 76.31 176 LYS B O 1
ATOM 4370 N N . PHE B 1 177 ? -15.148 -30.094 11.195 1 82.25 177 PHE B N 1
ATOM 4371 C CA . PHE B 1 177 ? -16.141 -30.656 10.289 1 82.25 177 PHE B CA 1
ATOM 4372 C C . PHE B 1 177 ? -17.531 -30.578 10.906 1 82.25 177 PHE B C 1
ATOM 4374 O O . PHE B 1 177 ? -17.703 -30.812 12.102 1 82.25 177 PHE B O 1
ATOM 4381 N N . ASN B 1 178 ? -18.484 -30.172 10.133 1 78.56 178 ASN B N 1
ATOM 4382 C CA . ASN B 1 178 ? -19.875 -30.219 10.57 1 78.56 178 ASN B CA 1
ATOM 4383 C C . ASN B 1 178 ? -20.391 -31.641 10.664 1 78.56 178 ASN B C 1
ATOM 4385 O O . ASN B 1 178 ? -20.688 -32.281 9.641 1 78.56 178 ASN B O 1
ATOM 4389 N N . ASP B 1 179 ? -20.703 -32.062 11.805 1 80.06 179 ASP B N 1
ATOM 4390 C CA . ASP B 1 179 ? -21.094 -33.469 12.039 1 80.06 179 ASP B CA 1
ATOM 4391 C C . ASP B 1 179 ? -22.547 -33.719 11.617 1 80.06 179 ASP B C 1
ATOM 4393 O O . ASP B 1 179 ? -23 -34.844 11.602 1 80.06 179 ASP B O 1
ATOM 4397 N N . LYS B 1 180 ? -23.297 -32.719 11.406 1 80 180 LYS B N 1
ATOM 4398 C CA . LYS B 1 180 ? -24.703 -32.875 11.016 1 80 180 LYS B CA 1
ATOM 4399 C C . LYS B 1 180 ? -24.828 -33.281 9.547 1 80 180 LYS B C 1
ATOM 4401 O O . LYS B 1 180 ? -25.906 -33.656 9.086 1 80 180 LYS B O 1
ATOM 4406 N N . LEU B 1 181 ? -23.641 -33.156 8.766 1 83.56 181 LEU B N 1
ATOM 4407 C CA . LEU B 1 181 ? -23.656 -33.5 7.344 1 83.56 181 LEU B CA 1
ATOM 4408 C C . LEU B 1 181 ? -23.719 -35 7.137 1 83.56 181 LEU B C 1
ATOM 4410 O O . LEU B 1 181 ? -23 -35.75 7.809 1 83.56 181 LEU B O 1
ATOM 4414 N N . THR B 1 182 ? -24.75 -35.438 6.273 1 86.62 182 THR B N 1
ATOM 4415 C CA . THR B 1 182 ? -24.922 -36.844 5.945 1 86.62 182 THR B CA 1
ATOM 4416 C C . THR B 1 182 ? -24.938 -37.031 4.43 1 86.62 182 THR B C 1
ATOM 4418 O O . THR B 1 182 ? -25.141 -36.094 3.676 1 86.62 182 THR B O 1
ATOM 4421 N N . GLY B 1 183 ? -24.594 -38.219 4.078 1 90.25 183 GLY B N 1
ATOM 4422 C CA . GLY B 1 183 ? -24.625 -38.531 2.656 1 90.25 183 GLY B CA 1
ATOM 4423 C C . GLY B 1 183 ? -23.391 -38.062 1.911 1 90.25 183 GLY B C 1
ATOM 4424 O O . GLY B 1 183 ? -22.297 -38.031 2.471 1 90.25 183 GLY B O 1
ATOM 4425 N N . SER B 1 184 ? -23.578 -37.844 0.59 1 92 184 SER B N 1
ATOM 4426 C CA . SER B 1 184 ? -22.469 -37.406 -0.259 1 92 184 SER B CA 1
ATOM 4427 C C . SER B 1 184 ? -22.25 -35.875 -0.161 1 92 184 SER B C 1
ATOM 4429 O O . SER B 1 184 ? -23.188 -35.125 -0.35 1 92 184 SER B O 1
ATOM 4431 N N . VAL B 1 185 ? -21.016 -35.562 0.245 1 91.94 185 VAL B N 1
ATOM 4432 C CA . VAL B 1 185 ? -20.688 -34.156 0.373 1 91.94 185 VAL B CA 1
ATOM 4433 C C . VAL B 1 185 ? -19.5 -33.812 -0.514 1 91.94 185 VAL B C 1
ATOM 4435 O O . VAL B 1 185 ? -18.672 -34.688 -0.818 1 91.94 185 VAL B O 1
ATOM 4438 N N . ARG B 1 186 ? -19.5 -32.562 -0.939 1 93.12 186 ARG B N 1
ATOM 4439 C CA . ARG B 1 186 ? -18.391 -32.094 -1.764 1 93.12 186 ARG B CA 1
ATOM 4440 C C . ARG B 1 186 ? -17.266 -31.531 -0.902 1 93.12 186 ARG B C 1
ATOM 4442 O O . ARG B 1 186 ? -17.516 -30.641 -0.076 1 93.12 186 ARG B O 1
ATOM 4449 N N . VAL B 1 187 ? -16.047 -32.094 -1.115 1 94.75 187 VAL B N 1
ATOM 4450 C CA . VAL B 1 187 ? -14.891 -31.625 -0.341 1 94.75 187 VAL B CA 1
ATOM 4451 C C . VAL B 1 187 ? -13.883 -30.953 -1.263 1 94.75 187 VAL B C 1
ATOM 4453 O O . VAL B 1 187 ? -13.547 -31.484 -2.32 1 94.75 187 VAL B O 1
ATOM 4456 N N . VAL B 1 188 ? -13.492 -29.766 -0.917 1 95.81 188 VAL B N 1
ATOM 4457 C CA . VAL B 1 188 ? -12.406 -29.047 -1.588 1 95.81 188 VAL B CA 1
ATOM 4458 C C . VAL B 1 188 ? -11.125 -29.188 -0.774 1 95.81 188 VAL B C 1
ATOM 4460 O O . VAL B 1 188 ? -11.094 -28.844 0.412 1 95.81 188 VAL B O 1
ATOM 4463 N N . GLN B 1 189 ? -10.102 -29.672 -1.454 1 97.06 189 GLN B N 1
ATOM 4464 C CA . GLN B 1 189 ? -8.836 -29.922 -0.775 1 97.06 189 GLN B CA 1
ATOM 4465 C C . GLN B 1 189 ? -7.691 -29.156 -1.45 1 97.06 189 GLN B C 1
ATOM 4467 O O . GLN B 1 189 ? -7.473 -29.297 -2.656 1 97.06 189 GLN B O 1
ATOM 4472 N N . ILE B 1 190 ? -7.051 -28.328 -0.708 1 98.06 190 ILE B N 1
ATOM 4473 C CA . ILE B 1 190 ? -5.781 -27.75 -1.117 1 98.06 190 ILE B CA 1
ATOM 4474 C C . ILE B 1 190 ? -4.625 -28.594 -0.595 1 98.06 190 ILE B C 1
ATOM 4476 O O . ILE B 1 190 ? -4.48 -28.781 0.616 1 98.06 190 ILE B O 1
ATOM 4480 N N . GLU B 1 191 ? -3.82 -29.078 -1.459 1 97.56 191 GLU B N 1
ATOM 4481 C CA . GLU B 1 191 ? -2.775 -30.031 -1.098 1 97.56 191 GLU B CA 1
ATOM 4482 C C . GLU B 1 191 ? -1.881 -29.469 0.007 1 97.56 191 GLU B C 1
ATOM 4484 O O . GLU B 1 191 ? -1.296 -28.391 -0.142 1 97.56 191 GLU B O 1
ATOM 4489 N N . GLY B 1 192 ? -1.775 -30.266 1.145 1 96 192 GLY B N 1
ATOM 4490 C CA . GLY B 1 192 ? -0.908 -29.891 2.248 1 96 192 GLY B CA 1
ATOM 4491 C C . GLY B 1 192 ? -1.412 -28.672 3.01 1 96 192 GLY B C 1
ATOM 4492 O O . GLY B 1 192 ? -0.657 -28.047 3.75 1 96 192 GLY B O 1
ATOM 4493 N N . SER B 1 193 ? -2.602 -28.359 2.816 1 96.44 193 SER B N 1
ATOM 4494 C CA . SER B 1 193 ? -3.195 -27.172 3.422 1 96.44 193 SER B CA 1
ATOM 4495 C C . SER B 1 193 ? -4.633 -27.438 3.861 1 96.44 193 SER B C 1
ATOM 4497 O O . SER B 1 193 ? -4.883 -28.328 4.676 1 96.44 193 SER B O 1
ATOM 4499 N N . ASP B 1 194 ? -5.59 -26.719 3.305 1 95.19 194 ASP B N 1
ATOM 4500 C CA . ASP B 1 194 ? -6.984 -26.734 3.738 1 95.19 194 ASP B CA 1
ATOM 4501 C C . ASP B 1 194 ? -7.75 -27.875 3.057 1 95.19 194 ASP B C 1
ATOM 4503 O O . ASP B 1 194 ? -7.508 -28.172 1.888 1 95.19 194 ASP B O 1
ATOM 4507 N N . ALA B 1 195 ? -8.617 -28.516 3.805 1 95.69 195 ALA B N 1
ATOM 4508 C CA . ALA B 1 195 ? -9.617 -29.453 3.287 1 95.69 195 ALA B CA 1
ATOM 4509 C C . ALA B 1 195 ? -10.945 -29.297 4.02 1 95.69 195 ALA B C 1
ATOM 4511 O O . ALA B 1 195 ? -11.008 -29.453 5.242 1 95.69 195 ALA B O 1
ATOM 4512 N N . CYS B 1 196 ? -11.961 -28.938 3.303 1 93.56 196 CYS B N 1
ATOM 4513 C CA . CYS B 1 196 ? -13.25 -28.734 3.945 1 93.56 196 CYS B CA 1
ATOM 4514 C C . CYS B 1 196 ? -14.391 -28.938 2.955 1 93.56 196 CYS B C 1
ATOM 4516 O O . CYS B 1 196 ? -14.164 -29.031 1.748 1 93.56 196 CYS B O 1
ATOM 4518 N N . THR B 1 197 ? -15.57 -29.125 3.508 1 92.25 197 THR B N 1
ATOM 4519 C CA . THR B 1 197 ? -16.766 -29.188 2.668 1 92.25 197 THR B CA 1
ATOM 4520 C C . THR B 1 197 ? -17.094 -27.828 2.086 1 92.25 197 THR B C 1
ATOM 4522 O O . THR B 1 197 ? -17.109 -26.828 2.809 1 92.25 197 THR B O 1
ATOM 4525 N N . CYS B 1 198 ? -17.281 -27.812 0.785 1 91.81 198 CYS B N 1
ATOM 4526 C CA . CYS B 1 198 ? -17.578 -26.547 0.134 1 91.81 198 CYS B CA 1
ATOM 4527 C C . CYS B 1 198 ? -18.281 -26.781 -1.2 1 91.81 198 CYS B C 1
ATOM 4529 O O . CYS B 1 198 ? -17.906 -27.672 -1.959 1 91.81 198 CYS B O 1
ATOM 4531 N N . CYS B 1 199 ? -19.25 -25.922 -1.441 1 90.94 199 CYS B N 1
ATOM 4532 C CA . CYS B 1 199 ? -20 -26.078 -2.68 1 90.94 199 CYS B CA 1
ATOM 4533 C C . CYS B 1 199 ? -19.531 -25.078 -3.729 1 90.94 199 CYS B C 1
ATOM 4535 O O . CYS B 1 199 ? -19.969 -25.109 -4.879 1 90.94 199 CYS B O 1
ATOM 4537 N N . GLY B 1 200 ? -18.641 -24.188 -3.336 1 93.12 200 GLY B N 1
ATOM 4538 C CA . GLY B 1 200 ? -18.234 -23.125 -4.227 1 93.12 200 GLY B CA 1
ATOM 4539 C C . GLY B 1 200 ? -17.219 -23.547 -5.27 1 93.12 200 GLY B C 1
ATOM 4540 O O . GLY B 1 200 ? -16.766 -24.703 -5.258 1 93.12 200 GLY B O 1
ATOM 4541 N N . THR B 1 201 ? -16.922 -22.609 -6.219 1 96 201 THR B N 1
ATOM 4542 C CA . THR B 1 201 ? -15.922 -22.844 -7.25 1 96 201 THR B CA 1
ATOM 4543 C C . THR B 1 201 ? -14.555 -22.344 -6.793 1 96 201 THR B C 1
ATOM 4545 O O . THR B 1 201 ? -14.461 -21.312 -6.125 1 96 201 THR B O 1
ATOM 4548 N N . HIS B 1 202 ? -13.508 -23.141 -7.105 1 97.69 202 HIS B N 1
ATOM 4549 C CA . HIS B 1 202 ? -12.133 -22.812 -6.754 1 97.69 202 HIS B CA 1
ATOM 4550 C C . HIS B 1 202 ? -11.203 -22.984 -7.949 1 97.69 202 HIS B C 1
ATOM 4552 O O . HIS B 1 202 ? -11.438 -23.844 -8.805 1 97.69 202 HIS B O 1
ATOM 4558 N N . PRO B 1 203 ? -10.172 -22.141 -8.016 1 98.06 203 PRO B N 1
ATOM 4559 C CA . PRO B 1 203 ? -9.188 -22.422 -9.062 1 98.06 203 PRO B CA 1
ATOM 4560 C C . PRO B 1 203 ? -8.492 -23.766 -8.883 1 98.06 203 PRO B C 1
ATOM 4562 O O . PRO B 1 203 ? -8.453 -24.297 -7.77 1 98.06 203 PRO B O 1
ATOM 4565 N N . PRO B 1 204 ? -7.949 -24.312 -9.938 1 98.12 204 PRO B N 1
ATOM 4566 C CA . PRO B 1 204 ? -7.297 -25.625 -9.836 1 98.12 204 PRO B CA 1
ATOM 4567 C C . PRO B 1 204 ? -5.957 -25.562 -9.109 1 98.12 204 PRO B C 1
ATOM 4569 O O . PRO B 1 204 ? -5.449 -26.578 -8.656 1 98.12 204 PRO B O 1
ATOM 4572 N N . MET B 1 205 ? -5.297 -24.375 -9.109 1 98.69 205 MET B N 1
ATOM 4573 C CA . MET B 1 205 ? -4.016 -24.156 -8.453 1 98.69 205 MET B CA 1
ATOM 4574 C C . MET B 1 205 ? -4.059 -22.891 -7.598 1 98.69 205 MET B C 1
ATOM 4576 O O . MET B 1 205 ? -4.652 -21.891 -7.996 1 98.69 205 MET B O 1
ATOM 4580 N N . THR B 1 206 ? -3.367 -22.984 -6.465 1 98.88 206 THR B N 1
ATOM 4581 C CA . THR B 1 206 ? -3.406 -21.844 -5.555 1 98.88 206 THR B CA 1
ATOM 4582 C C . THR B 1 206 ? -2.738 -20.625 -6.188 1 98.88 206 THR B C 1
ATOM 4584 O O . THR B 1 206 ? -3.084 -19.5 -5.867 1 98.88 206 THR B O 1
ATOM 4587 N N . GLY B 1 207 ? -1.799 -20.875 -7.145 1 98.81 207 GLY B N 1
ATOM 4588 C CA . GLY B 1 207 ? -1.115 -19.766 -7.781 1 98.81 207 GLY B CA 1
ATOM 4589 C C . GLY B 1 207 ? -2.055 -18.828 -8.523 1 98.81 207 GLY B C 1
ATOM 4590 O O . GLY B 1 207 ? -1.752 -17.656 -8.703 1 98.81 207 GLY B O 1
ATOM 4591 N N . MET B 1 208 ? -3.191 -19.328 -8.93 1 98.81 208 MET B N 1
ATOM 4592 C CA . MET B 1 208 ? -4.16 -18.547 -9.688 1 98.81 208 MET B CA 1
ATOM 4593 C C . MET B 1 208 ? -4.84 -17.516 -8.797 1 98.81 208 MET B C 1
ATOM 4595 O O . MET B 1 208 ? -5.5 -16.594 -9.297 1 98.81 208 MET B O 1
ATOM 4599 N N . VAL B 1 209 ? -4.625 -17.609 -7.465 1 98.75 209 VAL B N 1
ATOM 4600 C CA . VAL B 1 209 ? -5.195 -16.641 -6.531 1 98.75 209 VAL B CA 1
ATOM 4601 C C . VAL B 1 209 ? -4.43 -15.328 -6.621 1 98.75 209 VAL B C 1
ATOM 4603 O O . VAL B 1 209 ? -5 -14.25 -6.391 1 98.75 209 VAL B O 1
ATOM 4606 N N . GLY B 1 210 ? -3.125 -15.391 -6.988 1 98.44 210 GLY B N 1
ATOM 4607 C CA . GLY B 1 210 ? -2.295 -14.203 -7.09 1 98.44 210 GLY B CA 1
ATOM 4608 C C . GLY B 1 210 ? -1.717 -13.766 -5.758 1 98.44 210 GLY B C 1
ATOM 4609 O O . GLY B 1 210 ? -0.55 -14.031 -5.461 1 98.44 210 GLY B O 1
ATOM 4610 N N . LEU B 1 211 ? -2.566 -13.258 -4.926 1 98.69 211 LEU B N 1
ATOM 4611 C CA . LEU B 1 211 ? -2.211 -12.867 -3.568 1 98.69 211 LEU B CA 1
ATOM 4612 C C . LEU B 1 211 ? -3.453 -12.766 -2.689 1 98.69 211 LEU B C 1
ATOM 4614 O O . LEU B 1 211 ? -4.574 -12.695 -3.197 1 98.69 211 LEU B O 1
ATOM 4618 N N . VAL B 1 212 ? -3.225 -12.836 -1.438 1 98.75 212 VAL B N 1
ATOM 4619 C CA . VAL B 1 212 ? -4.242 -12.445 -0.469 1 98.75 212 VAL B CA 1
ATOM 4620 C C . VAL B 1 212 ? -3.705 -11.32 0.416 1 98.75 212 VAL B C 1
ATOM 4622 O O . VAL B 1 212 ? -2.551 -11.359 0.845 1 98.75 212 VAL B O 1
ATOM 4625 N N . LYS B 1 213 ? -4.449 -10.266 0.588 1 98.69 213 LYS B N 1
ATOM 4626 C CA . LYS B 1 213 ? -4.082 -9.156 1.459 1 98.69 213 LYS B CA 1
ATOM 4627 C C . LYS B 1 213 ? -5.18 -8.875 2.486 1 98.69 213 LYS B C 1
ATOM 4629 O O . LYS B 1 213 ? -6.344 -8.695 2.127 1 98.69 213 LYS B O 1
ATOM 4634 N N . ILE B 1 214 ? -4.812 -8.961 3.721 1 98.5 214 ILE B N 1
ATOM 4635 C CA . ILE B 1 214 ? -5.703 -8.539 4.793 1 98.5 214 ILE B CA 1
ATOM 4636 C C . ILE B 1 214 ? -5.574 -7.031 5.008 1 98.5 214 ILE B C 1
ATOM 4638 O O . ILE B 1 214 ? -4.508 -6.535 5.371 1 98.5 214 ILE B O 1
ATOM 4642 N N . PHE B 1 215 ? -6.645 -6.277 4.863 1 96.69 215 PHE B N 1
ATOM 4643 C CA . PHE B 1 215 ? -6.59 -4.82 4.891 1 96.69 215 PHE B CA 1
ATOM 4644 C C . PHE B 1 215 ? -6.977 -4.293 6.266 1 96.69 215 PHE B C 1
ATOM 4646 O O . PHE B 1 215 ? -6.539 -3.211 6.664 1 96.69 215 PHE B O 1
ATOM 4653 N N . LYS B 1 216 ? -7.832 -5 6.945 1 94.38 216 LYS B N 1
ATOM 4654 C CA . LYS B 1 216 ? -8.391 -4.512 8.203 1 94.38 216 LYS B CA 1
ATOM 4655 C C . LYS B 1 216 ? -8.82 -5.672 9.102 1 94.38 216 LYS B C 1
ATOM 4657 O O . LYS B 1 216 ? -9.164 -6.75 8.609 1 94.38 216 LYS B O 1
ATOM 4662 N N . ALA B 1 217 ? -8.648 -5.535 10.336 1 96.94 217 ALA B N 1
ATOM 4663 C CA . ALA B 1 217 ? -9.164 -6.434 11.367 1 96.94 217 ALA B CA 1
ATOM 4664 C C . ALA B 1 217 ? -9.812 -5.648 12.5 1 96.94 217 ALA B C 1
ATOM 4666 O O . ALA B 1 217 ? -9.273 -4.633 12.953 1 96.94 217 ALA B O 1
ATOM 4667 N N . GLU B 1 218 ? -11.016 -6.066 12.852 1 96.06 218 GLU B N 1
ATOM 4668 C CA . GLU B 1 218 ? -11.688 -5.379 13.953 1 96.06 218 GLU B CA 1
ATOM 4669 C C . GLU B 1 218 ? -12.383 -6.371 14.883 1 96.06 218 GLU B C 1
ATOM 4671 O O . GLU B 1 218 ? -12.695 -7.488 14.477 1 96.06 218 GLU B O 1
ATOM 4676 N N . LYS B 1 219 ? -12.578 -5.883 16.078 1 96.62 219 LYS B N 1
ATOM 4677 C CA . LYS B 1 219 ? -13.336 -6.707 17.016 1 96.62 219 LYS B CA 1
ATOM 4678 C C . LYS B 1 219 ? -14.766 -6.922 16.531 1 96.62 219 LYS B C 1
ATOM 4680 O O . LYS B 1 219 ? -15.406 -5.992 16.031 1 96.62 219 LYS B O 1
ATOM 4685 N N . HIS B 1 220 ? -15.195 -8.109 16.562 1 95.56 220 HIS B N 1
ATOM 4686 C CA . HIS B 1 220 ? -16.547 -8.492 16.156 1 95.56 220 HIS B CA 1
ATOM 4687 C C . HIS B 1 220 ? -17.094 -9.609 17.047 1 95.56 220 HIS B C 1
ATOM 4689 O O . HIS B 1 220 ? -16.562 -10.727 17.031 1 95.56 220 HIS B O 1
ATOM 4695 N N . LYS B 1 221 ? -18.172 -9.219 17.828 1 94.75 221 LYS B N 1
ATOM 4696 C CA . LYS B 1 221 ? -18.734 -10.156 18.797 1 94.75 221 LYS B CA 1
ATOM 4697 C C . LYS B 1 221 ? -17.641 -10.711 19.703 1 94.75 221 LYS B C 1
ATOM 4699 O O . LYS B 1 221 ? -16.906 -9.945 20.328 1 94.75 221 LYS B O 1
ATOM 4704 N N . GLN B 1 222 ? -17.453 -12.039 19.719 1 94.25 222 GLN B N 1
ATOM 4705 C CA . GLN B 1 222 ? -16.484 -12.641 20.641 1 94.25 222 GLN B CA 1
ATOM 4706 C C . GLN B 1 222 ? -15.141 -12.844 19.953 1 94.25 222 GLN B C 1
ATOM 4708 O O . GLN B 1 222 ? -14.195 -13.344 20.562 1 94.25 222 GLN B O 1
ATOM 4713 N N . GLY B 1 223 ? -15.078 -12.406 18.719 1 97.94 223 GLY B N 1
ATOM 4714 C CA . GLY B 1 223 ? -13.836 -12.656 17.984 1 97.94 223 GLY B CA 1
ATOM 4715 C C . GLY B 1 223 ? -13.391 -11.477 17.156 1 97.94 223 GLY B C 1
ATOM 4716 O O . GLY B 1 223 ? -13.508 -10.32 17.578 1 97.94 223 GLY B O 1
ATOM 4717 N N . THR B 1 224 ? -12.727 -11.75 16.109 1 98.5 224 THR B N 1
ATOM 4718 C CA . THR B 1 224 ? -12.18 -10.742 15.211 1 98.5 224 THR B CA 1
ATOM 4719 C C . THR B 1 224 ? -12.758 -10.898 13.805 1 98.5 224 THR B C 1
ATOM 4721 O O . THR B 1 224 ? -12.852 -12.016 13.289 1 98.5 224 THR B O 1
ATOM 4724 N N . ARG B 1 225 ? -13.297 -9.891 13.25 1 98.69 225 ARG B N 1
ATOM 4725 C CA . ARG B 1 225 ? -13.648 -9.883 11.836 1 98.69 225 ARG B CA 1
ATOM 4726 C C . ARG B 1 225 ? -12.461 -9.445 10.984 1 98.69 225 ARG B C 1
ATOM 4728 O O . ARG B 1 225 ? -11.867 -8.391 11.227 1 98.69 225 ARG B O 1
ATOM 4735 N N . ILE B 1 226 ? -12.109 -10.219 9.938 1 98.69 226 ILE B N 1
ATOM 4736 C CA . ILE B 1 226 ? -10.992 -9.977 9.031 1 98.69 226 ILE B CA 1
ATOM 4737 C C . ILE B 1 226 ? -11.508 -9.492 7.684 1 98.69 226 ILE B C 1
ATOM 4739 O O . ILE B 1 226 ? -12.383 -10.125 7.086 1 98.69 226 ILE B O 1
ATOM 4743 N N . TYR B 1 227 ? -11.047 -8.398 7.215 1 98.44 227 TYR B N 1
ATOM 4744 C CA . TYR B 1 227 ? -11.359 -7.867 5.891 1 98.44 227 TYR B CA 1
ATOM 4745 C C . TYR B 1 227 ? -10.219 -8.117 4.918 1 98.44 227 TYR B C 1
ATOM 4747 O O . TYR B 1 227 ? -9.086 -7.676 5.148 1 98.44 227 TYR B O 1
ATOM 4755 N N . PHE B 1 228 ? -10.531 -8.812 3.781 1 98.69 228 PHE B N 1
ATOM 4756 C CA . PHE B 1 228 ? -9.438 -9.156 2.883 1 98.69 228 PHE B CA 1
ATOM 4757 C C . PHE B 1 228 ? -9.906 -9.195 1.437 1 98.69 228 PHE B C 1
ATOM 4759 O O . PHE B 1 228 ? -11.117 -9.18 1.173 1 98.69 228 PHE B O 1
ATOM 4766 N N . LEU B 1 229 ? -8.969 -9.133 0.516 1 98.75 229 LEU B N 1
ATOM 4767 C CA . LEU B 1 229 ? -9.18 -9.344 -0.912 1 98.75 229 LEU B CA 1
ATOM 4768 C C . LEU B 1 229 ? -8.062 -10.18 -1.512 1 98.75 229 LEU B C 1
ATOM 4770 O O . LEU B 1 229 ? -6.984 -10.305 -0.917 1 98.75 229 LEU B O 1
ATOM 4774 N N . CYS B 1 230 ? -8.328 -10.727 -2.662 1 98.62 230 CYS B N 1
ATOM 4775 C CA . CYS B 1 230 ? -7.359 -11.531 -3.391 1 98.62 230 CYS B CA 1
ATOM 4776 C C . CYS B 1 230 ? -7.246 -11.07 -4.84 1 98.62 230 CYS B C 1
ATOM 4778 O O . CYS B 1 230 ? -8.125 -10.375 -5.348 1 98.62 230 CYS B O 1
ATOM 4780 N N . GLY B 1 231 ? -6.141 -11.453 -5.469 1 98.06 231 GLY B N 1
ATOM 4781 C CA . GLY B 1 231 ? -5.965 -11.336 -6.906 1 98.06 231 GLY B CA 1
ATOM 4782 C C . GLY B 1 231 ? -6.109 -9.906 -7.406 1 98.06 231 GLY B C 1
ATOM 4783 O O . GLY B 1 231 ? -5.527 -8.984 -6.836 1 98.06 231 GLY B O 1
ATOM 4784 N N . ARG B 1 232 ? -6.852 -9.836 -8.43 1 96.5 232 ARG B N 1
ATOM 4785 C CA . ARG B 1 232 ? -6.992 -8.57 -9.141 1 96.5 232 ARG B CA 1
ATOM 4786 C C . ARG B 1 232 ? -7.59 -7.496 -8.227 1 96.5 232 ARG B C 1
ATOM 4788 O O . ARG B 1 232 ? -7.129 -6.355 -8.227 1 96.5 232 ARG B O 1
ATOM 4795 N N . LEU B 1 233 ? -8.578 -7.867 -7.473 1 97.81 233 LEU B N 1
ATOM 4796 C CA . LEU B 1 233 ? -9.258 -6.906 -6.613 1 97.81 233 LEU B CA 1
ATOM 4797 C C . LEU B 1 233 ? -8.328 -6.391 -5.523 1 97.81 233 LEU B C 1
ATOM 4799 O O . LEU B 1 233 ? -8.328 -5.199 -5.211 1 97.81 233 LEU B O 1
ATOM 4803 N N . ALA B 1 234 ? -7.516 -7.273 -4.973 1 98.25 234 ALA B N 1
ATOM 4804 C CA . ALA B 1 234 ? -6.52 -6.859 -3.988 1 98.25 234 ALA B CA 1
ATOM 4805 C C . ALA B 1 234 ? -5.5 -5.906 -4.609 1 98.25 234 ALA B C 1
ATOM 4807 O O . ALA B 1 234 ? -5.18 -4.867 -4.031 1 98.25 234 ALA B O 1
ATOM 4808 N N . MET B 1 235 ? -5.023 -6.262 -5.773 1 97.88 235 MET B N 1
ATOM 4809 C CA . MET B 1 235 ? -4.012 -5.457 -6.453 1 97.88 235 MET B CA 1
ATOM 4810 C C . MET B 1 235 ? -4.555 -4.07 -6.785 1 97.88 235 MET B C 1
ATOM 4812 O O . MET B 1 235 ? -3.828 -3.078 -6.695 1 97.88 235 MET B O 1
ATOM 4816 N N . GLU B 1 236 ? -5.773 -4.047 -7.203 1 96.81 236 GLU B N 1
ATOM 4817 C CA . GLU B 1 236 ? -6.387 -2.762 -7.52 1 96.81 236 GLU B CA 1
ATOM 4818 C C . GLU B 1 236 ? -6.457 -1.863 -6.289 1 96.81 236 GLU B C 1
ATOM 4820 O O . GLU B 1 236 ? -6.129 -0.677 -6.359 1 96.81 236 GLU B O 1
ATOM 4825 N N . LYS B 1 237 ? -6.891 -2.4 -5.207 1 96.62 237 LYS B N 1
ATOM 4826 C CA . LYS B 1 237 ? -6.961 -1.613 -3.979 1 96.62 237 LYS B CA 1
ATOM 4827 C C . LYS B 1 237 ? -5.574 -1.167 -3.533 1 96.62 237 LYS B C 1
ATOM 4829 O O . LYS B 1 237 ? -5.379 -0.009 -3.158 1 96.62 237 LYS B O 1
ATOM 4834 N N . ILE B 1 238 ? -4.617 -2.039 -3.576 1 97.38 238 ILE B N 1
ATOM 4835 C CA . ILE B 1 238 ? -3.244 -1.72 -3.207 1 97.38 238 ILE B CA 1
ATOM 4836 C C . ILE B 1 238 ? -2.725 -0.581 -4.082 1 97.38 238 ILE B C 1
ATOM 4838 O O . ILE B 1 238 ? -2.146 0.384 -3.576 1 97.38 238 ILE B O 1
ATOM 4842 N N . SER B 1 239 ? -2.969 -0.752 -5.344 1 96.19 239 SER B N 1
ATOM 4843 C CA . SER B 1 239 ? -2.461 0.243 -6.281 1 96.19 239 SER B CA 1
ATOM 4844 C C . SER B 1 239 ? -3.076 1.613 -6.023 1 96.19 239 SER B C 1
ATOM 4846 O O . SER B 1 239 ? -2.377 2.629 -6.047 1 96.19 239 SER B O 1
ATOM 4848 N N . ARG B 1 240 ? -4.355 1.641 -5.785 1 94.69 240 ARG B N 1
ATOM 4849 C CA . ARG B 1 240 ? -5.047 2.895 -5.512 1 94.69 240 ARG B CA 1
ATOM 4850 C C . ARG B 1 240 ? -4.496 3.561 -4.254 1 94.69 240 ARG B C 1
ATOM 4852 O O . ARG B 1 240 ? -4.207 4.758 -4.258 1 94.69 240 ARG B O 1
ATOM 4859 N N . CYS B 1 241 ? -4.352 2.82 -3.236 1 95.69 241 CYS B N 1
ATOM 4860 C CA . CYS B 1 241 ? -3.848 3.354 -1.977 1 95.69 241 CYS B CA 1
ATOM 4861 C C . CYS B 1 241 ? -2.381 3.75 -2.1 1 95.69 241 CYS B C 1
ATOM 4863 O O . CYS B 1 241 ? -1.95 4.742 -1.511 1 95.69 241 CYS B O 1
ATOM 4865 N N . TRP B 1 242 ? -1.694 2.922 -2.883 1 95.38 242 TRP B N 1
ATOM 4866 C CA . TRP B 1 242 ? -0.272 3.197 -3.057 1 95.38 242 TRP B CA 1
ATOM 4867 C C . TRP B 1 242 ? -0.059 4.523 -3.779 1 95.38 242 TRP B C 1
ATOM 4869 O O . TRP B 1 242 ? 0.891 5.254 -3.482 1 95.38 242 TRP B O 1
ATOM 4879 N N . GLN B 1 243 ? -0.868 4.816 -4.73 1 94.56 243 GLN B N 1
ATOM 4880 C CA . GLN B 1 243 ? -0.787 6.094 -5.434 1 94.56 243 GLN B CA 1
ATOM 4881 C C . GLN B 1 243 ? -0.963 7.262 -4.469 1 94.56 243 GLN B C 1
ATOM 4883 O O . GLN B 1 243 ? -0.234 8.258 -4.547 1 94.56 243 GLN B O 1
ATOM 4888 N N . GLU B 1 244 ? -1.942 7.16 -3.59 1 95.94 244 GLU B N 1
ATOM 4889 C CA . GLU B 1 244 ? -2.184 8.195 -2.588 1 95.94 244 GLU B CA 1
ATOM 4890 C C . GLU B 1 244 ? -1.013 8.305 -1.616 1 95.94 244 GLU B C 1
ATOM 4892 O O . GLU B 1 244 ? -0.596 9.414 -1.264 1 95.94 244 GLU B O 1
ATOM 4897 N N . LEU B 1 245 ? -0.524 7.18 -1.237 1 96.62 245 LEU B N 1
ATOM 4898 C CA . LEU B 1 245 ? 0.622 7.145 -0.336 1 96.62 245 LEU B CA 1
ATOM 4899 C C . LEU B 1 245 ? 1.834 7.816 -0.972 1 96.62 245 LEU B C 1
ATOM 4901 O O . LEU B 1 245 ? 2.496 8.641 -0.338 1 96.62 245 LEU B O 1
ATOM 4905 N N . SER B 1 246 ? 2.066 7.469 -2.18 1 94.94 246 SER B N 1
ATOM 4906 C CA . SER B 1 246 ? 3.195 8.047 -2.904 1 94.94 246 SER B CA 1
ATOM 4907 C C . SER B 1 246 ? 3.066 9.562 -3.018 1 94.94 246 SER B C 1
ATOM 4909 O O . SER B 1 246 ? 4.051 10.289 -2.865 1 94.94 246 SER B O 1
ATOM 4911 N N . GLY B 1 247 ? 1.895 10.008 -3.303 1 95 247 GLY B N 1
ATOM 4912 C CA . GLY B 1 247 ? 1.654 11.438 -3.346 1 95 247 GLY B CA 1
ATOM 4913 C C . GLY B 1 247 ? 1.909 12.125 -2.018 1 95 247 GLY B C 1
ATOM 4914 O O . GLY B 1 247 ? 2.51 13.203 -1.974 1 95 247 GLY B O 1
ATOM 4915 N N . ALA B 1 248 ? 1.486 11.523 -0.976 1 96.56 248 ALA B N 1
ATOM 4916 C CA . ALA B 1 248 ? 1.629 12.094 0.363 1 96.56 248 ALA B CA 1
ATOM 4917 C C . ALA B 1 248 ? 3.098 12.188 0.766 1 96.56 248 ALA B C 1
ATOM 4919 O O . ALA B 1 248 ? 3.539 13.203 1.301 1 96.56 248 ALA B O 1
ATOM 4920 N N . VAL B 1 249 ? 3.824 11.148 0.493 1 96 249 VAL B N 1
ATOM 4921 C CA . VAL B 1 249 ? 5.219 11.117 0.92 1 96 249 VAL B CA 1
ATOM 4922 C C . VAL B 1 249 ? 6.039 12.094 0.082 1 96 249 VAL B C 1
ATOM 4924 O O . VAL B 1 249 ? 7 12.688 0.574 1 96 249 VAL B O 1
ATOM 4927 N N . GLN B 1 250 ? 5.652 12.273 -1.108 1 94.31 250 GLN B N 1
ATOM 4928 C CA . GLN B 1 250 ? 6.309 13.273 -1.944 1 94.31 250 GLN B CA 1
ATOM 4929 C C . GLN B 1 250 ? 6.09 14.68 -1.392 1 94.31 250 GLN B C 1
ATOM 4931 O O . GLN B 1 250 ? 7.016 15.492 -1.366 1 94.31 250 GLN B O 1
ATOM 4936 N N . LEU B 1 251 ? 4.887 14.93 -0.978 1 94.81 251 LEU B N 1
ATOM 4937 C CA . LEU B 1 251 ? 4.559 16.219 -0.383 1 94.81 251 LEU B CA 1
ATOM 4938 C C . LEU B 1 251 ? 5.422 16.484 0.846 1 94.81 251 LEU B C 1
ATOM 4940 O O . LEU B 1 251 ? 5.793 17.625 1.114 1 94.81 251 LEU B O 1
ATOM 4944 N N . LEU B 1 252 ? 5.758 15.461 1.522 1 96.12 252 LEU B N 1
ATOM 4945 C CA . LEU B 1 252 ? 6.453 15.594 2.797 1 96.12 252 LEU B CA 1
ATOM 4946 C C . LEU B 1 252 ? 7.949 15.344 2.629 1 96.12 252 LEU B C 1
ATOM 4948 O O . LEU B 1 252 ? 8.727 15.547 3.566 1 96.12 252 LEU B O 1
ATOM 4952 N N . SER B 1 253 ? 8.383 14.859 1.411 1 94.31 253 SER B N 1
ATOM 4953 C CA . SER B 1 253 ? 9.773 14.508 1.13 1 94.31 253 SER B CA 1
ATOM 4954 C C . SER B 1 253 ? 10.289 13.469 2.119 1 94.31 253 SER B C 1
ATOM 4956 O O . SER B 1 253 ? 11.344 13.656 2.727 1 94.31 253 SER B O 1
ATOM 4958 N N . ILE B 1 254 ? 9.547 12.508 2.34 1 94.25 254 ILE B N 1
ATOM 4959 C CA . ILE B 1 254 ? 9.914 11.414 3.229 1 94.25 254 ILE B CA 1
ATOM 4960 C C . ILE B 1 254 ? 9.758 10.078 2.496 1 94.25 254 ILE B C 1
ATOM 4962 O O . ILE B 1 254 ? 9.281 10.039 1.361 1 94.25 254 ILE B O 1
ATOM 4966 N N . LYS B 1 255 ? 1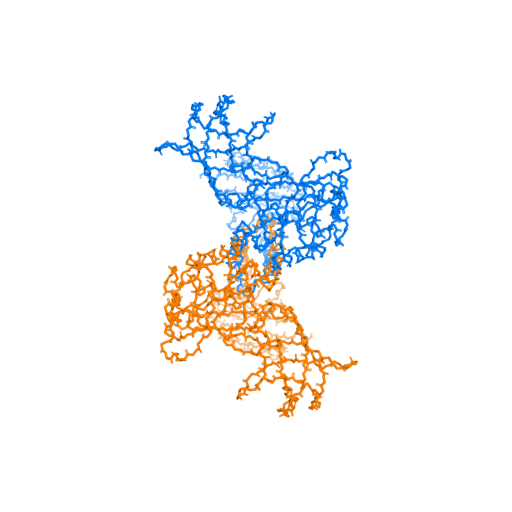0.156 8.977 3.141 1 91.88 255 LYS B N 1
ATOM 4967 C CA . LYS B 1 255 ? 10.008 7.633 2.592 1 91.88 255 LYS B CA 1
ATOM 4968 C C . LYS B 1 255 ? 8.609 7.074 2.869 1 91.88 255 LYS B C 1
ATOM 4970 O O . LYS B 1 255 ? 7.941 7.508 3.809 1 91.88 255 LYS B O 1
ATOM 4975 N N . ASP B 1 256 ? 8.242 6.059 2.098 1 91.75 256 ASP B N 1
ATOM 4976 C CA . ASP B 1 256 ? 6.91 5.473 2.229 1 91.75 256 ASP B CA 1
ATOM 4977 C C . ASP B 1 256 ? 6.68 4.941 3.641 1 91.75 256 ASP B C 1
ATOM 4979 O O . ASP B 1 256 ? 5.602 5.121 4.207 1 91.75 256 ASP B O 1
ATOM 4983 N N . GLU B 1 257 ? 7.691 4.391 4.191 1 94.38 257 GLU B N 1
ATOM 4984 C CA . GLU B 1 257 ? 7.586 3.717 5.484 1 94.38 257 GLU B CA 1
ATOM 4985 C C . GLU B 1 257 ? 7.555 4.727 6.629 1 94.38 257 GLU B C 1
ATOM 4987 O O . GLU B 1 257 ? 7.395 4.348 7.793 1 94.38 257 GLU B O 1
ATOM 4992 N N . GLU B 1 258 ? 7.645 5.98 6.312 1 96 258 GLU B N 1
ATOM 4993 C CA . GLU B 1 258 ? 7.734 7.016 7.34 1 96 258 GLU B CA 1
ATOM 4994 C C . GLU B 1 258 ? 6.477 7.879 7.363 1 96 258 GLU B C 1
ATOM 4996 O O . GLU B 1 258 ? 6.434 8.906 8.055 1 96 258 GLU B O 1
ATOM 5001 N N . ILE B 1 259 ? 5.473 7.441 6.68 1 97.5 259 ILE B N 1
ATOM 5002 C CA . ILE B 1 259 ? 4.281 8.266 6.504 1 97.5 259 ILE B CA 1
ATOM 5003 C C . ILE B 1 259 ? 3.643 8.547 7.859 1 97.5 259 ILE B C 1
ATOM 5005 O O . ILE B 1 259 ? 3.172 9.664 8.117 1 97.5 259 ILE B O 1
ATOM 5009 N N . ARG B 1 260 ? 3.594 7.59 8.703 1 96.94 260 ARG B N 1
ATOM 5010 C CA . ARG B 1 260 ? 3.004 7.797 10.023 1 96.94 260 ARG B CA 1
ATOM 5011 C C . ARG B 1 260 ? 3.771 8.852 10.805 1 96.94 260 ARG B C 1
ATOM 5013 O O . ARG B 1 260 ? 3.174 9.766 11.375 1 96.94 260 ARG B O 1
ATOM 5020 N N . LEU B 1 261 ? 5.055 8.719 10.812 1 97.25 261 LEU B N 1
ATOM 5021 C CA . LEU B 1 261 ? 5.91 9.688 11.492 1 97.25 261 LEU B CA 1
ATOM 5022 C C . LEU B 1 261 ? 5.734 11.078 10.891 1 97.25 261 LEU B C 1
ATOM 5024 O O . LEU B 1 261 ? 5.719 12.078 11.617 1 97.25 261 LEU B O 1
ATOM 5028 N N . GLY B 1 262 ? 5.648 11.117 9.562 1 97.38 262 GLY B N 1
ATOM 5029 C CA . GLY B 1 262 ? 5.426 12.391 8.898 1 97.38 262 GLY B CA 1
ATOM 5030 C C . GLY B 1 262 ? 4.148 13.078 9.344 1 97.38 262 GLY B C 1
ATOM 5031 O O . GLY B 1 262 ? 4.141 14.281 9.594 1 97.38 262 GLY B O 1
ATOM 5032 N N . VAL B 1 263 ? 3.133 12.359 9.516 1 97.69 263 VAL B N 1
ATOM 5033 C CA . VAL B 1 263 ? 1.843 12.891 9.945 1 97.69 263 VAL B CA 1
ATOM 5034 C C . VAL B 1 263 ? 1.927 13.352 11.398 1 97.69 263 VAL B C 1
ATOM 5036 O O . VAL B 1 263 ? 1.429 14.422 11.742 1 97.69 263 VAL B O 1
ATOM 5039 N N . GLU B 1 264 ? 2.549 12.562 12.203 1 97.88 264 GLU B N 1
ATOM 5040 C CA . GLU B 1 264 ? 2.723 12.922 13.609 1 97.88 264 GLU B CA 1
ATOM 5041 C C . GLU B 1 264 ? 3.482 14.234 13.75 1 97.88 264 GLU B C 1
ATOM 5043 O O . GLU B 1 264 ? 3.137 15.07 14.594 1 97.88 264 GLU B O 1
ATOM 5048 N N . ARG B 1 265 ? 4.457 14.406 12.969 1 97.44 265 ARG B N 1
ATOM 5049 C CA . ARG B 1 265 ? 5.246 15.625 12.984 1 97.44 265 ARG B CA 1
ATOM 5050 C C . ARG B 1 265 ? 4.395 16.844 12.617 1 97.44 265 ARG B C 1
ATOM 5052 O O . ARG B 1 265 ? 4.52 17.906 13.219 1 97.44 265 ARG B O 1
ATOM 5059 N N . LEU B 1 266 ? 3.574 16.672 11.625 1 98 266 LEU B N 1
ATOM 5060 C CA . LEU B 1 266 ? 2.682 17.75 11.211 1 98 266 LEU B CA 1
ATOM 5061 C C . LEU B 1 266 ? 1.699 18.094 12.328 1 98 266 LEU B C 1
ATOM 5063 O O . LEU B 1 266 ? 1.449 19.266 12.602 1 98 266 LEU B O 1
ATOM 5067 N N . GLN B 1 267 ? 1.208 17.109 12.953 1 97.88 267 GLN B N 1
ATOM 5068 C CA . GLN B 1 267 ? 0.272 17.328 14.055 1 97.88 267 GLN B CA 1
ATOM 5069 C C . GLN B 1 267 ? 0.954 18.031 15.227 1 97.88 267 GLN B C 1
ATOM 5071 O O . GLN B 1 267 ? 0.364 18.906 15.859 1 97.88 267 GLN B O 1
ATOM 5076 N N . ASP B 1 268 ? 2.141 17.641 15.477 1 97.81 268 ASP B N 1
ATOM 5077 C CA . ASP B 1 268 ? 2.912 18.297 16.531 1 97.81 268 ASP B CA 1
ATOM 5078 C C . ASP B 1 268 ? 3.18 19.75 16.203 1 97.81 268 ASP B C 1
ATOM 5080 O O . ASP B 1 268 ? 3.094 20.625 17.078 1 97.81 268 ASP B O 1
ATOM 5084 N N . GLU B 1 269 ? 3.514 20.016 15.039 1 97.56 269 GLU B N 1
ATOM 5085 C CA . GLU B 1 269 ? 3.756 21.391 14.609 1 97.56 269 GLU B CA 1
ATOM 5086 C C . GLU B 1 269 ? 2.496 22.25 14.742 1 97.56 269 GLU B C 1
ATOM 5088 O O . GLU B 1 269 ? 2.566 23.406 15.148 1 97.56 269 GLU B O 1
ATOM 5093 N N . ILE B 1 270 ? 1.438 21.703 14.398 1 97.88 270 ILE B N 1
ATOM 5094 C CA . ILE B 1 270 ? 0.162 22.391 14.523 1 97.88 270 ILE B CA 1
ATOM 5095 C C . ILE B 1 270 ? -0.103 22.734 15.984 1 97.88 270 ILE B C 1
ATOM 5097 O O . ILE B 1 270 ? -0.482 23.859 16.312 1 97.88 270 ILE B O 1
ATOM 5101 N N . LYS B 1 271 ? 0.132 21.75 16.828 1 97.31 271 LYS B N 1
ATOM 5102 C CA . LYS B 1 271 ? -0.056 21.969 18.25 1 97.31 271 LYS B CA 1
ATOM 5103 C C . LYS B 1 271 ? 0.843 23.078 18.781 1 97.31 271 LYS B C 1
ATOM 5105 O O . LYS B 1 271 ? 0.396 23.938 19.531 1 97.31 271 LYS B O 1
ATOM 5110 N N . GLU B 1 272 ? 2.037 23.047 18.391 1 96.25 272 GLU B N 1
ATOM 5111 C CA . GLU B 1 272 ? 2.998 24.062 18.797 1 96.25 272 GLU B CA 1
ATOM 5112 C C . GLU B 1 272 ? 2.58 25.438 18.297 1 96.25 272 GLU B C 1
ATOM 5114 O O . GLU B 1 272 ? 2.648 26.422 19.047 1 96.25 272 GLU B O 1
ATOM 5119 N N . LEU B 1 273 ? 2.16 25.531 17.047 1 95.5 273 LEU B N 1
ATOM 5120 C CA . LEU B 1 273 ? 1.759 26.797 16.453 1 95.5 273 LEU B CA 1
ATOM 5121 C C . LEU B 1 273 ? 0.52 27.359 17.141 1 95.5 273 LEU B C 1
ATOM 5123 O O . LEU B 1 273 ? 0.409 28.562 17.344 1 95.5 273 LEU B O 1
ATOM 5127 N N . LYS B 1 274 ? -0.362 26.484 17.484 1 95.06 274 LYS B N 1
ATOM 5128 C CA . LYS B 1 274 ? -1.55 26.922 18.219 1 95.06 274 LYS B CA 1
ATOM 5129 C C . LYS B 1 274 ? -1.177 27.516 19.578 1 95.06 274 LYS B C 1
ATOM 5131 O O . LYS B 1 274 ? -1.751 28.516 20 1 95.06 274 LYS B O 1
ATOM 5136 N N . GLU B 1 275 ? -0.242 26.938 20.25 1 93.62 275 GLU B N 1
ATOM 5137 C CA . GLU B 1 275 ? 0.239 27.438 21.531 1 93.62 275 GLU B CA 1
ATOM 5138 C C . GLU B 1 275 ? 0.921 28.797 21.359 1 93.62 275 GLU B C 1
ATOM 5140 O O . GLU B 1 275 ? 0.674 29.719 22.141 1 93.62 275 GLU B O 1
ATOM 5145 N N . LYS B 1 276 ? 1.758 28.844 20.375 1 91.44 276 LYS B N 1
ATOM 5146 C CA . LYS B 1 276 ? 2.445 30.109 20.109 1 91.44 276 LYS B CA 1
ATOM 5147 C C . LYS B 1 276 ? 1.453 31.219 19.75 1 91.44 276 LYS B C 1
ATOM 5149 O O . LYS B 1 276 ? 1.62 32.375 20.172 1 91.44 276 LYS B O 1
ATOM 5154 N N . LEU B 1 277 ? 0.463 30.875 18.984 1 91.62 277 LEU B N 1
ATOM 5155 C CA . LEU B 1 277 ? -0.562 31.844 18.609 1 91.62 277 LEU B CA 1
ATOM 5156 C C . LEU B 1 277 ? -1.323 32.344 19.828 1 91.62 277 LEU B C 1
ATOM 5158 O O . LEU B 1 277 ? -1.542 33.531 20 1 91.62 277 LEU B O 1
ATOM 5162 N N . SER B 1 278 ? -1.693 31.375 20.641 1 90.69 278 SER B N 1
ATOM 5163 C CA . SER B 1 278 ? -2.385 31.734 21.875 1 90.69 278 SER B CA 1
ATOM 5164 C C . SER B 1 278 ? -1.53 32.656 22.734 1 90.69 278 SER B C 1
ATOM 5166 O O . SER B 1 278 ? -2.033 33.625 23.297 1 90.69 278 SER B O 1
ATOM 5168 N N . GLY B 1 279 ? -0.249 32.344 22.859 1 88 279 GLY B N 1
ATOM 5169 C CA . GLY B 1 279 ? 0.669 33.188 23.609 1 88 279 GLY B CA 1
ATOM 5170 C C . GLY B 1 279 ? 0.816 34.562 23.047 1 88 279 GLY B C 1
ATOM 5171 O O . GLY B 1 279 ? 0.813 35.562 23.797 1 88 279 GLY B O 1
ATOM 5172 N N . ALA B 1 280 ? 0.908 34.656 21.734 1 88.88 280 ALA B N 1
ATOM 5173 C CA . ALA B 1 280 ? 1.044 35.938 21.062 1 88.88 280 ALA B CA 1
ATOM 5174 C C . ALA B 1 280 ? -0.208 36.781 21.266 1 88.88 280 ALA B C 1
ATOM 5176 O O . ALA B 1 280 ? -0.116 38 21.484 1 88.88 280 ALA B O 1
ATOM 5177 N N . GLU B 1 281 ? -1.366 36.188 21.188 1 88.69 281 GLU B N 1
ATOM 5178 C CA . GLU B 1 281 ? -2.627 3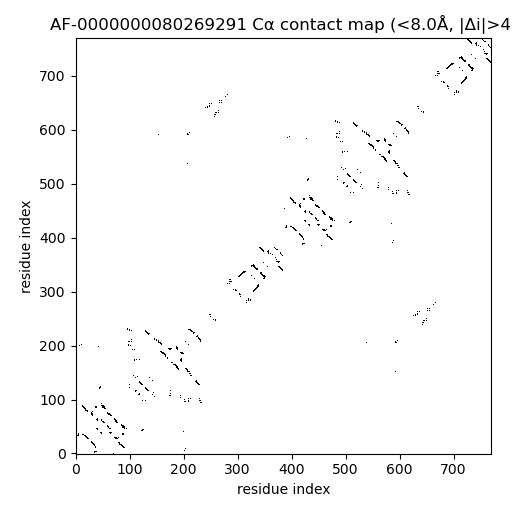6.906 21.375 1 88.69 281 GLU B CA 1
ATOM 5179 C C . GLU B 1 281 ? -2.762 37.406 22.812 1 88.69 281 GLU B C 1
ATOM 5181 O O . GLU B 1 281 ? -3.225 38.531 23.047 1 88.69 281 GLU B O 1
ATOM 5186 N N . LEU B 1 282 ? -2.363 36.531 23.719 1 89 282 LEU B N 1
ATOM 5187 C CA . LEU B 1 282 ? -2.438 36.938 25.109 1 89 282 LEU B CA 1
ATOM 5188 C C . LEU B 1 282 ? -1.535 38.125 25.391 1 89 282 LEU B C 1
ATOM 5190 O O . LEU B 1 282 ? -1.91 39.031 26.141 1 89 282 LEU B O 1
ATOM 5194 N N . ARG B 1 283 ? -0.398 38.156 24.844 1 86.62 283 ARG B N 1
ATOM 5195 C CA . ARG B 1 283 ? 0.523 39.281 25 1 86.62 283 ARG B CA 1
ATOM 5196 C C . ARG B 1 283 ? -0.094 40.562 24.484 1 86.62 283 ARG B C 1
ATOM 5198 O O . ARG B 1 283 ? -0.002 41.594 25.125 1 86.62 283 ARG B O 1
ATOM 5205 N N . TRP B 1 284 ? -0.675 40.438 23.375 1 88.94 284 TRP B N 1
ATOM 5206 C CA . TRP B 1 284 ? -1.338 41.594 22.797 1 88.94 284 TRP B CA 1
ATOM 5207 C C . TRP B 1 284 ? -2.484 42.094 23.688 1 88.94 284 TRP B C 1
ATOM 5209 O O . TRP B 1 284 ? -2.641 43.281 23.922 1 88.94 284 TRP B O 1
ATOM 5219 N N . VAL B 1 285 ? -3.24 41.094 24.156 1 90.81 285 VAL B N 1
ATOM 5220 C CA . VAL B 1 285 ? -4.402 41.375 24.984 1 90.81 285 VAL B CA 1
ATOM 5221 C C . VAL B 1 285 ? -3.965 42.125 26.25 1 90.81 285 VAL B C 1
ATOM 5223 O O . VAL B 1 285 ? -4.582 43.125 26.625 1 90.81 285 VAL B O 1
ATOM 5226 N N . GLN B 1 286 ? -2.91 41.75 26.812 1 88.06 286 GLN B N 1
ATOM 5227 C CA . GLN B 1 286 ? -2.428 42.344 28.047 1 88.06 286 GLN B CA 1
ATOM 5228 C C . GLN B 1 286 ? -1.933 43.781 27.797 1 88.06 286 GLN B C 1
ATOM 5230 O O . GLN B 1 286 ? -2.24 44.688 28.562 1 88.06 286 GLN B O 1
ATOM 5235 N N . GLU B 1 287 ? -1.226 43.875 26.766 1 86.06 287 GLU B N 1
ATOM 5236 C CA . GLU B 1 287 ? -0.702 45.219 26.406 1 86.06 287 GLU B CA 1
ATOM 5237 C C . GLU B 1 287 ? -1.829 46.188 26.062 1 86.06 287 GLU B C 1
ATOM 5239 O O . GLU B 1 287 ? -1.823 47.312 26.5 1 86.06 287 GLU B O 1
ATOM 5244 N N . LYS B 1 288 ? -2.75 45.781 25.297 1 89.19 288 LYS B N 1
ATOM 5245 C CA . LYS B 1 288 ? -3.885 46.594 24.859 1 89.19 288 LYS B CA 1
ATOM 5246 C C . LYS B 1 288 ? -4.766 46.969 26.047 1 89.19 288 LYS B C 1
ATOM 5248 O O . LYS B 1 288 ? -5.203 48.125 26.156 1 89.19 288 LYS B O 1
ATOM 5253 N N . ALA B 1 289 ? -4.988 46 26.875 1 92 289 ALA B N 1
ATOM 5254 C CA . ALA B 1 289 ? -5.828 46.25 28.047 1 92 289 ALA B CA 1
ATOM 5255 C C . ALA B 1 289 ? -5.203 47.281 28.953 1 92 289 ALA B C 1
ATOM 5257 O O . ALA B 1 289 ? -5.898 48.188 29.438 1 92 289 ALA B O 1
ATOM 5258 N N . ARG B 1 290 ? -3.939 47.125 29.156 1 87.81 290 ARG B N 1
ATOM 5259 C CA . ARG B 1 290 ? -3.229 48.094 30 1 87.81 290 ARG B CA 1
ATOM 5260 C C . ARG B 1 290 ? -3.354 49.5 29.438 1 87.81 290 ARG B C 1
ATOM 5262 O O . ARG B 1 290 ? -3.648 50.438 30.172 1 87.81 290 ARG B O 1
ATOM 5269 N N . GLN B 1 291 ? -3.182 49.625 28.203 1 88.56 291 GLN B N 1
ATOM 5270 C CA . GLN B 1 291 ? -3.248 50.938 27.531 1 88.56 291 GLN B CA 1
ATOM 5271 C C . GLN B 1 291 ? -4.656 51.5 27.609 1 88.56 291 GLN B C 1
ATOM 5273 O O . GLN B 1 291 ? -4.828 52.688 27.938 1 88.56 291 GLN B O 1
ATOM 5278 N N . LEU B 1 292 ? -5.633 50.75 27.375 1 92 292 LEU B N 1
ATOM 5279 C CA . LEU B 1 292 ? -7.02 51.219 27.344 1 92 292 LEU B CA 1
ATOM 5280 C C . LEU B 1 292 ? -7.484 51.656 28.734 1 92 292 LEU B C 1
ATOM 5282 O O . LEU B 1 292 ? -8.172 52.656 28.875 1 92 292 LEU B O 1
ATOM 5286 N N . LEU B 1 293 ? -7.086 50.875 29.688 1 92.62 293 LEU B N 1
ATOM 5287 C CA . LEU B 1 293 ? -7.484 51.219 31.062 1 92.62 293 LEU B CA 1
ATOM 5288 C C . LEU B 1 293 ? -6.836 52.5 31.516 1 92.62 293 LEU B C 1
ATOM 5290 O O . LEU B 1 293 ? -7.453 53.281 32.25 1 92.62 293 LEU B O 1
ATOM 5294 N N . GLN B 1 294 ? -5.621 52.688 31.047 1 88.06 294 GLN B N 1
ATOM 5295 C CA . GLN B 1 294 ? -4.898 53.906 31.391 1 88.06 294 GLN B CA 1
ATOM 5296 C C . GLN B 1 294 ? -5.469 55.125 30.656 1 88.06 294 GLN B C 1
ATOM 5298 O O . GLN B 1 294 ? -5.531 56.219 31.203 1 88.06 294 GLN B O 1
ATOM 5303 N N . ASP B 1 295 ? -5.926 54.969 29.484 1 89.69 295 ASP B N 1
ATOM 5304 C CA . ASP B 1 295 ? -6.324 56.094 28.609 1 89.69 295 ASP B CA 1
ATOM 5305 C C . ASP B 1 295 ? -7.785 56.438 28.828 1 89.69 295 ASP B C 1
ATOM 5307 O O . ASP B 1 295 ? -8.219 57.562 28.469 1 89.69 295 ASP B O 1
ATOM 5311 N N . THR B 1 296 ? -8.547 55.594 29.453 1 93.38 296 THR B N 1
ATOM 5312 C CA . THR B 1 296 ? -9.984 55.812 29.594 1 93.38 296 THR B CA 1
ATOM 5313 C C . THR B 1 296 ? -10.281 56.562 30.891 1 93.38 296 THR B C 1
ATOM 5315 O O . THR B 1 296 ? -9.984 56.031 31.984 1 93.38 296 THR B O 1
ATOM 5318 N N . PRO B 1 297 ? -10.867 57.688 30.75 1 93.56 297 PRO B N 1
ATOM 5319 C CA . PRO B 1 297 ? -11.195 58.438 31.969 1 93.56 297 PRO B CA 1
ATOM 5320 C C . PRO B 1 297 ? -12.391 57.844 32.719 1 93.56 297 PRO B C 1
ATOM 5322 O O . PRO B 1 297 ? -13.242 57.188 32.094 1 93.56 297 PRO B O 1
ATOM 5325 N N . LEU B 1 298 ? -12.398 58.125 34 1 93.25 298 LEU B N 1
ATOM 5326 C CA . LEU B 1 298 ? -13.523 57.719 34.844 1 93.25 298 LEU B CA 1
ATOM 5327 C C . LEU B 1 298 ? -14.664 58.719 34.75 1 93.25 298 LEU B C 1
ATOM 5329 O O . LEU B 1 298 ? -14.477 59.906 35.062 1 93.25 298 LEU B O 1
ATOM 5333 N N . THR B 1 299 ? -15.734 58.281 34.25 1 93.12 299 THR B N 1
ATOM 5334 C CA . THR B 1 299 ? -16.938 59.125 34.156 1 93.12 299 THR B CA 1
ATOM 5335 C C . THR B 1 299 ? -18.078 58.5 34.969 1 93.12 299 THR B C 1
ATOM 5337 O O . THR B 1 299 ? -18.516 57.375 34.656 1 93.12 299 THR B O 1
ATOM 5340 N N . ASP B 1 300 ? -18.578 59.188 35.906 1 91.56 300 ASP B N 1
ATOM 5341 C CA . ASP B 1 300 ? -19.672 58.688 36.75 1 91.56 300 ASP B CA 1
ATOM 5342 C C . ASP B 1 300 ? -19.328 57.344 37.375 1 91.56 300 ASP B C 1
ATOM 5344 O O . ASP B 1 300 ? -20.156 56.438 37.375 1 91.56 300 ASP B O 1
ATOM 5348 N N . GLY B 1 301 ? -18.062 57.156 37.625 1 93 301 GLY B N 1
ATOM 5349 C CA . GLY B 1 301 ? -17.578 55.969 38.344 1 93 301 GLY B CA 1
ATOM 5350 C C . GLY B 1 301 ? -17.359 54.781 37.438 1 93 301 GLY B C 1
ATOM 5351 O O . GLY B 1 301 ? -17.094 53.688 37.906 1 93 301 GLY B O 1
ATOM 5352 N N . VAL B 1 302 ? -17.438 55.062 36.156 1 94.88 302 VAL B N 1
ATOM 5353 C CA . VAL B 1 302 ? -17.297 53.938 35.25 1 94.88 302 VAL B CA 1
ATOM 5354 C C . VAL B 1 302 ? -16.312 54.312 34.125 1 94.88 302 VAL B C 1
ATOM 5356 O O . VAL B 1 302 ? -16.281 55.469 33.688 1 94.88 302 VAL B O 1
ATOM 5359 N N . LYS B 1 303 ? -15.438 53.344 33.719 1 96.12 303 LYS B N 1
ATOM 5360 C CA . LYS B 1 303 ? -14.602 53.438 32.531 1 96.12 303 LYS B CA 1
ATOM 5361 C C . LYS B 1 303 ? -15.258 52.75 31.328 1 96.12 303 LYS B C 1
ATOM 5363 O O . LYS B 1 303 ? -15.18 51.531 31.188 1 96.12 303 LYS B O 1
ATOM 5368 N N . SER B 1 304 ? -15.859 53.5 30.531 1 95.69 304 SER B N 1
ATOM 5369 C CA . SER B 1 304 ? -16.562 52.938 29.375 1 95.69 304 SER B CA 1
ATOM 5370 C C . SER B 1 304 ? -15.602 52.75 28.203 1 95.69 304 SER B C 1
ATOM 5372 O O . SER B 1 304 ? -15.109 53.688 27.625 1 95.69 304 SER B O 1
ATOM 5374 N N . ILE B 1 305 ? -15.359 51.469 27.844 1 96.31 305 ILE B N 1
ATOM 5375 C CA . ILE B 1 305 ? -14.422 51.125 26.781 1 96.31 305 ILE B CA 1
ATOM 5376 C C . ILE B 1 305 ? -15.164 50.469 25.625 1 96.31 305 ILE B C 1
ATOM 5378 O O . ILE B 1 305 ? -15.734 49.375 25.75 1 96.31 305 ILE B O 1
ATOM 5382 N N . ILE B 1 306 ? -15.227 51.125 24.562 1 95.06 306 ILE B N 1
ATOM 5383 C CA . ILE B 1 306 ? -15.82 50.594 23.344 1 95.06 306 ILE B CA 1
ATOM 5384 C C . ILE B 1 306 ? -14.758 50.531 22.25 1 95.06 306 ILE B C 1
ATOM 5386 O O . ILE B 1 306 ? -14.133 51.531 21.906 1 95.06 306 ILE B O 1
ATOM 5390 N N . LEU B 1 307 ? -14.609 49.25 21.781 1 93.12 307 LEU B N 1
ATOM 5391 C CA . LEU B 1 307 ? -13.523 49.062 20.828 1 93.12 307 LEU B CA 1
ATOM 5392 C C . LEU B 1 307 ? -14.031 48.344 19.578 1 93.12 307 LEU B C 1
ATOM 5394 O O . LEU B 1 307 ? -14.914 47.469 19.656 1 93.12 307 LEU B O 1
ATOM 5398 N N . GLN B 1 308 ? -13.469 48.75 18.484 1 91.62 308 GLN B N 1
ATOM 5399 C CA . GLN B 1 308 ? -13.641 48.031 17.219 1 91.62 308 GLN B CA 1
ATOM 5400 C C . GLN B 1 308 ? -12.305 47.5 16.703 1 91.62 308 GLN B C 1
ATOM 5402 O O . GLN B 1 308 ? -11.375 48.281 16.469 1 91.62 308 GLN B O 1
ATOM 5407 N N . GLU B 1 309 ? -12.164 46.25 16.75 1 84.75 309 GLU B N 1
ATOM 5408 C CA . GLU B 1 309 ? -10.922 45.625 16.297 1 84.75 309 GLU B CA 1
ATOM 5409 C C . GLU B 1 309 ? -11.148 44.844 15.008 1 84.75 309 GLU B C 1
ATOM 5411 O O . GLU B 1 309 ? -12.164 44.156 14.867 1 84.75 309 GLU B O 1
ATOM 5416 N N . GLU B 1 310 ? -10.172 45.094 14.109 1 77.88 310 GLU B N 1
ATOM 5417 C CA . GLU B 1 310 ? -10.219 44.312 12.867 1 77.88 310 GLU B CA 1
ATOM 5418 C C . GLU B 1 310 ? -9.258 43.125 12.906 1 77.88 310 GLU B C 1
ATOM 5420 O O . GLU B 1 310 ? -8.203 43.188 13.539 1 77.88 310 GLU B O 1
ATOM 5425 N N . ASP B 1 311 ? -9.648 42 12.461 1 73.5 311 ASP B N 1
ATOM 5426 C CA . ASP B 1 311 ? -8.781 40.844 12.18 1 73.5 311 ASP B CA 1
ATOM 5427 C C . ASP B 1 311 ? -8.336 40.156 13.469 1 73.5 311 ASP B C 1
ATOM 5429 O O . ASP B 1 311 ? -7.16 39.812 13.617 1 73.5 311 ASP B O 1
ATOM 5433 N N . ILE B 1 312 ? -9.125 40.375 14.523 1 80.62 312 ILE B N 1
ATOM 5434 C CA . ILE B 1 312 ? -8.789 39.594 15.719 1 80.62 312 ILE B CA 1
ATOM 5435 C C . ILE B 1 312 ? -9.625 38.312 15.766 1 80.62 312 ILE B C 1
ATOM 5437 O O . ILE B 1 312 ? -10.703 38.25 15.156 1 80.62 312 ILE B O 1
ATOM 5441 N N . SER B 1 313 ? -9.039 37.375 16.406 1 83.62 313 SER B N 1
ATOM 5442 C CA . SER B 1 313 ? -9.781 36.125 16.594 1 83.62 313 SER B CA 1
ATOM 5443 C C . SER B 1 313 ? -10.828 36.281 17.688 1 83.62 313 SER B C 1
ATOM 5445 O O . SER B 1 313 ? -10.742 37.156 18.531 1 83.62 313 SER B O 1
ATOM 5447 N N . ALA B 1 314 ? -11.828 35.406 17.562 1 87.38 314 ALA B N 1
ATOM 5448 C CA . ALA B 1 314 ? -12.852 35.375 18.609 1 87.38 314 ALA B CA 1
ATOM 5449 C C . ALA B 1 314 ? -12.234 35.125 19.984 1 87.38 314 ALA B C 1
ATOM 5451 O O . ALA B 1 314 ? -12.648 35.75 20.969 1 87.38 314 ALA B O 1
ATOM 5452 N N . ASP B 1 315 ? -11.227 34.344 19.969 1 88.12 315 ASP B N 1
ATOM 5453 C CA . ASP B 1 315 ? -10.562 34.031 21.219 1 88.12 315 ASP B CA 1
ATOM 5454 C C . ASP B 1 315 ? -9.836 35.25 21.781 1 88.12 315 ASP B C 1
ATOM 5456 O O . ASP B 1 315 ? -9.914 35.531 22.984 1 88.12 315 ASP B O 1
ATOM 5460 N N . ALA B 1 316 ? -9.195 35.969 20.953 1 89.19 316 ALA B N 1
ATOM 5461 C CA . ALA B 1 316 ? -8.477 37.156 21.375 1 89.19 316 ALA B CA 1
ATOM 5462 C C . ALA B 1 316 ? -9.445 38.219 21.906 1 89.19 316 ALA B C 1
ATOM 5464 O O . ALA B 1 316 ? -9.164 38.875 22.906 1 89.19 316 ALA B O 1
ATOM 5465 N N . ALA B 1 317 ? -10.578 38.406 21.234 1 92.94 317 ALA B N 1
ATOM 5466 C CA . ALA B 1 317 ? -11.594 39.375 21.641 1 92.94 317 ALA B CA 1
ATOM 5467 C C . ALA B 1 317 ? -12.148 39.031 23.031 1 92.94 317 ALA B C 1
ATOM 5469 O O . ALA B 1 317 ? -12.297 39.906 23.875 1 92.94 317 ALA B O 1
ATOM 5470 N N . ARG B 1 318 ? -12.406 37.812 23.156 1 93.88 318 ARG B N 1
ATOM 5471 C CA . ARG B 1 318 ? -12.945 37.344 24.438 1 93.88 318 ARG B CA 1
ATOM 5472 C C . ARG B 1 318 ? -11.945 37.562 25.562 1 93.88 318 ARG B C 1
ATOM 5474 O O . ARG B 1 318 ? -12.312 38.031 26.641 1 93.88 318 ARG B O 1
ATOM 5481 N N . LYS B 1 319 ? -10.742 37.219 25.312 1 93.75 319 LYS B N 1
ATOM 5482 C CA . LYS B 1 319 ? -9.703 37.375 26.328 1 93.75 319 LYS B CA 1
ATOM 5483 C C . LYS B 1 319 ? -9.492 38.844 26.688 1 93.75 319 LYS B C 1
ATOM 5485 O O . LYS B 1 319 ? -9.305 39.188 27.859 1 93.75 319 LYS B O 1
ATOM 5490 N N . LEU B 1 320 ? -9.484 39.688 25.656 1 94.88 320 LEU B N 1
ATOM 5491 C CA . LEU B 1 320 ? -9.336 41.125 25.891 1 94.88 320 LEU B CA 1
ATOM 5492 C C . LEU B 1 320 ? -10.453 41.656 26.781 1 94.88 320 LEU B C 1
ATOM 5494 O O . LEU B 1 320 ? -10.195 42.375 27.734 1 94.88 320 LEU B O 1
ATOM 5498 N N . ALA B 1 321 ? -11.672 41.281 26.469 1 95.94 321 ALA B N 1
ATOM 5499 C CA . ALA B 1 321 ? -12.82 41.688 27.266 1 95.94 321 ALA B CA 1
ATOM 5500 C C . ALA B 1 321 ? -12.695 41.219 28.719 1 95.94 321 ALA B C 1
ATOM 5502 O O . ALA B 1 321 ? -13.008 41.969 29.656 1 95.94 321 ALA B O 1
ATOM 5503 N N . GLN B 1 322 ? -12.227 40.062 28.797 1 95 322 GLN B N 1
ATOM 5504 C CA . GLN B 1 322 ? -12.078 39.469 30.125 1 95 322 GLN B CA 1
ATOM 5505 C C . GLN B 1 322 ? -11.023 40.219 30.938 1 95 322 GLN B C 1
ATOM 5507 O O . GLN B 1 322 ? -11.25 40.531 32.125 1 95 322 GLN B O 1
ATOM 5512 N N . VAL B 1 323 ? -9.906 40.469 30.359 1 95.56 323 VAL B N 1
ATOM 5513 C CA . VAL B 1 323 ? -8.828 41.156 31.062 1 95.56 323 VAL B CA 1
ATOM 5514 C C . VAL B 1 323 ? -9.273 42.562 31.438 1 95.56 323 VAL B C 1
ATOM 5516 O O . VAL B 1 323 ? -9 43.031 32.531 1 95.56 323 VAL B O 1
ATOM 5519 N N . LEU B 1 324 ? -9.938 43.25 30.594 1 96.62 324 LEU B N 1
ATOM 5520 C CA . LEU B 1 324 ? -10.414 44.625 30.844 1 96.62 324 LEU B CA 1
ATOM 5521 C C . LEU B 1 324 ? -11.414 44.625 31.984 1 96.62 324 LEU B C 1
ATOM 5523 O O . LEU B 1 324 ? -11.414 45.562 32.812 1 96.62 324 LEU B O 1
ATOM 5527 N N . SER B 1 325 ? -12.211 43.625 32.094 1 95.75 325 SER B N 1
ATOM 5528 C CA . SER B 1 325 ? -13.289 43.562 33.094 1 95.75 325 SER B CA 1
ATOM 5529 C C . SER B 1 325 ? -12.75 43.219 34.469 1 95.75 325 SER B C 1
ATOM 5531 O O . SER B 1 325 ? -13.5 43.25 35.438 1 95.75 325 SER B O 1
ATOM 5533 N N . GLU B 1 326 ? -11.5 42.906 34.5 1 95.25 326 GLU B N 1
ATOM 5534 C CA . GLU B 1 326 ? -10.883 42.719 35.812 1 95.25 326 GLU B CA 1
ATOM 5535 C C . GLU B 1 326 ? -10.867 44.031 36.594 1 95.25 326 GLU B C 1
ATOM 5537 O O . GLU B 1 326 ? -10.82 44.031 37.812 1 95.25 326 GLU B O 1
ATOM 5542 N N . ASP B 1 327 ? -10.844 45.156 35.875 1 95.56 327 ASP B N 1
ATOM 5543 C CA . ASP B 1 327 ? -11.078 46.438 36.5 1 95.56 327 ASP B CA 1
ATOM 5544 C C . ASP B 1 327 ? -12.539 46.594 36.938 1 95.56 327 ASP B C 1
ATOM 5546 O O . ASP B 1 327 ? -13.445 46.531 36.094 1 95.56 327 ASP B O 1
ATOM 5550 N N . PRO B 1 328 ? -12.781 46.812 38.156 1 95.81 328 PRO B N 1
ATOM 5551 C CA . PRO B 1 328 ? -14.148 46.812 38.688 1 95.81 328 PRO B CA 1
ATOM 5552 C C . PRO B 1 328 ? -15.023 47.906 38.062 1 95.81 328 PRO B C 1
ATOM 5554 O O . PRO B 1 328 ? -16.25 47.75 38.031 1 95.81 328 PRO B O 1
ATOM 5557 N N . GLN B 1 329 ? -14.391 48.875 37.531 1 96.38 329 GLN B N 1
ATOM 5558 C CA . GLN B 1 329 ? -15.164 50.031 37.062 1 96.38 329 GLN B CA 1
ATOM 5559 C C . GLN B 1 329 ? -15.281 50 35.531 1 96.38 329 GLN B C 1
ATOM 5561 O O . GLN B 1 329 ? -15.906 50.875 34.969 1 96.38 329 GLN B O 1
ATOM 5566 N N . ALA B 1 330 ? -14.805 48.938 34.938 1 96.56 330 ALA B N 1
ATOM 5567 C CA . ALA B 1 330 ? -14.719 48.938 33.5 1 96.56 330 ALA B CA 1
ATOM 5568 C C . ALA B 1 330 ? -16 48.375 32.875 1 96.56 330 ALA B C 1
ATOM 5570 O O . ALA B 1 330 ? -16.5 47.344 33.312 1 96.56 330 ALA B O 1
ATOM 5571 N N . GLU B 1 331 ? -16.562 49.031 31.969 1 97 331 GLU B N 1
ATOM 5572 C CA . GLU B 1 331 ? -17.625 48.594 31.078 1 97 331 GLU B CA 1
ATOM 5573 C C . GLU B 1 331 ? -17.125 48.438 29.641 1 97 331 GLU B C 1
ATOM 5575 O O . GLU B 1 331 ? -16.812 49.438 28.984 1 97 331 GLU B O 1
ATOM 5580 N N . VAL B 1 332 ? -17.125 47.156 29.172 1 97.38 332 VAL B N 1
ATOM 5581 C CA . VAL B 1 332 ? -16.375 46.875 27.953 1 97.38 332 VAL B CA 1
ATOM 5582 C C . VAL B 1 332 ? -17.312 46.375 26.859 1 97.38 332 VAL B C 1
ATOM 5584 O O . VAL B 1 332 ? -18.188 45.531 27.125 1 97.38 332 VAL B O 1
ATOM 5587 N N . THR B 1 333 ? -17.234 46.906 25.688 1 96.75 333 THR B N 1
ATOM 5588 C CA . THR B 1 333 ? -17.859 46.375 24.484 1 96.75 333 THR B CA 1
ATOM 5589 C C . THR B 1 333 ? -16.859 46.344 23.328 1 96.75 333 THR B C 1
ATOM 5591 O O . THR B 1 333 ? -16.297 47.375 22.938 1 96.75 333 THR B O 1
ATOM 5594 N N . ILE B 1 334 ? -16.641 45.094 22.844 1 96.38 334 ILE B N 1
ATOM 5595 C CA . ILE B 1 334 ? -15.68 44.938 21.75 1 96.38 334 ILE B CA 1
ATOM 5596 C C . ILE B 1 334 ? -16.406 44.438 20.5 1 96.38 334 ILE B C 1
ATOM 5598 O O . ILE B 1 334 ? -17.062 43.375 20.531 1 96.38 334 ILE B O 1
ATOM 5602 N N . TYR B 1 335 ? -16.219 45.188 19.438 1 95.19 335 TYR B N 1
ATOM 5603 C CA . TYR B 1 335 ? -16.734 44.781 18.141 1 95.19 335 TYR B CA 1
ATOM 5604 C C . TYR B 1 335 ? -15.609 44.281 17.234 1 95.19 335 TYR B C 1
ATOM 5606 O O . TYR B 1 335 ? -14.508 44.844 17.234 1 95.19 335 TYR B O 1
ATOM 5614 N N . TYR B 1 336 ? -15.859 43.156 16.547 1 91.19 336 TYR B N 1
ATOM 5615 C CA . TYR B 1 336 ? -14.867 42.656 15.602 1 91.19 336 TYR B CA 1
ATOM 5616 C C . TYR B 1 336 ? -15.531 41.906 14.461 1 91.19 336 TYR B C 1
ATOM 5618 O O . TYR B 1 336 ? -16.656 41.406 14.602 1 91.19 336 TYR B O 1
ATOM 5626 N N . SER B 1 337 ? -14.812 41.875 13.328 1 88.38 337 SER B N 1
ATOM 5627 C CA . SER B 1 337 ? -15.32 41.188 12.156 1 88.38 337 SER B CA 1
ATOM 5628 C C . SER B 1 337 ? -14.703 39.781 12.047 1 88.38 337 SER B C 1
ATOM 5630 O O . SER B 1 337 ? -13.484 39.625 12.195 1 88.38 337 SER B O 1
ATOM 5632 N N . SER B 1 338 ? -15.586 38.781 11.906 1 81.81 338 SER B N 1
ATOM 5633 C CA . SER B 1 338 ? -15.141 37.406 11.664 1 81.81 338 SER B CA 1
ATOM 5634 C C . SER B 1 338 ? -16.188 36.625 10.891 1 81.81 338 SER B C 1
ATOM 5636 O O . SER B 1 338 ? -17.375 36.688 11.18 1 81.81 338 SER B O 1
ATOM 5638 N N . GLY B 1 339 ? -15.688 35.906 9.852 1 77.44 339 GLY B N 1
ATOM 5639 C CA . GLY B 1 339 ? -16.578 35.062 9.078 1 77.44 339 GLY B CA 1
ATOM 5640 C C . GLY B 1 339 ? -17.641 35.844 8.328 1 77.44 339 GLY B C 1
ATOM 5641 O O . GLY B 1 339 ? -18.781 35.375 8.219 1 77.44 339 GLY B O 1
ATOM 5642 N N . GLY B 1 340 ? -17.469 37 8.016 1 82.06 340 GLY B N 1
ATOM 5643 C CA . GLY B 1 340 ? -18.422 37.812 7.285 1 82.06 340 GLY B CA 1
ATOM 5644 C C . GLY B 1 340 ? -19.484 38.406 8.172 1 82.06 340 GLY B C 1
ATOM 5645 O O . GLY B 1 340 ? -20.5 38.938 7.684 1 82.06 340 GLY B O 1
ATOM 5646 N N . ARG B 1 341 ? -19.281 38.375 9.469 1 89.94 341 ARG B N 1
ATOM 5647 C CA . ARG B 1 341 ? -20.25 38.906 10.438 1 89.94 341 ARG B CA 1
AT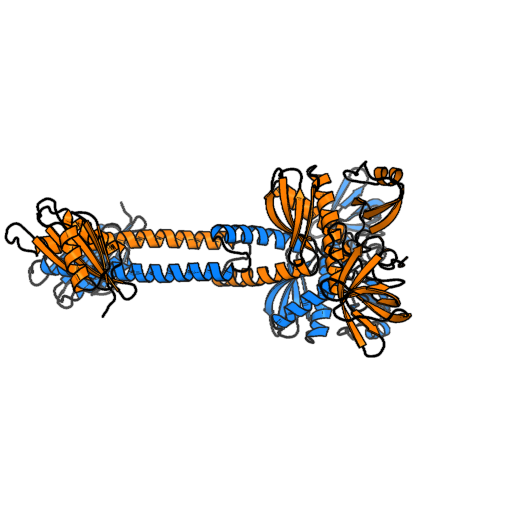OM 5648 C C . ARG B 1 341 ? -19.578 39.875 11.398 1 89.94 341 ARG B C 1
ATOM 5650 O O . ARG B 1 341 ? -18.359 39.906 11.531 1 89.94 341 ARG B O 1
ATOM 5657 N N . ILE B 1 342 ? -20.5 40.719 11.906 1 92.88 342 ILE B N 1
ATOM 5658 C CA . ILE B 1 342 ? -20.047 41.562 13 1 92.88 342 ILE B CA 1
ATOM 5659 C C . ILE B 1 342 ? -20.266 40.844 14.336 1 92.88 342 ILE B C 1
ATOM 5661 O O . ILE B 1 342 ? -21.375 40.375 14.625 1 92.88 342 ILE B O 1
ATOM 5665 N N . ASN B 1 343 ? -19.188 40.656 15.055 1 95.5 343 ASN B N 1
ATOM 5666 C CA . ASN B 1 343 ? -19.25 40 16.359 1 95.5 343 ASN B CA 1
ATOM 5667 C C . ASN B 1 343 ? -19 41 17.484 1 95.5 343 ASN B C 1
ATOM 5669 O O . ASN B 1 343 ? -18.359 42.031 17.281 1 95.5 343 ASN B O 1
ATOM 5673 N N . TYR B 1 344 ? -19.609 40.781 18.594 1 96.38 344 TYR B N 1
ATOM 5674 C CA . TYR B 1 344 ? -19.391 41.688 19.734 1 96.38 344 TYR B CA 1
ATOM 5675 C C . TYR B 1 344 ? -19.359 40.906 21.047 1 96.38 344 TYR B C 1
ATOM 5677 O O . TYR B 1 344 ? -20.094 39.906 21.203 1 96.38 344 TYR B O 1
ATOM 5685 N N . VAL B 1 345 ? -18.469 41.312 21.906 1 97.31 345 VAL B N 1
ATOM 5686 C CA . VAL B 1 345 ? -18.281 40.75 23.234 1 97.31 345 VAL B CA 1
ATOM 5687 C C . VAL B 1 345 ? -18.438 41.844 24.281 1 97.31 345 VAL B C 1
ATOM 5689 O O . VAL B 1 345 ? -17.891 42.938 24.125 1 97.31 345 VAL B O 1
ATOM 5692 N N . LEU B 1 346 ? -19.266 41.688 25.281 1 97.38 346 LEU B N 1
ATOM 5693 C CA . LEU B 1 346 ? -19.5 42.594 26.391 1 97.38 346 LEU B CA 1
ATOM 5694 C C . LEU B 1 346 ? -18.984 42.031 27.703 1 97.38 346 LEU B C 1
ATOM 5696 O O . LEU B 1 346 ? -19.172 40.844 27.984 1 97.38 346 LEU B O 1
ATOM 5700 N N . ALA B 1 347 ? -18.328 42.812 28.422 1 97.75 347 ALA B N 1
ATOM 5701 C CA . ALA B 1 347 ? -17.875 42.438 29.75 1 97.75 347 ALA B CA 1
ATOM 5702 C C . ALA B 1 347 ? -17.953 43.594 30.719 1 97.75 347 ALA B C 1
ATOM 5704 O O . ALA B 1 347 ? -17.844 44.75 30.312 1 97.75 347 ALA B O 1
ATOM 5705 N N . SER B 1 348 ? -18.234 43.312 31.969 1 96.62 348 SER B N 1
ATOM 5706 C CA . SER B 1 348 ? -18.375 44.375 32.969 1 96.62 348 SER B CA 1
ATOM 5707 C C . SER B 1 348 ? -17.625 44.031 34.25 1 96.62 348 SER B C 1
ATOM 5709 O O . SER B 1 348 ? -17.656 42.875 34.688 1 96.62 348 SER B O 1
ATOM 5711 N N . GLY B 1 349 ? -16.984 45.031 34.75 1 95.44 349 GLY B N 1
ATOM 5712 C CA . GLY B 1 349 ? -16.391 44.906 36.062 1 95.44 349 GLY B CA 1
ATOM 5713 C C . GLY B 1 349 ? -17.438 44.781 37.188 1 95.44 349 GLY B C 1
ATOM 5714 O O . GLY B 1 349 ? -18.625 45 36.938 1 95.44 349 GLY B O 1
ATOM 5715 N N . SER B 1 350 ? -17.016 44.531 38.406 1 94.62 350 SER B N 1
ATOM 5716 C CA . SER B 1 350 ? -17.906 44.219 39.531 1 94.62 350 SER B CA 1
ATOM 5717 C C . SER B 1 350 ? -18.688 45.438 40 1 94.62 350 SER B C 1
ATOM 5719 O O . SER B 1 350 ? -19.75 45.281 40.594 1 94.62 350 SER B O 1
ATOM 5721 N N . GLU B 1 351 ? -18.25 46.594 39.625 1 95 351 GLU B N 1
ATOM 5722 C CA . GLU B 1 351 ? -18.875 47.781 40.156 1 95 351 GLU B CA 1
ATOM 5723 C C . GLU B 1 351 ? -19.812 48.406 39.125 1 95 351 GLU B C 1
ATOM 5725 O O . GLU B 1 351 ? -20.484 49.406 39.438 1 95 351 GLU B O 1
ATOM 5730 N N . VAL B 1 352 ? -19.797 47.812 38.031 1 93.75 352 VAL B N 1
ATOM 5731 C CA . VAL B 1 352 ? -20.656 48.344 37 1 93.75 352 VAL B CA 1
ATOM 5732 C C . VAL B 1 352 ? -22.094 47.875 37.219 1 93.75 352 VAL B C 1
ATOM 5734 O O . VAL B 1 352 ? -22.344 46.688 37.438 1 93.75 352 VAL B O 1
ATOM 5737 N N . LYS B 1 353 ? -22.984 48.656 37.062 1 90.88 353 LYS B N 1
ATOM 5738 C CA . LYS B 1 353 ? -24.375 48.375 37.469 1 90.88 353 LYS B CA 1
ATOM 5739 C C . LYS B 1 353 ? -25.172 47.812 36.281 1 90.88 353 LYS B C 1
ATOM 5741 O O . LYS B 1 353 ? -26.141 47.094 36.469 1 90.88 353 LYS B O 1
ATOM 5746 N N . VAL B 1 354 ? -24.828 48.219 35.188 1 90.12 354 VAL B N 1
ATOM 5747 C CA . VAL B 1 354 ? -25.609 47.844 34.031 1 90.12 354 VAL B CA 1
ATOM 5748 C C . VAL B 1 354 ? -25.234 46.406 33.594 1 90.12 354 VAL B C 1
ATOM 5750 O O . VAL B 1 354 ? -24.047 46.094 33.469 1 90.12 354 VAL B O 1
ATOM 5753 N N . SER B 1 355 ? -26.219 45.625 33.406 1 93.56 355 SER B N 1
ATOM 5754 C CA . SER B 1 355 ? -26.016 44.219 33.062 1 93.56 355 SER B CA 1
ATOM 5755 C C . SER B 1 355 ? -25.625 44.031 31.609 1 93.56 355 SER B C 1
ATOM 5757 O O . SER B 1 355 ? -26.188 44.719 30.734 1 93.56 355 SER B O 1
ATOM 5759 N N . CYS B 1 356 ? -24.641 43.156 31.328 1 96.5 356 CYS B N 1
ATOM 5760 C CA . CYS B 1 356 ? -24.281 42.812 29.953 1 96.5 356 CYS B CA 1
ATOM 5761 C C . CYS B 1 356 ? -25.453 42.219 29.203 1 96.5 356 CYS B C 1
ATOM 5763 O O . CYS B 1 356 ? -25.594 42.406 27.984 1 96.5 356 CYS B O 1
ATOM 5765 N N . ARG B 1 357 ? -26.312 41.531 29.938 1 95.06 357 ARG B N 1
ATOM 5766 C CA . ARG B 1 357 ? -27.5 40.938 29.344 1 95.06 357 ARG B CA 1
ATOM 5767 C C . ARG B 1 357 ? -28.422 42 28.766 1 95.06 357 ARG B C 1
ATOM 5769 O O . ARG B 1 357 ? -28.984 41.812 27.672 1 95.06 357 ARG B O 1
ATOM 5776 N N . GLU B 1 358 ? -28.562 42.938 29.5 1 93.81 358 GLU B N 1
ATOM 5777 C CA . GLU B 1 358 ? -29.422 44.031 29.062 1 93.81 358 GLU B CA 1
ATOM 5778 C C . GLU B 1 358 ? -28.797 44.781 27.891 1 93.81 358 GLU B C 1
ATOM 5780 O O . GLU B 1 358 ? -29.484 45.125 26.922 1 93.81 358 GLU B O 1
ATOM 5785 N N . ARG B 1 359 ? -27.531 45.031 27.984 1 94.81 359 ARG B N 1
ATOM 5786 C CA . ARG B 1 359 ? -26.828 45.781 26.953 1 94.81 359 ARG B CA 1
ATOM 5787 C C . ARG B 1 359 ? -26.844 45.031 25.625 1 94.81 359 ARG B C 1
ATOM 5789 O O . ARG B 1 359 ? -27.031 45.625 24.562 1 94.81 359 ARG B O 1
ATOM 5796 N N . ILE B 1 360 ? -26.672 43.719 25.734 1 96.44 360 ILE B N 1
ATOM 5797 C CA . ILE B 1 360 ? -26.562 42.938 24.5 1 96.44 360 ILE B CA 1
ATOM 5798 C C . ILE B 1 360 ? -27.922 42.844 23.828 1 96.44 360 ILE B C 1
ATOM 5800 O O . ILE B 1 360 ? -28.016 42.812 22.594 1 96.44 360 ILE B O 1
ATOM 5804 N N . LYS B 1 361 ? -28.922 42.812 24.625 1 94.88 361 LYS B N 1
ATOM 5805 C CA . LYS B 1 361 ? -30.266 42.812 24.078 1 94.88 361 LYS B CA 1
ATOM 5806 C C . LYS B 1 361 ? -30.5 44.062 23.234 1 94.88 361 LYS B C 1
ATOM 5808 O O . LYS B 1 361 ? -31.094 44 22.156 1 94.88 361 LYS B O 1
ATOM 5813 N N . ALA B 1 362 ? -30.094 45.125 23.75 1 94.56 362 ALA B N 1
ATOM 5814 C CA . ALA B 1 362 ? -30.234 46.406 23.047 1 94.56 362 ALA B CA 1
ATOM 5815 C C . ALA B 1 362 ? -29.438 46.375 21.734 1 94.56 362 ALA B C 1
ATOM 5817 O O . ALA B 1 362 ? -29.906 46.875 20.719 1 94.56 362 ALA B O 1
ATOM 5818 N N . ILE B 1 363 ? -28.25 45.844 21.734 1 94.75 363 ILE B N 1
ATOM 5819 C CA . ILE B 1 363 ? -27.391 45.781 20.562 1 94.75 363 ILE B CA 1
ATOM 5820 C C . ILE B 1 363 ? -28 44.844 19.516 1 94.75 363 ILE B C 1
ATOM 5822 O O . ILE B 1 363 ? -28.016 45.188 18.328 1 94.75 363 ILE B O 1
ATOM 5826 N N . ASN B 1 364 ? -28.516 43.75 19.984 1 95.25 364 ASN B N 1
ATOM 5827 C CA . ASN B 1 364 ? -29.156 42.781 19.094 1 95.25 364 ASN B CA 1
ATOM 5828 C C . ASN B 1 364 ? -30.359 43.406 18.391 1 95.25 364 ASN B C 1
ATOM 5830 O O . ASN B 1 364 ? -30.578 43.125 17.203 1 95.25 364 ASN B O 1
ATOM 5834 N N . GLU B 1 365 ? -31.031 44.156 19.141 1 93.88 365 GLU B N 1
ATOM 5835 C CA . GLU B 1 365 ? -32.219 44.812 18.578 1 93.88 365 GLU B CA 1
ATOM 5836 C C . GLU B 1 365 ? -31.812 45.812 17.5 1 93.88 365 GLU B C 1
ATOM 5838 O O . GLU B 1 365 ? -32.5 45.938 16.469 1 93.88 365 GLU B O 1
ATOM 5843 N N . ARG B 1 366 ? -30.812 46.469 17.688 1 93.31 366 ARG B N 1
ATOM 5844 C CA . ARG B 1 366 ? -30.375 47.531 16.781 1 93.31 366 ARG B CA 1
ATOM 5845 C C . ARG B 1 366 ? -29.703 46.938 15.539 1 93.31 366 ARG B C 1
ATOM 5847 O O . ARG B 1 366 ? -29.828 47.469 14.438 1 93.31 366 ARG B O 1
ATOM 5854 N N . LEU B 1 367 ? -28.938 45.812 15.688 1 93.12 367 LEU B N 1
ATOM 5855 C CA . LEU B 1 367 ? -28.125 45.281 14.602 1 93.12 367 LEU B CA 1
ATOM 5856 C C . LEU B 1 367 ? -28.812 44.062 13.977 1 93.12 367 LEU B C 1
ATOM 5858 O O . LEU B 1 367 ? -28.375 43.562 12.93 1 93.12 367 LEU B O 1
ATOM 5862 N N . GLY B 1 368 ? -29.906 43.656 14.617 1 92.94 368 GLY B N 1
ATOM 5863 C CA . GLY B 1 368 ? -30.516 42.406 14.18 1 92.94 368 GLY B CA 1
ATOM 5864 C C . GLY B 1 368 ? -29.656 41.188 14.477 1 92.94 368 GLY B C 1
ATOM 5865 O O . GLY B 1 368 ? -29.562 40.281 13.656 1 92.94 368 GLY B O 1
ATOM 5866 N N . GLY B 1 369 ? -28.969 41.344 15.484 1 94.31 369 GLY B N 1
ATOM 5867 C CA . GLY B 1 369 ? -28.031 40.281 15.82 1 94.31 369 GLY B CA 1
ATOM 5868 C C . GLY B 1 369 ? -28.625 39.25 16.781 1 94.31 369 GLY B C 1
ATOM 5869 O O . GLY B 1 369 ? -29.797 39.312 17.109 1 94.31 369 GLY B O 1
ATOM 5870 N N . ARG B 1 370 ? -27.906 38.125 16.969 1 90.88 370 ARG B N 1
ATOM 5871 C CA . ARG B 1 370 ? -28.219 37.062 17.922 1 90.88 370 ARG B CA 1
ATOM 5872 C C . ARG B 1 370 ? -27.078 36.844 18.906 1 90.88 370 ARG B C 1
ATOM 5874 O O . ARG B 1 370 ? -25.906 37.031 18.562 1 90.88 370 ARG B O 1
ATOM 5881 N N . GLY B 1 371 ? -27.453 36.594 20.156 1 94.94 371 GLY B N 1
ATOM 5882 C CA . GLY B 1 371 ? -26.453 36.344 21.188 1 94.94 371 GLY B CA 1
ATOM 5883 C C . GLY B 1 371 ? -26.984 36.531 22.594 1 94.94 371 GLY B C 1
ATOM 5884 O O . GLY B 1 371 ? -28.141 36.938 22.781 1 94.94 371 GLY B O 1
ATOM 5885 N N . GLY B 1 372 ? -26.234 36.25 23.562 1 94.62 372 GLY B N 1
ATOM 5886 C CA . GLY B 1 372 ? -26.578 36.344 24.969 1 94.62 372 GLY B CA 1
ATOM 5887 C C . GLY B 1 372 ? -25.422 36.031 25.906 1 94.62 372 GLY B C 1
ATOM 5888 O O . GLY B 1 372 ? -24.266 36.031 25.469 1 94.62 372 GLY B O 1
ATOM 5889 N N . GLY B 1 373 ? -25.672 35.906 27.172 1 95.44 373 GLY B N 1
ATOM 5890 C CA . GLY B 1 373 ? -24.672 35.625 28.172 1 95.44 373 GLY B CA 1
ATOM 5891 C C . GLY B 1 373 ? -25.125 35.906 29.578 1 95.44 373 GLY B C 1
ATOM 5892 O O . GLY B 1 373 ? -26.297 35.719 29.906 1 95.44 373 GLY B O 1
ATOM 5893 N N . LYS B 1 374 ? -24.188 36.156 30.391 1 94.94 374 LYS B N 1
ATOM 5894 C CA . LYS B 1 374 ? -24.453 36.438 31.797 1 94.94 374 LYS B CA 1
ATOM 5895 C C . LYS B 1 374 ? -24.375 37.938 32.062 1 94.94 374 LYS B C 1
ATOM 5897 O O . LYS B 1 374 ? -24.188 38.719 31.141 1 94.94 374 LYS B O 1
ATOM 5902 N N . ASP B 1 375 ? -24.672 38.344 33.312 1 94.38 375 ASP B N 1
ATOM 5903 C CA . ASP B 1 375 ? -24.719 39.75 33.688 1 94.38 375 ASP B CA 1
ATOM 5904 C C . ASP B 1 375 ? -23.344 40.406 33.531 1 94.38 375 ASP B C 1
ATOM 5906 O O . ASP B 1 375 ? -23.234 41.594 33.25 1 94.38 375 ASP B O 1
ATOM 5910 N N . ASN B 1 376 ? -22.312 39.625 33.656 1 95.31 376 ASN B N 1
ATOM 5911 C CA . ASN B 1 376 ? -20.969 40.188 33.625 1 95.31 376 ASN B CA 1
ATOM 5912 C C . ASN B 1 376 ? -20.266 39.906 32.312 1 95.31 376 ASN B C 1
ATOM 5914 O O . ASN B 1 376 ? -19.172 40.406 32.062 1 95.31 376 ASN B O 1
ATOM 5918 N N . PHE B 1 377 ? -20.891 39.062 31.484 1 96.88 377 PHE B N 1
ATOM 5919 C CA . PHE B 1 377 ? -20.25 38.656 30.234 1 96.88 377 PHE B CA 1
ATOM 5920 C C . PHE B 1 377 ? -21.281 38.219 29.219 1 96.88 377 PHE B C 1
ATOM 5922 O O . PHE B 1 377 ? -22.125 37.344 29.516 1 96.88 377 PHE B O 1
ATOM 5929 N N . ALA B 1 378 ? -21.25 38.75 28 1 97.44 378 ALA B N 1
ATOM 5930 C CA . ALA B 1 378 ? -22.188 38.375 26.938 1 97.44 378 ALA B CA 1
ATOM 5931 C C . ALA B 1 378 ? -21.531 38.5 25.578 1 97.44 378 ALA B C 1
ATOM 5933 O O . ALA B 1 378 ? -20.578 39.281 25.406 1 97.44 378 ALA B O 1
ATOM 5934 N N . GLN B 1 379 ? -21.953 37.719 24.672 1 97 379 GLN B N 1
ATOM 5935 C CA . GLN B 1 379 ? -21.422 37.75 23.312 1 97 379 GLN B CA 1
ATOM 5936 C C . GLN B 1 379 ? -22.516 37.594 22.266 1 97 379 GLN B C 1
ATOM 5938 O O . GLN B 1 379 ? -23.562 37 22.562 1 97 379 GLN B O 1
ATOM 5943 N N . GLY B 1 380 ? -22.312 38.156 21.094 1 95.75 380 GLY B N 1
ATOM 5944 C CA . GLY B 1 380 ? -23.281 38.031 20.016 1 95.75 380 GLY B CA 1
ATOM 5945 C C . GLY B 1 380 ? -22.688 38.375 18.656 1 95.75 380 GLY B C 1
ATOM 5946 O O . GLY B 1 380 ? -21.5 38.625 18.531 1 95.75 380 GLY B O 1
ATOM 5947 N N . SER B 1 381 ? -23.453 38.156 17.625 1 95.5 381 SER B N 1
ATOM 5948 C CA . SER B 1 381 ? -23.062 38.406 16.25 1 95.5 381 SER B CA 1
ATOM 5949 C C . SER B 1 381 ? -24.25 38.844 15.406 1 95.5 381 SER B C 1
ATOM 5951 O O . SER B 1 381 ? -25.406 38.531 15.734 1 95.5 381 SER B O 1
ATOM 5953 N N . ALA B 1 382 ? -23.984 39.688 14.414 1 94.56 382 ALA B N 1
ATOM 5954 C CA . ALA B 1 382 ? -25 40.156 13.484 1 94.56 382 ALA B CA 1
ATOM 5955 C C . ALA B 1 382 ? -24.5 40.125 12.047 1 94.56 382 ALA B C 1
ATOM 5957 O O . ALA B 1 382 ? -23.281 40.188 11.812 1 94.56 382 ALA B O 1
ATOM 5958 N N . GLU B 1 383 ? -25.375 39.938 11.047 1 90.38 383 GLU B N 1
ATOM 5959 C CA . GLU B 1 383 ? -24.984 39.969 9.641 1 90.38 383 GLU B CA 1
ATOM 5960 C C . GLU B 1 383 ? -24.672 41.406 9.203 1 90.38 383 GLU B C 1
ATOM 5962 O O . GLU B 1 383 ? -25.312 42.344 9.672 1 90.38 383 GLU B O 1
ATOM 5967 N N . VAL B 1 384 ? -23.516 41.469 8.555 1 77.69 384 VAL B N 1
ATOM 5968 C CA . VAL B 1 384 ? -23.172 42.781 8.031 1 77.69 384 VAL B CA 1
ATOM 5969 C C . VAL B 1 384 ? -24.234 43.25 7.047 1 77.69 384 VAL B C 1
ATOM 5971 O O . VAL B 1 384 ? -24.578 42.531 6.098 1 77.69 384 VAL B O 1
ATOM 5974 N N . ARG B 1 385 ? -25.188 44.281 7.406 1 57.94 385 ARG B N 1
ATOM 5975 C CA . ARG B 1 385 ? -26.109 44.875 6.441 1 57.94 385 ARG B CA 1
ATOM 5976 C C . ARG B 1 385 ? -25.406 45.906 5.559 1 57.94 385 ARG B C 1
ATOM 5978 O O . ARG B 1 385 ? -24.453 46.562 5.988 1 57.94 385 ARG B O 1
#

Nearest PDB structures (foldseek):
  3wqy-assembly1_B  TM=7.356E-01  e=1.654E-36  Archaeoglobus fulgidus DSM 4304
  3kew-assembly1_A  TM=9.176E-01  e=2.078E-25  Clostridium perfringens ATCC 13124
  3kew-assembly2_B  TM=9.091E-01  e=1.064E-24  Clostridium perfringens ATCC 13124
  2zzf-assembly1_A  TM=9.147E-01  e=2.554E-24  Pyrococcus horikoshii
  2ztg-assembly1_A  TM=8.803E-01  e=2.222E-21  Archaeoglobus fulgidus

Organism: Selenomonas ruminantium (NCBI:txid971)

Secondary structure (DSSP, 8-state):
--EEHHHH-TT--EEEEEEEEEEE-SSSEEEEESEESPPP-BTTBPPP-EEEEETTEEEEEEEEEEETTEEEEEESS---TT-EEEEEE-HHHHHHHHHHHHHHHHHHHHHHHHH-PPEEEEEE-SS-EEEEESS---HHHHHHHHHHHHHHHHTT-BEEEEEEEHHHHHHH-SS---TT--SEEEEEEETTS-EEE--S---SBGGGG--EEEEEEEEETTEEEEEEEEHHHHHHHHHHHHHHHHHHHHHHT--GGGHHHHHHHHHHHHHHHHHHHHHHHHHHHHHHHHHHHHHS--BTTBEEEEEEESS--HHHHHHHHHHHTTSTTEEEEEEEEETTEEEEEEEE-TT--S-HHHHHHHHHHHHT-EEEE-SSEEEEEEE--/--EEHHHH-TT--EEEEEEEEEEE-SSSEEEEESEESPPP-BTTBPPP-EEEEETTEEEEEEEEEEETTEEEEEESS---TT-EEEEEE-HHHHHHHHHHHHHHHHHHHHHHHHH-PPEEEEEE-SS-EEEEESS---HHHHHHHHHHHHHHHHTT-BEEEEEEEHHHHHHH-SS---TT--SEEEEEEETTS-EEE--S---SBGGGG--EEEEEEEEETTEEEEEEEEHHHHHHHHHHHHHHHHHHHHHHT--GGGHHHHHHHHHHHHHHHHHHHHHHHHHHHHHHHHHHHHHS--BTTBEEEEEEESS--HHHHHHHHHHHTTSTTEEEEEEEEETTEEEEEEEE-TT--S-HHHHHHHHHHHHT-EEEE-SSEEEEEEE--

Radius of gyration: 38.84 Å; Cα contacts (8 Å, |Δi|>4): 1705; chains: 2; bounding box: 84×105×76 Å

Solvent-accessible surface area (backbone atoms only — not comparable to full-atom values): 38837 Å² total; per-residue (Å²): 124,56,41,62,41,31,78,77,37,68,81,53,52,57,41,77,28,36,28,69,37,62,42,84,46,101,76,40,18,27,38,25,40,48,34,39,46,64,41,45,40,42,84,49,40,73,41,31,36,34,34,37,34,41,90,92,44,74,45,56,26,76,37,27,40,67,56,96,83,38,56,30,38,29,20,79,62,83,60,59,64,66,41,62,29,41,38,34,47,40,55,68,60,44,50,52,50,17,21,41,50,44,42,49,46,40,42,41,39,28,35,33,74,76,70,66,28,46,70,75,38,65,46,61,51,99,87,49,30,39,40,29,28,64,36,70,74,52,73,68,55,52,51,51,23,45,51,50,33,36,48,46,19,27,64,41,31,52,38,46,74,45,78,39,44,32,72,58,47,53,70,58,28,65,57,92,64,70,80,85,61,68,55,77,38,40,33,36,32,34,61,99,60,36,21,41,79,48,80,57,61,55,57,58,34,35,6,43,23,20,42,58,46,77,78,46,73,43,84,39,91,74,9,25,31,39,33,34,38,21,27,69,64,30,49,51,52,49,51,55,31,45,53,22,48,52,52,31,21,59,76,67,71,53,53,68,70,40,43,28,60,53,48,49,51,52,52,48,49,42,52,51,46,52,50,51,33,52,51,34,36,48,52,29,30,53,55,51,36,53,50,51,62,69,71,43,63,76,51,96,74,29,27,73,43,76,45,79,44,78,81,52,51,73,66,44,52,51,49,32,36,52,61,41,21,68,41,40,35,20,38,36,38,38,34,34,50,55,94,77,23,40,31,37,40,30,18,33,8,84,67,44,81,73,42,24,43,58,52,47,50,55,50,23,65,74,56,66,30,54,68,53,62,40,54,48,35,20,40,36,37,22,64,71,126,124,56,43,63,42,32,79,77,36,68,81,53,52,57,40,76,30,35,28,71,35,62,42,83,47,102,75,40,17,28,39,24,40,49,33,40,46,64,43,44,40,45,83,48,41,74,40,31,36,34,34,38,34,42,90,93,43,74,43,56,26,76,37,24,40,66,55,97,83,39,56,31,38,29,20,78,63,83,61,58,63,69,40,63,28,43,37,34,47,38,55,67,61,44,48,50,48,16,20,40,49,43,41,49,45,38,43,40,41,29,35,34,73,75,69,66,29,46,70,74,39,65,47,61,51,99,86,48,30,38,38,28,30,66,36,70,76,52,73,68,55,50,52,51,24,47,50,49,33,38,49,47,19,28,63,40,31,51,38,46,78,45,77,38,46,34,70,58,46,55,69,58,29,65,54,92,63,70,79,86,61,69,54,78,38,42,34,38,33,35,65,98,60,36,20,42,78,47,79,56,62,56,55,58,31,35,7,41,24,22,43,56,45,77,78,46,73,43,84,40,93,74,9,24,32,38,33,35,39,21,30,69,64,30,51,52,52,50,51,54,31,46,53,22,48,52,50,32,21,58,76,65,70,53,52,68,69,38,42,27,60,53,50,51,51,53,52,49,49,43,52,51,46,53,51,51,32,53,52,34,35,48,53,28,32,53,53,51,36,54,51,49,61,70,71,43,65,76,53,97,75,28,29,75,43,76,46,78,45,78,81,54,50,72,64,44,53,50,49,31,36,53,60,40,21,68,41,39,36,20,39,36,38,39,34,33,48,55,94,78,24,40,31,36,40,29,18,33,8,84,68,45,81,72,41,23,43,60,53,48,50,54,49,24,68,75,55,64,29,53,70,54,63,41,57,48,36,21,40,35,37,22,64,70,127

Foldseek 3Di:
DEAEVCQVDVQDFKDKWFFADWADDPAAIWTFTNYANWDADDPQFFTWWDWKAAPPDTWTFDHWHADPNTITRGTNYTDDGGGMTMHGTPNVSSLQRQLFVVLVQLLQQLCCVQPNWHFPDWHDDPQWIKTWTQAADDPVSSVRSQVRSFVQLVVFFFKDKDKDALVVLCVQAPDDADPVDGDIFIWIDTPPTGIYTDDGHHDRTSPSQVGKDFDDWDDDDRYIMTIIGTDPSRVVVCVVVVVVLVVQCVVQVHDSVCSVVSVVVVVVVVVVVVVVVVVVLLVVLVVVLVVQVVVFDQDPQAGEEEEEDEPDDPVSQQSSQVVNQCPQRYWYKYWYDDPQKIKIKTFHHVNDDAFPQVVVVVVCVVQVWDWGDGRGIIMIIHHDD/DEAEVCQVDVQDFKDKWFFADWADDPAAIWTFTNYANWDADDPQFFTWWDWKAAPPDTWTFDHWHADPNTITGGTNYTDDGGGMTMHGTPNVSSLQRQLFVVLVQLLQQLCCVQPVWHFPDWHDDPQWIKTWTQAADDPVSSVRSQVRSFVQLVVFFFKDKDKDALVVLCVQAPDDADPVDGDIFIWIDTPPTGIYTDDGHHDRTSPSQVGKDFDDWDDDDRYIMTIIGTDPSRVVVCVVVVVVLVVQCVVQVHDSVCSVVSVVVVVVVVVVVVVVVVVVLLVVLVVVLVVQVVPFDQDPQAGEEEEEDEPDDPVSQQSSQVVNQCPQRYWYKYWYDDPQKIKIKTFHHVNDDAFPQVVVVVVCVVQVWDWGDGRGIIMIIHHDD